Protein AF-A0A2E4BA06-F1 (afdb_monomer)

Mean predicted aligned error: 14.51 Å

Radius of gyration: 46.81 Å; Cα contacts (8 Å, |Δi|>4): 916; chains: 1; bounding box: 96×64×142 Å

Secondary structure (DSSP, 8-state):
-HHHHHHHHHHHHHHHHHHHHT----EEEEETTEEEETTS-PPPP-TT--B-TTT-PBP-GGGTT-SS-HHHHT--EEEE---HHHHHHHH-SGGG---HHHHHHHHHHHHHHHHHHHHHHHHHHHHHHHHHHHHHHHTTSS-SEEE--HHHHHTTSTTTSEEEE--TTSSS---S-S----S---PPEEEE-HHHHHHHHHHHHHHHHHHHHHHHHHHHHT-------SS--HHHHHHHHHHHHHHHHTT-----S-GGGSSSHHHHHHHHHHHHHHTHHHHHHHHHHHHHHHHHHHHHHHT-TTS--TTHHHHHHHHHS--HHHHHH-TTHHHHTTHHHHHHHHHHTTT-HHHHHHHHHHHHHHHHHHHHHHHHHHHHHHHH----S----EEE-SS--SSPPPP-TT---GGGGGEEEPPTHHHHT------HHHHHHHHHHHHHHHHHTSTTSS-TTEEETTSTTHHHHHHHHHHHHHHHHHHHHHHHHHHHTTHHHHHHHHHHHT-TTSTTHHHHHHHHGGGTTS-HHHHHHHHSPPTT--HHHHHHHHHHHHHHHHHHHHH-SSPPPTT--THHHHHHHHHHHHHHHHHHHTT--TTS---HHHHHHTTSHHHHH--GGG-SEEEEHHHHHT-HHHHHHHHHHHHTT-TTEEEEEETTEEEEEEPHHHHHHHHT-

Solvent-accessible surface area (backbone atoms only — not comparable to full-atom values): 37203 Å² total; per-residue (Å²): 116,66,68,65,52,49,55,50,49,52,53,36,48,22,51,26,51,21,49,55,39,50,37,49,58,41,49,28,39,32,33,83,64,43,74,43,53,72,86,57,76,80,79,71,77,40,76,80,30,51,41,10,72,48,75,67,46,74,31,60,77,94,32,47,9,31,71,47,36,71,84,44,62,76,56,64,41,82,40,74,42,67,30,40,48,60,34,39,74,69,11,64,50,75,91,31,54,77,44,76,65,53,49,51,51,50,52,50,46,50,54,53,31,50,43,21,48,42,31,22,46,49,22,52,51,50,46,50,52,40,52,54,32,43,58,32,28,77,70,69,60,62,64,45,46,39,80,52,58,65,70,73,51,61,74,51,56,21,30,70,43,61,43,74,48,63,60,81,87,74,77,58,82,90,83,77,76,98,83,78,88,83,72,83,82,76,73,69,47,67,29,43,23,54,35,51,53,51,26,55,48,41,22,51,38,39,32,56,39,48,55,51,44,49,52,48,51,31,66,60,62,70,50,65,87,78,90,75,89,84,68,89,45,70,66,55,54,41,52,49,52,14,44,32,48,16,26,34,20,55,64,64,52,62,88,62,94,58,51,76,63,34,85,47,62,66,28,32,39,50,53,34,49,52,39,52,59,72,20,42,63,60,26,52,53,52,49,53,49,52,43,47,42,45,50,53,50,37,39,60,36,73,62,55,77,90,61,73,69,94,52,52,72,60,42,47,50,36,54,76,55,63,57,25,54,48,33,66,80,33,80,54,48,47,69,78,62,41,31,67,60,51,45,55,24,64,64,26,53,85,80,38,51,70,64,16,48,54,48,46,52,57,51,31,78,77,43,22,75,67,47,40,56,52,42,52,55,19,42,52,50,55,71,70,59,71,80,70,78,70,50,86,33,56,43,81,44,99,60,64,58,93,69,41,48,72,74,54,66,37,40,80,57,72,67,46,40,25,25,23,68,51,62,49,73,77,49,68,52,49,84,65,46,52,50,58,67,41,44,52,50,35,34,50,34,28,30,52,36,62,45,66,74,38,80,87,43,76,41,64,24,46,38,29,42,82,32,79,61,49,63,56,53,34,47,53,48,23,51,44,8,47,51,49,28,52,52,38,52,61,66,44,48,73,68,49,49,11,47,63,26,53,50,32,51,52,38,56,74,53,25,76,94,40,94,51,31,68,57,56,46,55,32,51,25,61,53,14,74,48,22,52,50,60,49,43,72,75,68,49,89,64,97,83,66,50,77,68,54,53,53,54,50,50,53,52,49,51,52,43,45,51,54,16,47,73,70,23,89,68,66,69,59,95,85,61,71,67,57,54,66,51,46,47,69,59,46,53,57,48,50,50,51,53,36,49,77,61,71,48,55,54,79,46,50,51,37,41,69,30,38,43,48,47,72,37,69,71,57,61,74,55,51,74,91,75,46,64,50,71,45,49,57,68,69,38,65,77,35,63,70,44,42,53,50,51,53,49,34,42,74,70,66,37,80,41,37,41,83,42,76,57,91,95,43,65,29,40,41,30,32,44,69,52,44,26,64,41,52,73,98

pLDDT: mean 83.89, std 12.18, range [33.97, 97.69]

Nearest PDB structures (foldseek):
  5c22-assembly4_D  TM=1.568E-01  e=6.263E+00  Escherichia coli

Structure (mmCIF, N/CA/C/O backbone):
data_AF-A0A2E4BA06-F1
#
_entry.id   AF-A0A2E4BA06-F1
#
loop_
_atom_site.group_PDB
_atom_site.id
_atom_site.type_symbol
_atom_site.label_atom_id
_atom_site.label_alt_id
_atom_site.label_comp_id
_atom_site.label_asym_id
_atom_site.label_entity_id
_atom_site.label_seq_id
_atom_site.pdbx_PDB_ins_code
_atom_site.Cartn_x
_atom_site.Cartn_y
_atom_site.Cartn_z
_atom_site.occupancy
_atom_site.B_iso_or_equiv
_atom_site.auth_seq_id
_atom_site.auth_comp_id
_atom_site.auth_asym_id
_atom_site.auth_atom_id
_atom_site.pdbx_PDB_model_num
ATOM 1 N N . MET A 1 1 ? -47.767 -3.504 59.533 1.00 60.53 1 MET A N 1
ATOM 2 C CA . MET A 1 1 ? -46.674 -4.393 59.066 1.00 60.53 1 MET A CA 1
ATOM 3 C C . MET A 1 1 ? -46.219 -4.050 57.655 1.00 60.53 1 MET A C 1
ATOM 5 O O . MET A 1 1 ? -45.025 -4.101 57.407 1.00 60.53 1 MET A O 1
ATOM 9 N N . GLU A 1 2 ? -47.132 -3.671 56.761 1.00 77.94 2 GLU A N 1
ATOM 10 C CA . GLU A 1 2 ? -46.838 -3.405 55.346 1.00 77.94 2 GLU A CA 1
ATOM 11 C C . GLU A 1 2 ? -45.892 -2.212 55.111 1.00 77.94 2 GLU A C 1
ATOM 13 O O . GLU A 1 2 ? -44.908 -2.365 54.400 1.00 77.94 2 GLU A O 1
ATOM 18 N N . VAL A 1 3 ? -46.077 -1.088 55.819 1.00 81.19 3 VAL A N 1
ATOM 19 C CA . VAL A 1 3 ? -45.192 0.098 55.724 1.00 81.19 3 VAL A CA 1
ATOM 20 C C . VAL A 1 3 ? -43.726 -0.241 56.033 1.00 81.19 3 VAL A C 1
ATOM 22 O O . VAL A 1 3 ? -42.850 0.010 55.214 1.00 81.19 3 VAL A O 1
ATOM 25 N N . LYS A 1 4 ? -43.455 -0.932 57.151 1.00 87.19 4 LYS A N 1
ATOM 26 C CA . LYS A 1 4 ? -42.089 -1.364 57.515 1.00 87.19 4 LYS A CA 1
ATOM 27 C C . LYS A 1 4 ? -41.472 -2.324 56.491 1.00 87.19 4 LYS A C 1
ATOM 29 O O . LYS A 1 4 ? -40.256 -2.330 56.310 1.00 87.19 4 LYS A O 1
ATOM 34 N N . ARG A 1 5 ? -42.289 -3.160 55.837 1.00 90.88 5 ARG A N 1
ATOM 35 C CA . ARG A 1 5 ? -41.822 -4.078 54.785 1.00 90.88 5 ARG A CA 1
ATOM 36 C C . ARG A 1 5 ? -41.397 -3.299 53.539 1.00 90.88 5 ARG A C 1
ATOM 38 O O . ARG A 1 5 ? -40.352 -3.612 52.979 1.00 90.88 5 ARG A O 1
ATOM 45 N N . LEU A 1 6 ? -42.170 -2.285 53.152 1.00 89.06 6 LEU A N 1
ATOM 46 C CA . LEU A 1 6 ? -41.861 -1.407 52.023 1.00 89.06 6 LEU A CA 1
ATOM 47 C C . LEU A 1 6 ? -40.617 -0.545 52.284 1.00 89.06 6 LEU A C 1
ATOM 49 O O . LEU A 1 6 ? -39.723 -0.532 51.448 1.00 89.06 6 LEU A O 1
ATOM 53 N N . GLU A 1 7 ? -40.481 0.050 53.472 1.00 91.00 7 GLU A N 1
ATOM 54 C CA . GLU A 1 7 ? -39.262 0.776 53.877 1.00 91.00 7 GLU A CA 1
ATOM 55 C C . GLU A 1 7 ? -38.018 -0.127 53.858 1.00 91.00 7 GLU A C 1
ATOM 57 O O . GLU A 1 7 ? -36.924 0.283 53.463 1.00 91.00 7 GLU A O 1
ATOM 62 N N . THR A 1 8 ? -38.168 -1.384 54.288 1.00 93.31 8 THR A N 1
ATOM 63 C CA . THR A 1 8 ? -37.079 -2.370 54.225 1.00 93.31 8 THR A CA 1
ATOM 64 C C . THR A 1 8 ? -36.709 -2.673 52.774 1.00 93.31 8 THR A C 1
ATOM 66 O O . THR A 1 8 ? -35.525 -2.739 52.446 1.00 93.31 8 THR A O 1
ATOM 69 N N . LEU A 1 9 ? -37.709 -2.835 51.904 1.00 94.31 9 LEU A N 1
ATOM 70 C CA . LEU A 1 9 ? -37.509 -3.091 50.483 1.00 94.31 9 LEU A CA 1
ATOM 71 C C . LEU A 1 9 ? -36.794 -1.918 49.793 1.00 94.31 9 LEU A C 1
ATOM 73 O O . LEU A 1 9 ? -35.796 -2.147 49.116 1.00 94.31 9 LEU A O 1
ATOM 77 N N . ASP A 1 10 ? -37.225 -0.681 50.042 1.00 94.50 10 ASP A N 1
ATOM 78 C CA . ASP A 1 10 ? -36.627 0.546 49.492 1.00 94.50 10 ASP A CA 1
ATOM 79 C C . ASP A 1 10 ? -35.162 0.716 49.902 1.00 94.50 10 ASP A C 1
ATOM 81 O O . ASP A 1 10 ? -34.292 1.036 49.081 1.00 94.50 10 ASP A O 1
ATOM 85 N N . ASN A 1 11 ? -34.859 0.423 51.167 1.00 95.00 11 ASN A N 1
ATOM 86 C CA . ASN A 1 11 ? -33.495 0.462 51.672 1.00 95.00 11 ASN A CA 1
ATOM 87 C C . ASN A 1 11 ? -32.596 -0.580 50.996 1.00 95.00 11 ASN A C 1
ATOM 89 O O . ASN A 1 11 ? -31.494 -0.229 50.563 1.00 95.00 11 ASN A O 1
ATOM 93 N N . LEU A 1 12 ? -33.068 -1.826 50.876 1.00 95.25 12 LEU A N 1
ATOM 94 C CA . LEU A 1 12 ? -32.323 -2.918 50.242 1.00 95.25 12 LEU A CA 1
ATOM 95 C C . LEU A 1 12 ? -32.179 -2.714 48.731 1.00 95.25 12 LEU A C 1
ATOM 97 O O . LEU A 1 12 ? -31.136 -3.039 48.167 1.00 95.25 12 LEU A O 1
ATOM 101 N N . PHE A 1 13 ? -33.190 -2.146 48.074 1.00 95.88 13 PHE A N 1
ATOM 102 C CA . PHE A 1 13 ? -33.123 -1.795 46.660 1.00 95.88 13 PHE A CA 1
ATOM 103 C C . PHE A 1 13 ? -32.111 -0.674 46.410 1.00 95.88 13 PHE A C 1
ATOM 105 O O . PHE A 1 13 ? -31.302 -0.767 45.487 1.00 95.88 13 PHE A O 1
ATOM 112 N N . SER A 1 14 ? -32.061 0.326 47.295 1.00 95.94 14 SER A N 1
ATOM 113 C CA . SER A 1 14 ? -31.016 1.354 47.258 1.00 95.94 14 SER A CA 1
ATOM 114 C C . SER A 1 14 ? -29.613 0.761 47.455 1.00 95.94 14 SER A C 1
ATOM 116 O O . SER A 1 14 ? -28.672 1.168 46.777 1.00 95.94 14 SER A O 1
ATOM 118 N N . ASP A 1 15 ? -29.454 -0.235 48.340 1.00 95.50 15 ASP A N 1
ATOM 119 C CA . ASP A 1 15 ? -28.177 -0.949 48.516 1.00 95.50 15 ASP A CA 1
ATOM 120 C C . ASP A 1 15 ? -27.796 -1.762 47.267 1.00 95.50 15 ASP A C 1
ATOM 122 O O . ASP A 1 15 ? -26.635 -1.754 46.849 1.00 95.50 15 ASP A O 1
ATOM 126 N N . TYR A 1 16 ? -28.771 -2.434 46.647 1.00 95.94 16 TYR A N 1
ATOM 127 C CA . TYR A 1 16 ? -28.597 -3.174 45.397 1.00 95.94 16 TYR A CA 1
ATOM 128 C C . TYR A 1 16 ? -28.096 -2.262 44.271 1.00 95.94 16 TYR A C 1
ATOM 130 O O . TYR A 1 16 ? -27.053 -2.540 43.669 1.00 95.94 16 TYR A O 1
ATOM 138 N N . LEU A 1 17 ? -28.791 -1.147 44.024 1.00 95.81 17 LEU A N 1
ATOM 139 C CA . LEU A 1 17 ? -28.402 -0.176 43.002 1.00 95.81 17 LEU A CA 1
ATOM 140 C C . LEU A 1 17 ? -27.027 0.426 43.303 1.00 95.81 17 LEU A C 1
ATOM 142 O O . LEU A 1 17 ? -26.193 0.514 42.403 1.00 95.81 17 LEU A O 1
ATOM 146 N N . ALA A 1 18 ? -26.751 0.784 44.561 1.00 95.81 18 ALA A N 1
ATOM 147 C CA . ALA A 1 18 ? -25.472 1.369 44.947 1.00 95.81 18 ALA A CA 1
ATOM 148 C C . ALA A 1 18 ? -24.292 0.421 44.677 1.00 95.81 18 ALA A C 1
ATOM 150 O O . ALA A 1 18 ? -23.253 0.864 44.177 1.00 95.81 18 ALA A O 1
ATOM 151 N N . GLN A 1 19 ? -24.453 -0.878 44.960 1.00 94.88 19 GLN A N 1
ATOM 152 C CA . GLN A 1 19 ? -23.437 -1.886 44.649 1.00 94.88 19 GLN A CA 1
ATOM 153 C C . GLN A 1 19 ? -23.256 -2.045 43.140 1.00 94.88 19 GLN A C 1
ATOM 155 O O . GLN A 1 19 ? -22.130 -1.930 42.654 1.00 94.88 19 GLN A O 1
ATOM 160 N N . MET A 1 20 ? -24.349 -2.230 42.394 1.00 95.75 20 MET A N 1
ATOM 161 C CA . MET A 1 20 ? -24.309 -2.446 40.944 1.00 95.75 20 MET A CA 1
ATOM 162 C C . MET A 1 20 ? -23.728 -1.252 40.179 1.00 95.75 20 MET A C 1
ATOM 164 O O . MET A 1 20 ? -22.906 -1.425 39.282 1.00 95.75 20 MET A O 1
ATOM 168 N N . LEU A 1 21 ? -24.078 -0.024 40.561 1.00 94.31 21 LEU A N 1
ATOM 169 C CA . LEU A 1 21 ? -23.569 1.197 39.928 1.00 94.31 21 LEU A CA 1
ATOM 170 C C . LEU A 1 21 ? -22.078 1.450 40.191 1.00 94.31 21 LEU A C 1
ATOM 172 O O . LEU A 1 21 ? -21.422 2.163 39.425 1.00 94.31 21 LEU A O 1
ATOM 176 N N . CYS A 1 22 ? -21.533 0.849 41.251 1.00 92.88 22 CYS A N 1
ATOM 177 C CA . CYS A 1 22 ? -20.109 0.892 41.573 1.00 92.88 22 CYS A CA 1
ATOM 178 C C . CYS A 1 22 ? -19.302 -0.245 40.921 1.00 92.88 22 CYS A C 1
ATOM 180 O O . CYS A 1 22 ? -18.068 -0.210 40.983 1.00 92.88 22 CYS A O 1
ATOM 182 N N . VAL A 1 23 ? -19.959 -1.219 40.276 1.00 91.25 23 VAL A N 1
ATOM 183 C CA . VAL A 1 23 ? -19.288 -2.293 39.529 1.00 91.25 23 VAL A CA 1
ATOM 184 C C . VAL A 1 23 ? -18.487 -1.702 38.374 1.00 91.25 23 VAL A C 1
ATOM 186 O O . VAL A 1 23 ? -18.871 -0.704 37.760 1.00 91.25 23 VAL A O 1
ATOM 189 N N . ARG A 1 24 ? -17.348 -2.329 38.070 1.00 89.69 24 ARG A N 1
ATOM 190 C CA . ARG A 1 24 ? -16.456 -1.956 36.967 1.00 89.69 24 ARG A CA 1
ATOM 191 C C . ARG A 1 24 ? -16.546 -3.007 35.857 1.00 89.69 24 ARG A C 1
ATOM 193 O O . ARG A 1 24 ? -15.772 -3.967 35.855 1.00 89.69 24 ARG A O 1
ATOM 200 N N . PRO A 1 25 ? -17.479 -2.845 34.906 1.00 84.00 25 PRO A N 1
ATOM 201 C CA . PRO A 1 25 ? -17.769 -3.871 33.906 1.00 84.00 25 PRO A CA 1
ATOM 202 C C . PRO A 1 25 ? -16.672 -4.017 32.847 1.00 84.00 25 PRO A C 1
ATOM 204 O O . PRO A 1 25 ? -16.628 -5.025 32.160 1.00 84.00 25 PRO A O 1
ATOM 207 N N . SER A 1 26 ? -15.747 -3.058 32.722 1.00 80.69 26 SER A N 1
ATOM 208 C CA . SER A 1 26 ? -14.643 -3.143 31.761 1.00 80.69 26 SER A CA 1
ATOM 209 C C . SER A 1 26 ? -13.314 -3.470 32.443 1.00 80.69 26 SER A C 1
ATOM 211 O O . SER A 1 26 ? -12.960 -2.870 33.459 1.00 80.69 26 SER A O 1
ATOM 213 N N . ILE A 1 27 ? -12.543 -4.387 31.852 1.00 75.50 27 ILE A N 1
ATOM 214 C CA . ILE A 1 27 ? -11.148 -4.649 32.224 1.00 75.50 27 ILE A CA 1
ATOM 215 C C . ILE A 1 27 ? -10.234 -4.252 31.073 1.00 75.50 27 ILE A C 1
ATOM 217 O O . ILE A 1 27 ? -10.423 -4.642 29.919 1.00 75.50 27 ILE A O 1
ATOM 221 N N . TRP A 1 28 ? -9.193 -3.511 31.420 1.00 72.12 28 TRP A N 1
ATOM 222 C CA . TRP A 1 28 ? -8.131 -3.089 30.531 1.00 72.12 28 TRP A CA 1
ATOM 223 C C . TRP A 1 28 ? -6.836 -3.781 30.928 1.00 72.12 28 TRP A C 1
ATOM 225 O O . TRP A 1 28 ? -6.481 -3.843 32.098 1.00 72.12 28 TRP A O 1
ATOM 235 N N . VAL A 1 29 ? -6.074 -4.245 29.952 1.00 68.06 29 VAL A N 1
ATOM 236 C CA . VAL A 1 29 ? -4.677 -4.617 30.148 1.00 68.06 29 VAL A CA 1
ATOM 237 C C . VAL A 1 29 ? -3.842 -3.414 29.746 1.00 68.06 29 VAL A C 1
ATOM 239 O O . VAL A 1 29 ? -3.807 -3.033 28.574 1.00 68.06 29 VAL A O 1
ATOM 242 N N . GLN A 1 30 ? -3.188 -2.790 30.724 1.00 69.75 30 GLN A N 1
ATOM 243 C CA . GLN A 1 30 ? -2.178 -1.773 30.484 1.00 69.75 30 GLN A CA 1
ATOM 244 C C . GLN A 1 30 ? -0.806 -2.433 30.465 1.00 69.75 30 GLN A C 1
ATOM 246 O O . GLN A 1 30 ? -0.321 -2.965 31.455 1.00 69.75 30 GLN A O 1
ATOM 251 N N . THR A 1 31 ? -0.135 -2.357 29.327 1.00 62.56 31 THR A N 1
ATOM 252 C CA . THR A 1 31 ? 1.247 -2.809 29.211 1.00 62.56 31 THR A CA 1
ATOM 253 C C . THR A 1 31 ? 2.121 -1.588 28.966 1.00 62.56 31 THR A C 1
ATOM 255 O O . THR A 1 31 ? 2.274 -1.115 27.836 1.00 62.56 31 THR A O 1
ATOM 258 N N . ARG A 1 32 ? 2.634 -1.025 30.068 1.00 68.81 32 ARG A N 1
ATOM 259 C CA . ARG A 1 32 ? 3.272 0.301 30.142 1.00 68.81 32 ARG A CA 1
ATOM 260 C C . ARG A 1 32 ? 2.385 1.432 29.606 1.00 68.81 32 ARG A C 1
ATOM 262 O O . ARG A 1 32 ? 1.638 1.996 30.389 1.00 68.81 32 ARG A O 1
ATOM 269 N N . GLY A 1 33 ? 2.456 1.765 28.315 1.00 58.34 33 GLY A N 1
ATOM 270 C CA . GLY A 1 33 ? 1.712 2.872 27.686 1.00 58.34 33 GLY A CA 1
ATOM 271 C C . GLY A 1 33 ? 0.556 2.439 26.777 1.00 58.34 33 GLY A C 1
ATOM 272 O O . GLY A 1 33 ? -0.264 3.267 26.394 1.00 58.34 33 GLY A O 1
ATOM 273 N N . ALA A 1 34 ? 0.462 1.150 26.434 1.00 57.00 34 ALA A N 1
ATOM 274 C CA . ALA A 1 34 ? -0.630 0.622 25.619 1.00 57.00 34 ALA A CA 1
ATOM 275 C C . ALA A 1 34 ? -1.744 0.074 26.521 1.00 57.00 34 ALA A C 1
ATOM 277 O O . ALA A 1 34 ? -1.465 -0.758 27.384 1.00 57.00 34 ALA A O 1
ATOM 278 N N . ARG A 1 35 ? -2.985 0.528 26.315 1.00 66.75 35 ARG A N 1
ATOM 279 C CA . ARG A 1 35 ? -4.193 -0.011 26.956 1.00 66.75 35 ARG A CA 1
ATOM 280 C C . ARG A 1 35 ? -5.030 -0.760 25.926 1.00 66.75 35 ARG A C 1
ATOM 282 O O . ARG A 1 35 ? -5.374 -0.194 24.892 1.00 66.75 35 ARG A O 1
ATOM 289 N N . THR A 1 36 ? -5.374 -2.001 26.232 1.00 62.66 36 THR A N 1
ATOM 290 C CA . THR A 1 36 ? -6.256 -2.850 25.417 1.00 62.66 36 THR A CA 1
ATOM 291 C C . THR A 1 36 ? -7.355 -3.409 26.304 1.00 62.66 36 THR A C 1
ATOM 293 O O . THR A 1 36 ? -7.064 -3.902 27.389 1.00 62.66 36 THR A O 1
ATOM 296 N N . LEU A 1 37 ? -8.611 -3.307 25.874 1.00 61.72 37 LEU A N 1
ATOM 297 C CA . LEU A 1 37 ? -9.729 -3.956 26.558 1.00 61.72 37 LEU A CA 1
ATOM 298 C C . LEU A 1 37 ? -9.578 -5.478 26.395 1.00 61.72 37 LEU A C 1
ATOM 300 O O . LEU A 1 37 ? -9.273 -5.934 25.295 1.00 61.72 37 LEU A O 1
ATOM 304 N N . VAL A 1 38 ? -9.794 -6.246 27.467 1.00 59.22 38 VAL A N 1
ATOM 305 C CA . VAL A 1 38 ? -9.574 -7.711 27.510 1.00 59.22 38 VAL A CA 1
ATOM 306 C C . VAL A 1 38 ? -10.391 -8.488 26.465 1.00 59.22 38 VAL A C 1
ATOM 308 O O . VAL A 1 38 ? -10.007 -9.592 26.101 1.00 59.22 38 VAL A O 1
ATOM 311 N N . LYS A 1 39 ? -11.468 -7.899 25.931 1.00 51.47 39 LYS A N 1
ATOM 312 C CA . LYS A 1 39 ? -12.353 -8.524 24.937 1.00 51.47 39 LYS A CA 1
ATOM 313 C C . LYS A 1 39 ? -11.825 -8.510 23.492 1.00 51.47 39 LYS A C 1
ATOM 315 O O . LYS A 1 39 ? -12.323 -9.269 22.671 1.00 51.47 39 LYS A O 1
ATOM 320 N N . TYR A 1 40 ? -10.862 -7.646 23.152 1.00 45.12 40 TYR A N 1
ATOM 321 C CA . TYR A 1 40 ? -10.288 -7.629 21.800 1.00 45.12 40 TYR A CA 1
ATOM 322 C C . TYR A 1 40 ? -9.142 -8.637 21.715 1.00 45.12 40 TYR A C 1
ATOM 324 O O . TYR A 1 40 ? -8.240 -8.596 22.555 1.00 45.12 40 TYR A O 1
ATOM 332 N N . ASP A 1 41 ? -9.160 -9.493 20.686 1.00 38.38 41 ASP A N 1
ATOM 333 C CA . ASP A 1 41 ? -8.048 -10.391 20.369 1.00 38.38 41 ASP A CA 1
ATOM 334 C C . ASP A 1 41 ? -6.707 -9.644 20.441 1.00 38.38 41 ASP A C 1
ATOM 336 O O . ASP A 1 41 ? -6.623 -8.473 20.029 1.00 38.38 41 ASP A O 1
ATOM 340 N N . PRO A 1 42 ? -5.634 -10.280 20.955 1.00 43.97 42 PRO A N 1
ATOM 341 C CA . PRO A 1 42 ? -4.321 -9.666 20.925 1.00 43.97 42 PRO A CA 1
ATOM 342 C C . PRO A 1 42 ? -4.007 -9.297 19.470 1.00 43.97 42 PRO A C 1
ATOM 344 O O . PRO A 1 42 ? -4.153 -10.140 18.583 1.00 43.97 42 PRO A O 1
ATOM 347 N N . PRO A 1 43 ? -3.590 -8.049 19.193 1.00 50.41 43 PRO A N 1
ATOM 348 C CA . PRO A 1 43 ? -3.358 -7.612 17.828 1.00 50.41 43 PRO A CA 1
ATOM 349 C C . PRO A 1 43 ? -2.361 -8.556 17.151 1.00 50.41 43 PRO A C 1
ATOM 351 O O . PRO A 1 43 ? -1.285 -8.831 17.695 1.00 50.41 43 PRO A O 1
ATOM 354 N N . VAL A 1 44 ? -2.755 -9.063 15.981 1.00 53.00 44 VAL A N 1
ATOM 355 C CA . VAL A 1 44 ? -1.957 -9.965 15.143 1.00 53.00 44 VAL A CA 1
ATOM 356 C C . VAL A 1 44 ? -0.578 -9.342 14.897 1.00 53.00 44 VAL A C 1
ATOM 358 O O . VAL A 1 44 ? -0.444 -8.116 14.844 1.00 53.00 44 VAL A O 1
ATOM 361 N N . ARG A 1 45 ? 0.470 -10.172 14.775 1.00 56.69 45 ARG A N 1
ATOM 362 C CA . ARG A 1 45 ? 1.798 -9.677 14.379 1.00 56.69 45 ARG A CA 1
ATOM 363 C C . ARG A 1 45 ? 1.674 -8.916 13.054 1.00 56.69 45 ARG A C 1
ATOM 365 O O . ARG A 1 45 ? 1.239 -9.484 12.062 1.00 56.69 45 ARG A O 1
ATOM 372 N N . ASP A 1 46 ? 2.091 -7.659 13.055 1.00 61.00 46 ASP A N 1
ATOM 373 C CA . ASP A 1 46 ? 2.118 -6.767 11.898 1.00 61.00 46 ASP A CA 1
ATOM 374 C C . ASP A 1 46 ? 3.574 -6.398 11.648 1.00 61.00 46 ASP A C 1
ATOM 376 O O . ASP A 1 46 ? 4.138 -5.633 12.426 1.00 61.00 46 ASP A O 1
ATOM 380 N N . VAL A 1 47 ? 4.165 -6.961 10.590 1.00 63.72 47 VAL A N 1
ATOM 381 C CA . VAL A 1 47 ? 5.587 -6.839 10.210 1.00 63.72 47 VAL A CA 1
ATOM 382 C C . VAL A 1 47 ? 6.049 -5.378 10.132 1.00 63.72 47 VAL A C 1
ATOM 384 O O . VAL A 1 47 ? 7.207 -5.092 10.408 1.00 63.72 47 VAL A O 1
ATOM 387 N N . LEU A 1 48 ? 5.135 -4.434 9.887 1.00 58.53 48 LEU A N 1
ATOM 388 C CA . LEU A 1 48 ? 5.433 -3.001 9.831 1.00 58.53 48 LEU A CA 1
ATOM 389 C C . LEU A 1 48 ? 5.661 -2.361 11.216 1.00 58.53 48 LEU A C 1
ATOM 391 O O . LEU A 1 48 ? 6.038 -1.193 11.310 1.00 58.53 48 LEU A O 1
ATOM 395 N N . ASN A 1 49 ? 5.429 -3.079 12.320 1.00 68.88 49 ASN A N 1
ATOM 396 C CA . ASN A 1 49 ? 5.781 -2.606 13.660 1.00 68.88 49 ASN A CA 1
ATOM 397 C C . ASN A 1 49 ? 7.280 -2.792 13.920 1.00 68.88 49 ASN A C 1
ATOM 399 O O . ASN A 1 49 ? 7.731 -3.842 14.385 1.00 68.88 49 ASN A O 1
ATOM 403 N N . VAL A 1 50 ? 8.033 -1.722 13.673 1.00 73.44 50 VAL A N 1
ATOM 404 C CA . VAL A 1 50 ? 9.484 -1.657 13.906 1.00 73.44 50 VAL A CA 1
ATOM 405 C C . VAL A 1 50 ? 9.855 -1.066 15.269 1.00 73.44 50 VAL A C 1
ATOM 407 O O . VAL A 1 50 ? 10.995 -1.204 15.709 1.00 73.44 50 VAL A O 1
ATOM 410 N N . VAL A 1 51 ? 8.901 -0.453 15.979 1.00 71.19 51 VAL A N 1
ATOM 411 C CA . VAL A 1 51 ? 9.092 0.138 17.314 1.00 71.19 51 VAL A CA 1
ATOM 412 C C . VAL A 1 51 ? 8.018 -0.311 18.303 1.00 71.19 51 VAL A C 1
ATOM 414 O O . VAL A 1 51 ? 6.859 -0.544 17.969 1.00 71.19 51 VAL A O 1
ATOM 417 N N . CYS A 1 52 ? 8.413 -0.428 19.566 1.00 65.75 52 CYS A N 1
ATOM 418 C CA . CYS A 1 52 ? 7.539 -0.762 20.676 1.00 65.75 52 CYS A CA 1
ATOM 419 C C . CYS A 1 52 ? 6.579 0.396 20.963 1.00 65.75 52 CYS A C 1
ATOM 421 O O . CYS A 1 52 ? 7.019 1.459 21.393 1.00 65.75 52 CYS A O 1
ATOM 423 N N . ARG A 1 53 ? 5.266 0.167 20.865 1.00 64.94 53 ARG A N 1
ATOM 424 C CA . ARG A 1 53 ? 4.245 1.215 21.053 1.00 64.94 53 ARG A CA 1
ATOM 425 C C . ARG A 1 53 ? 4.268 1.895 22.428 1.00 64.94 53 ARG A C 1
ATOM 427 O O . ARG A 1 53 ? 3.740 2.988 22.587 1.00 64.94 53 ARG A O 1
ATOM 434 N N . ALA A 1 54 ? 4.830 1.236 23.440 1.00 66.88 54 ALA A N 1
ATOM 435 C CA . ALA A 1 54 ? 4.857 1.765 24.799 1.00 66.88 54 ALA A CA 1
ATOM 436 C C . ALA A 1 54 ? 6.106 2.582 25.148 1.00 66.88 54 ALA A C 1
ATOM 438 O O . ALA A 1 54 ? 6.032 3.428 26.030 1.00 66.88 54 ALA A O 1
ATOM 439 N N . CYS A 1 55 ? 7.261 2.288 24.552 1.00 70.31 55 CYS A N 1
ATOM 440 C CA . CYS A 1 55 ? 8.515 2.958 24.915 1.00 70.31 55 CYS A CA 1
ATOM 441 C C . CYS A 1 55 ? 9.314 3.448 23.707 1.00 70.31 55 CYS A C 1
ATOM 443 O O . CYS A 1 55 ? 10.458 3.852 23.880 1.00 70.31 55 CYS A O 1
ATOM 445 N N . ASN A 1 56 ? 8.752 3.330 22.502 1.00 65.81 56 ASN A N 1
ATOM 446 C CA . ASN A 1 56 ? 9.359 3.650 21.209 1.00 65.81 56 ASN A CA 1
ATOM 447 C C . ASN A 1 56 ? 10.723 2.987 20.946 1.00 65.81 56 ASN A C 1
ATOM 449 O O . ASN A 1 56 ? 11.430 3.362 20.019 1.00 65.81 56 ASN A O 1
ATOM 453 N N . ALA A 1 57 ? 11.095 1.968 21.728 1.00 74.25 57 ALA A N 1
ATOM 454 C CA . ALA A 1 57 ? 12.331 1.228 21.505 1.00 74.25 57 ALA A CA 1
ATOM 455 C C . ALA A 1 57 ? 12.202 0.358 20.242 1.00 74.25 57 ALA A C 1
ATOM 457 O O . ALA A 1 57 ? 11.150 -0.263 20.061 1.00 74.25 57 ALA A O 1
ATOM 458 N N . PRO A 1 58 ? 13.245 0.259 19.402 1.00 73.38 58 PRO A N 1
ATOM 459 C CA . PRO A 1 58 ? 13.214 -0.555 18.191 1.00 73.38 58 PRO A CA 1
ATOM 460 C C . PRO A 1 58 ? 13.033 -2.045 18.515 1.00 73.38 58 PRO A C 1
ATOM 462 O O . PRO A 1 58 ? 13.666 -2.576 19.429 1.00 73.38 58 PRO A O 1
ATOM 465 N N . LEU A 1 59 ? 12.177 -2.719 17.749 1.00 74.00 59 LEU A N 1
ATOM 466 C CA . LEU A 1 59 ? 11.860 -4.141 17.872 1.00 74.00 59 LEU A CA 1
ATOM 467 C C . LEU A 1 59 ? 12.805 -4.961 16.992 1.00 74.00 59 LEU A C 1
ATOM 469 O O . LEU A 1 59 ? 12.810 -4.821 15.767 1.00 74.00 59 LEU A O 1
ATOM 473 N N . ARG A 1 60 ? 13.613 -5.822 17.618 1.00 77.12 60 ARG A N 1
ATOM 474 C CA . ARG A 1 60 ? 14.676 -6.593 16.950 1.00 77.12 60 ARG A CA 1
ATOM 475 C C . ARG A 1 60 ? 14.389 -8.098 16.961 1.00 77.12 60 ARG A C 1
ATOM 477 O O . ARG A 1 60 ? 13.787 -8.615 17.902 1.00 77.12 60 ARG A O 1
ATOM 484 N N . GLY A 1 61 ? 14.858 -8.808 15.933 1.00 81.88 61 GLY A N 1
ATOM 485 C CA . GLY A 1 61 ? 14.784 -10.273 15.842 1.00 81.88 61 GLY A CA 1
ATOM 486 C C . GLY A 1 61 ? 13.358 -10.812 15.993 1.00 81.88 61 GLY A C 1
ATOM 487 O O . GLY A 1 61 ? 12.437 -10.352 15.325 1.00 81.88 61 GLY A O 1
ATOM 488 N N . ALA A 1 62 ? 13.150 -11.747 16.926 1.00 72.19 62 ALA A N 1
ATOM 489 C CA . ALA A 1 62 ? 11.843 -12.363 17.198 1.00 72.19 62 ALA A CA 1
ATOM 490 C C . ALA A 1 62 ? 10.768 -11.391 17.737 1.00 72.19 62 ALA A C 1
ATOM 492 O O . ALA A 1 62 ? 9.598 -11.771 17.885 1.00 72.19 62 ALA A O 1
ATOM 493 N N . GLU A 1 63 ? 11.148 -10.153 18.072 1.00 70.69 63 GLU A N 1
ATOM 494 C CA . GLU A 1 63 ? 10.223 -9.094 18.475 1.00 70.69 63 GLU A CA 1
ATOM 495 C C . GLU A 1 63 ? 9.640 -8.306 17.306 1.00 70.69 63 GLU A C 1
ATOM 497 O O . GLU A 1 63 ? 8.652 -7.599 17.509 1.00 70.69 63 GLU A O 1
ATOM 502 N N . HIS A 1 64 ? 10.224 -8.434 16.113 1.00 71.50 64 HIS A N 1
ATOM 503 C CA . HIS A 1 64 ? 9.785 -7.702 14.936 1.00 71.50 64 HIS A CA 1
ATOM 504 C C . HIS A 1 64 ? 8.324 -8.020 14.604 1.00 71.50 64 HIS A C 1
ATOM 506 O O . HIS A 1 64 ? 7.854 -9.157 14.729 1.00 71.50 64 HIS A O 1
ATOM 512 N N . GLY A 1 65 ? 7.583 -6.971 14.272 1.00 60.28 65 GLY A N 1
ATOM 513 C CA . GLY A 1 65 ? 6.159 -7.019 13.994 1.00 60.28 65 GLY A CA 1
ATOM 514 C C . GLY A 1 65 ? 5.233 -7.213 15.202 1.00 60.28 65 GLY A C 1
ATOM 515 O O . GLY A 1 65 ? 4.011 -7.279 15.064 1.00 60.28 65 GLY A O 1
ATOM 516 N N . ARG A 1 66 ? 5.767 -7.298 16.424 1.00 67.88 66 ARG A N 1
ATOM 517 C CA . ARG A 1 66 ? 4.950 -7.379 17.644 1.00 67.88 66 ARG A CA 1
ATOM 518 C C . ARG A 1 66 ? 4.604 -5.974 18.147 1.00 67.88 66 ARG A C 1
ATOM 520 O O . ARG A 1 66 ? 5.349 -5.033 17.933 1.00 67.88 66 ARG A O 1
ATOM 527 N N . LEU A 1 67 ? 3.504 -5.810 18.884 1.00 66.75 67 LEU A N 1
ATOM 528 C CA . LEU A 1 67 ? 3.074 -4.467 19.315 1.00 66.75 67 LEU A CA 1
ATOM 529 C C . LEU A 1 67 ? 3.979 -3.812 20.384 1.00 66.75 67 LEU A C 1
ATOM 531 O O . LEU A 1 67 ? 3.989 -2.594 20.559 1.00 66.75 67 LEU A O 1
ATOM 535 N N . LEU A 1 68 ? 4.701 -4.628 21.152 1.00 65.81 68 LEU A N 1
ATOM 536 C CA . LEU A 1 68 ? 5.474 -4.233 22.333 1.00 65.81 68 LEU A CA 1
ATOM 537 C C . LEU A 1 68 ? 6.782 -5.033 22.379 1.00 65.81 68 LEU A C 1
ATOM 539 O O . LEU A 1 68 ? 6.773 -6.193 21.984 1.00 65.81 68 LEU A O 1
ATOM 543 N N . CYS A 1 69 ? 7.883 -4.504 22.914 1.00 72.69 69 CYS A N 1
ATOM 544 C CA . CYS A 1 69 ? 9.114 -5.290 23.125 1.00 72.69 69 CYS A CA 1
ATOM 545 C C . CYS A 1 69 ? 8.952 -6.297 24.282 1.00 72.69 69 CYS A C 1
ATOM 547 O O . CYS A 1 69 ? 8.010 -6.181 25.077 1.00 72.69 69 CYS A O 1
ATOM 549 N N . SER A 1 70 ? 9.851 -7.280 24.410 1.00 78.06 70 SER A N 1
ATOM 550 C CA . SER A 1 70 ? 9.839 -8.254 25.524 1.00 78.06 70 SER A CA 1
ATOM 551 C C . SER A 1 70 ? 9.825 -7.567 26.889 1.00 78.06 70 SER A C 1
ATOM 553 O O . SER A 1 70 ? 9.035 -7.925 27.760 1.00 78.06 70 SER A O 1
ATOM 555 N N . ARG A 1 71 ? 10.622 -6.503 27.045 1.00 77.56 71 ARG A N 1
ATOM 556 C CA . ARG A 1 71 ? 10.720 -5.716 28.282 1.00 77.56 71 ARG A CA 1
ATOM 557 C C . ARG A 1 71 ? 9.426 -4.979 28.633 1.00 77.56 71 ARG A C 1
ATOM 559 O O . ARG A 1 71 ? 9.182 -4.695 29.805 1.00 77.56 71 ARG A O 1
ATOM 566 N N . CYS A 1 72 ? 8.628 -4.599 27.638 1.00 69.62 72 CYS A N 1
ATOM 567 C CA . CYS A 1 72 ? 7.317 -4.003 27.876 1.00 69.62 72 CYS A CA 1
ATOM 568 C C . CYS A 1 72 ? 6.288 -5.077 28.215 1.00 69.62 72 CYS A C 1
ATOM 570 O O . CYS A 1 72 ? 5.483 -4.853 29.107 1.00 69.62 72 CYS A O 1
ATOM 572 N N . ARG A 1 73 ? 6.355 -6.247 27.570 1.00 71.12 73 ARG A N 1
ATOM 573 C CA . ARG A 1 73 ? 5.415 -7.359 27.780 1.00 71.12 73 ARG A CA 1
ATOM 574 C C . ARG A 1 73 ? 5.595 -8.133 29.073 1.00 71.12 73 ARG A C 1
ATOM 576 O O . ARG A 1 73 ? 4.658 -8.797 29.485 1.00 71.12 73 ARG A O 1
ATOM 583 N N . SER A 1 74 ? 6.753 -8.047 29.717 1.00 72.25 74 SER A N 1
ATOM 584 C CA . SER A 1 74 ? 7.039 -8.828 30.923 1.00 72.25 74 SER A CA 1
ATOM 585 C C . SER A 1 74 ? 6.220 -8.427 32.156 1.00 72.25 74 SER A C 1
ATOM 587 O O . SER A 1 74 ? 6.239 -9.161 33.139 1.00 72.25 74 SER A O 1
ATOM 589 N N . LYS A 1 75 ? 5.513 -7.285 32.135 1.00 67.75 75 LYS A N 1
ATOM 590 C CA . LYS A 1 75 ? 4.687 -6.807 33.259 1.00 67.75 75 LYS A CA 1
ATOM 591 C C . LYS A 1 75 ? 3.400 -6.114 32.781 1.00 67.75 75 LYS A C 1
ATOM 593 O O . LYS A 1 75 ? 3.326 -4.884 32.837 1.00 67.75 75 LYS A O 1
ATOM 598 N N . PRO A 1 76 ? 2.399 -6.855 32.279 1.00 68.00 76 PRO A N 1
ATOM 599 C CA . PRO A 1 76 ? 1.075 -6.284 32.073 1.00 68.00 76 PRO A CA 1
ATOM 600 C C . PRO A 1 76 ? 0.448 -5.961 33.438 1.00 68.00 76 PRO A C 1
ATOM 602 O O . PRO A 1 76 ? 0.523 -6.765 34.364 1.00 68.00 76 PRO A O 1
ATOM 605 N N . SER A 1 77 ? -0.168 -4.789 33.574 1.00 70.69 77 SER A N 1
ATOM 606 C CA . SER A 1 77 ? -1.069 -4.486 34.682 1.00 70.69 77 SER A CA 1
ATOM 607 C C . SER A 1 77 ? -2.510 -4.618 34.209 1.00 70.69 77 SER A C 1
ATOM 609 O O . SER A 1 77 ? -2.899 -4.088 33.169 1.00 70.69 77 SER A O 1
ATOM 611 N N . VAL A 1 78 ? -3.313 -5.346 34.976 1.00 69.12 78 VAL A N 1
ATOM 612 C CA . VAL A 1 78 ? -4.757 -5.401 34.768 1.00 69.12 78 VAL A CA 1
ATOM 613 C C . VAL A 1 78 ? -5.358 -4.200 35.488 1.00 69.12 78 VAL A C 1
ATOM 615 O O . VAL A 1 78 ? -5.236 -4.067 36.703 1.00 69.12 78 VAL A O 1
ATOM 618 N N . LEU A 1 79 ? -5.954 -3.290 34.728 1.00 75.94 79 LEU A N 1
ATOM 619 C CA . LEU A 1 79 ? -6.672 -2.133 35.232 1.00 75.94 79 LEU A CA 1
ATOM 620 C C . LEU A 1 79 ? -8.166 -2.376 35.113 1.00 75.94 79 LEU A C 1
ATOM 622 O O . LEU A 1 79 ? -8.683 -2.655 34.033 1.00 75.94 79 LEU A O 1
ATOM 626 N N . GLN A 1 80 ? -8.875 -2.198 36.215 1.00 74.94 80 GLN A N 1
ATOM 627 C CA . GLN A 1 80 ? -10.321 -2.078 36.149 1.00 74.94 80 GLN A CA 1
ATOM 628 C C . GLN A 1 80 ? -10.673 -0.722 35.528 1.00 74.94 80 GLN A C 1
ATOM 630 O O . GLN A 1 80 ? -10.048 0.297 35.836 1.00 74.94 80 GLN A O 1
ATOM 635 N N . GLY A 1 81 ? -11.644 -0.720 34.624 1.00 77.25 81 GLY A N 1
ATOM 636 C CA . GLY A 1 81 ? -12.153 0.487 33.993 1.00 77.25 81 GLY A CA 1
ATOM 637 C C . GLY A 1 81 ? -13.000 1.343 34.940 1.00 77.25 81 GLY A C 1
ATOM 638 O O . GLY A 1 81 ? -13.092 1.061 36.139 1.00 77.25 81 GLY A O 1
ATOM 639 N N . PRO A 1 82 ? -13.605 2.423 34.422 1.00 85.75 82 PRO A N 1
ATOM 640 C CA . PRO A 1 82 ? -14.495 3.268 35.210 1.00 85.75 82 PRO A CA 1
ATOM 641 C C . PRO A 1 82 ? -15.699 2.478 35.762 1.00 85.75 82 PRO A C 1
ATOM 643 O O . PRO A 1 82 ? -16.132 1.508 35.132 1.00 85.75 82 PRO A O 1
ATOM 646 N N . PRO A 1 83 ? -16.244 2.883 36.927 1.00 90.38 83 PRO A N 1
ATOM 647 C CA . PRO A 1 83 ? -17.479 2.313 37.455 1.00 90.38 83 PRO A CA 1
ATOM 648 C C . PRO A 1 83 ? -18.649 2.608 36.512 1.00 90.38 83 PRO A C 1
ATOM 650 O O . PRO A 1 83 ? -18.620 3.595 35.764 1.00 90.38 83 PRO A O 1
ATOM 653 N N . LEU A 1 84 ? -19.687 1.776 36.581 1.00 91.50 84 LEU A N 1
ATOM 654 C CA . LEU A 1 84 ? -20.862 1.864 35.720 1.00 91.50 84 LEU A CA 1
ATOM 655 C C . LEU A 1 84 ? -21.456 3.280 35.705 1.00 91.50 84 LEU A C 1
ATOM 657 O O . LEU A 1 84 ? -21.645 3.844 34.628 1.00 91.50 84 LEU A O 1
ATOM 661 N N . ILE A 1 85 ? -21.622 3.907 36.875 1.00 92.06 85 ILE A N 1
ATOM 662 C CA . ILE A 1 85 ? -22.179 5.265 36.991 1.00 92.06 85 ILE A CA 1
ATOM 663 C C . ILE A 1 85 ? -21.386 6.333 36.220 1.00 92.06 85 ILE A C 1
ATOM 665 O O . ILE A 1 85 ? -21.968 7.252 35.643 1.00 92.06 85 ILE A O 1
ATOM 669 N N . HIS A 1 86 ? -20.059 6.203 36.136 1.00 89.06 86 HIS A N 1
ATOM 670 C CA . HIS A 1 86 ? -19.244 7.129 35.348 1.00 89.06 86 HIS A CA 1
ATOM 671 C C . HIS A 1 86 ? -19.409 6.866 33.850 1.00 89.06 86 HIS A C 1
ATOM 673 O O . HIS A 1 86 ? -19.526 7.815 33.082 1.00 89.06 86 HIS A O 1
ATOM 679 N N . THR A 1 87 ? -19.447 5.600 33.417 1.00 86.62 87 THR A N 1
ATOM 680 C CA . THR A 1 87 ? -19.708 5.288 31.998 1.00 86.62 87 THR A CA 1
ATOM 681 C C . THR A 1 87 ? -21.096 5.739 31.555 1.00 86.62 87 THR A C 1
ATOM 683 O O . THR A 1 87 ? -21.232 6.248 30.446 1.00 86.62 87 THR A O 1
ATOM 686 N N . MET A 1 88 ? -22.090 5.630 32.444 1.00 88.25 88 MET A N 1
ATOM 687 C CA . MET A 1 88 ? -23.445 6.130 32.230 1.00 88.25 88 MET A CA 1
ATOM 688 C C . MET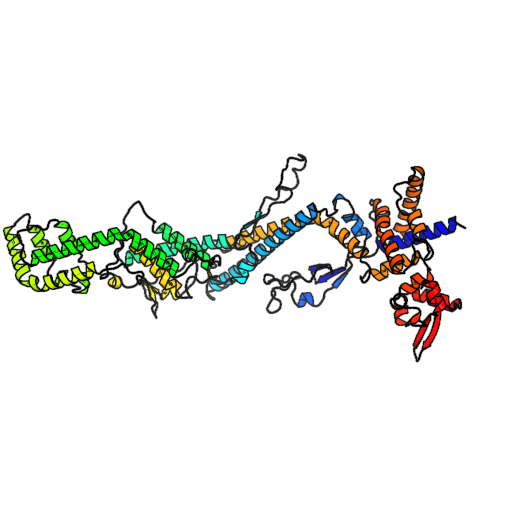 A 1 88 ? -23.432 7.624 31.940 1.00 88.25 88 MET A C 1
ATOM 690 O O . MET A 1 88 ? -23.907 8.023 30.889 1.00 88.25 88 MET A O 1
ATOM 694 N N . TYR A 1 89 ? -22.841 8.435 32.821 1.00 84.94 89 TYR A N 1
ATOM 695 C CA . TYR A 1 89 ? -22.853 9.896 32.687 1.00 84.94 89 TYR A CA 1
ATOM 696 C C . TYR A 1 89 ? -22.348 10.390 31.325 1.00 84.94 89 TYR A C 1
ATOM 698 O O . TYR A 1 89 ? -22.934 11.289 30.728 1.00 84.94 89 TYR A O 1
ATOM 706 N N . TRP A 1 90 ? -21.277 9.782 30.811 1.00 76.56 90 TRP A N 1
ATOM 707 C CA . TRP A 1 90 ? -20.681 10.202 29.544 1.00 76.56 90 TRP A CA 1
ATOM 708 C C . TRP A 1 90 ? -21.355 9.586 28.313 1.00 76.56 90 TRP A C 1
ATOM 710 O O . TRP A 1 90 ? -21.350 10.214 27.258 1.00 76.56 90 TRP A O 1
ATOM 720 N N . GLY A 1 91 ? -21.905 8.371 28.415 1.00 77.06 91 GLY A N 1
ATOM 721 C CA . GLY A 1 91 ? -22.272 7.563 27.247 1.00 77.06 91 GLY A CA 1
ATOM 722 C C . GLY A 1 91 ? -23.748 7.194 27.109 1.00 77.06 91 GLY A C 1
ATOM 723 O O . GLY A 1 91 ? -24.126 6.690 26.054 1.00 77.06 91 GLY A O 1
ATOM 724 N N . SER A 1 92 ? -24.584 7.432 28.124 1.00 73.94 92 SER A N 1
ATOM 725 C CA . SER A 1 92 ? -26.005 7.056 28.092 1.00 73.94 92 SER A CA 1
ATOM 726 C C . SER A 1 92 ? -26.884 7.991 27.268 1.00 73.94 92 SER A C 1
ATOM 728 O O . SER A 1 92 ? -27.967 7.597 26.836 1.00 73.94 92 SER A O 1
ATOM 730 N N . HIS A 1 93 ? -26.438 9.231 27.053 1.00 77.94 93 HIS A N 1
ATOM 731 C CA . HIS A 1 93 ? -27.234 10.233 26.360 1.00 77.94 93 HIS A CA 1
ATOM 732 C C . HIS A 1 93 ? -27.536 9.765 24.919 1.00 77.94 93 HIS A C 1
ATOM 734 O O . HIS A 1 93 ? -26.598 9.405 24.201 1.00 77.94 93 HIS A O 1
ATOM 740 N N . PRO A 1 94 ? -28.789 9.849 24.420 1.00 73.00 94 PRO A N 1
ATOM 741 C CA . PRO A 1 94 ? -29.171 9.335 23.094 1.00 73.00 94 PRO A CA 1
ATOM 742 C C . PRO A 1 94 ? -28.310 9.851 21.931 1.00 73.00 94 PRO A C 1
ATOM 744 O O . PRO A 1 94 ? -28.067 9.147 20.958 1.00 73.00 94 PRO A O 1
ATOM 747 N N . ARG A 1 95 ? -27.787 11.079 22.049 1.00 70.50 95 ARG A N 1
ATOM 748 C CA . ARG A 1 95 ? -26.825 11.672 21.092 1.00 70.50 95 ARG A CA 1
ATOM 749 C C . ARG A 1 95 ? -25.508 10.898 20.932 1.00 70.50 95 ARG A C 1
ATOM 751 O O . ARG A 1 95 ? -24.848 11.095 19.917 1.00 70.50 95 ARG A O 1
ATOM 758 N N . PHE A 1 96 ? -25.114 10.083 21.907 1.00 74.62 96 PHE A N 1
ATOM 759 C CA . PHE A 1 96 ? -23.898 9.263 21.871 1.00 74.62 96 PHE A CA 1
ATOM 760 C C . PHE A 1 96 ? -24.190 7.783 21.594 1.00 74.62 96 PHE A C 1
ATOM 762 O O . PHE A 1 96 ? -23.258 6.982 21.533 1.00 74.62 96 PHE A O 1
ATOM 769 N N . ALA A 1 97 ? -25.461 7.413 21.400 1.00 72.88 97 ALA A N 1
ATOM 770 C CA . ALA A 1 97 ? -25.826 6.064 21.001 1.00 72.88 97 ALA A CA 1
ATOM 771 C C . ALA A 1 97 ? -25.284 5.771 19.593 1.00 72.88 97 ALA A C 1
ATOM 773 O O . ALA A 1 97 ? -25.575 6.484 18.631 1.00 72.88 97 ALA A O 1
ATOM 774 N N . LEU A 1 98 ? -24.501 4.699 19.475 1.00 71.19 98 LEU A N 1
ATOM 775 C CA . LEU A 1 98 ? -23.933 4.238 18.211 1.00 71.19 98 LEU A CA 1
ATOM 776 C C . LEU A 1 98 ? -25.024 3.608 17.337 1.00 71.19 98 LEU A C 1
ATOM 778 O O . LEU A 1 98 ? -25.234 2.397 17.359 1.00 71.19 98 LEU A O 1
ATOM 782 N N . ASN A 1 99 ? -25.730 4.432 16.565 1.00 79.75 99 ASN A N 1
ATOM 783 C CA . ASN A 1 99 ? -26.658 3.949 15.544 1.00 79.75 99 ASN A CA 1
ATOM 784 C C . ASN A 1 99 ? -25.901 3.357 14.333 1.00 79.75 99 ASN A C 1
ATOM 786 O O . ASN A 1 99 ? -24.681 3.502 14.207 1.00 79.75 99 ASN A O 1
ATOM 790 N N . ALA A 1 100 ? -26.620 2.697 13.419 1.00 79.81 100 ALA A N 1
ATOM 791 C CA . ALA A 1 100 ? -26.019 2.053 12.246 1.00 79.81 100 ALA A CA 1
ATOM 792 C C . ALA A 1 100 ? -25.169 3.020 11.394 1.00 79.81 100 ALA A C 1
ATOM 794 O O . ALA A 1 100 ? -24.122 2.635 10.873 1.00 79.81 100 ALA A O 1
ATOM 795 N N . ASP A 1 101 ? -25.566 4.290 11.299 1.00 76.75 101 ASP A N 1
ATOM 796 C CA . ASP A 1 101 ? -24.820 5.320 10.569 1.00 76.75 101 ASP A CA 1
ATOM 797 C C . ASP A 1 101 ? -23.507 5.676 11.263 1.00 76.75 101 ASP A C 1
ATOM 799 O O . ASP A 1 101 ? -22.456 5.704 10.622 1.00 76.75 101 ASP A O 1
ATOM 803 N N . MET A 1 102 ? -23.531 5.883 12.581 1.00 74.88 102 MET A N 1
ATOM 804 C CA . MET A 1 102 ? -22.329 6.138 13.373 1.00 74.88 102 MET A CA 1
ATOM 805 C C . MET A 1 102 ? -21.374 4.948 13.334 1.00 74.88 102 MET A C 1
ATOM 807 O O . MET A 1 102 ? -20.170 5.154 13.214 1.00 74.88 102 MET A O 1
ATOM 811 N N . VAL A 1 103 ? -21.883 3.712 13.360 1.00 78.06 103 VAL A N 1
ATOM 812 C CA . VAL A 1 103 ? -21.060 2.501 13.205 1.00 78.06 103 VAL A CA 1
ATOM 813 C C . VAL A 1 103 ? -20.366 2.487 11.840 1.00 78.06 103 VAL A C 1
ATOM 815 O O . VAL A 1 103 ? -19.160 2.239 11.777 1.00 78.06 103 VAL A O 1
ATOM 818 N N . ARG A 1 104 ? -21.082 2.821 10.755 1.00 78.00 104 ARG A N 1
ATOM 819 C CA . ARG A 1 104 ? -20.494 2.949 9.408 1.00 78.00 104 ARG A CA 1
ATOM 820 C C . ARG A 1 104 ? -19.423 4.040 9.351 1.00 78.00 104 ARG A C 1
ATOM 822 O O . ARG A 1 104 ? -18.340 3.797 8.821 1.00 78.00 104 ARG A O 1
ATOM 829 N N . VAL A 1 105 ? -19.680 5.208 9.944 1.00 78.81 105 VAL A N 1
ATOM 830 C CA . VAL A 1 105 ? -18.713 6.318 10.019 1.00 78.81 105 VAL A CA 1
ATOM 831 C C . VAL A 1 105 ? -17.474 5.923 10.826 1.00 78.81 105 VAL A C 1
ATOM 833 O O . VAL A 1 105 ? -16.354 6.147 10.373 1.00 78.81 105 VAL A O 1
ATOM 836 N N . VAL A 1 106 ? -17.644 5.282 11.986 1.00 79.06 106 VAL A N 1
ATOM 837 C CA . VAL A 1 106 ? -16.543 4.780 12.822 1.00 79.06 106 VAL A CA 1
ATOM 838 C C . VAL A 1 106 ? -15.704 3.755 12.064 1.00 79.06 106 VAL A C 1
ATOM 840 O O . VAL A 1 106 ? -14.477 3.836 12.099 1.00 79.06 106 VAL A O 1
ATOM 843 N N . ALA A 1 107 ? -16.339 2.807 11.371 1.00 78.88 107 ALA A N 1
ATOM 844 C CA . ALA A 1 107 ? -15.641 1.819 10.555 1.00 78.88 107 ALA A CA 1
ATOM 845 C C . ALA A 1 107 ? -14.831 2.496 9.439 1.00 78.88 107 ALA A C 1
ATOM 847 O O . ALA A 1 107 ? -13.645 2.209 9.286 1.00 78.88 107 ALA A O 1
ATOM 848 N N . HIS A 1 108 ? -15.430 3.457 8.731 1.00 81.44 108 HIS A N 1
ATOM 849 C CA . HIS A 1 108 ? -14.750 4.217 7.686 1.00 81.44 108 HIS A CA 1
ATOM 850 C C . HIS A 1 108 ? -13.548 5.011 8.229 1.00 81.44 108 HIS A C 1
ATOM 852 O O . HIS A 1 108 ? -12.436 4.855 7.724 1.00 81.44 108 HIS A O 1
ATOM 858 N N . ILE A 1 109 ? -13.721 5.789 9.308 1.00 80.31 109 ILE A N 1
ATOM 859 C CA . ILE A 1 109 ? -12.631 6.550 9.947 1.00 80.31 109 ILE A CA 1
ATOM 860 C C . ILE A 1 109 ? -11.520 5.608 10.433 1.00 80.31 109 ILE A C 1
ATOM 862 O O . ILE A 1 109 ? -10.341 5.924 10.276 1.00 80.31 109 ILE A O 1
ATOM 866 N N . LYS A 1 110 ? -11.861 4.433 10.984 1.00 81.94 110 LYS A N 1
ATOM 867 C CA . LYS A 1 110 ? -10.874 3.419 11.391 1.00 81.94 110 LYS A CA 1
ATOM 868 C C . LYS A 1 110 ? -10.075 2.894 10.199 1.00 81.94 110 LYS A C 1
ATOM 870 O O . LYS A 1 110 ? -8.851 2.849 10.298 1.00 81.94 110 LYS A O 1
ATOM 875 N N . THR A 1 111 ? -10.723 2.552 9.086 1.00 83.31 111 THR A N 1
ATOM 876 C CA . THR A 1 111 ? -10.040 2.105 7.860 1.00 83.31 111 THR A CA 1
ATOM 877 C C . THR A 1 111 ? -9.103 3.188 7.321 1.00 83.31 111 THR A C 1
ATOM 879 O O . THR A 1 111 ? -7.929 2.921 7.064 1.00 83.31 111 THR A O 1
ATOM 882 N N . MET A 1 112 ? -9.565 4.439 7.250 1.00 81.81 112 MET A N 1
ATOM 883 C CA . MET A 1 112 ? -8.735 5.574 6.829 1.00 81.81 112 MET A CA 1
ATOM 884 C C . MET A 1 112 ? -7.562 5.818 7.791 1.00 81.81 112 MET A C 1
ATOM 886 O O . MET A 1 112 ? -6.434 6.066 7.368 1.00 81.81 112 MET A O 1
ATOM 890 N N . SER A 1 113 ? -7.797 5.693 9.101 1.00 84.12 113 SER A N 1
ATOM 891 C CA . SER A 1 113 ? -6.768 5.856 10.134 1.00 84.12 113 SER A CA 1
ATOM 892 C C . SER A 1 113 ? -5.707 4.757 10.057 1.00 84.12 113 SER A C 1
ATOM 894 O O . SER A 1 113 ? -4.527 5.033 10.287 1.00 84.12 113 SER A O 1
ATOM 896 N N . GLN A 1 114 ? -6.101 3.529 9.696 1.00 84.31 114 GLN A N 1
ATOM 897 C CA . GLN A 1 114 ? -5.180 2.424 9.437 1.00 84.31 114 GLN A CA 1
ATOM 898 C C . GLN A 1 114 ? -4.305 2.705 8.216 1.00 84.31 114 GLN A C 1
ATOM 900 O O . GLN A 1 114 ? -3.093 2.550 8.318 1.00 84.31 114 GLN A O 1
ATOM 905 N N . ILE A 1 115 ? -4.881 3.164 7.103 1.00 83.50 115 ILE A N 1
ATOM 906 C CA . ILE A 1 115 ? -4.127 3.556 5.901 1.00 83.50 115 ILE A CA 1
ATOM 907 C C . ILE A 1 115 ? -3.102 4.640 6.247 1.00 83.50 115 ILE A C 1
ATOM 909 O O . ILE A 1 115 ? -1.912 4.451 6.002 1.00 83.50 115 ILE A O 1
ATOM 913 N N . ALA A 1 116 ? -3.539 5.725 6.897 1.00 85.56 116 ALA A N 1
ATOM 914 C CA . ALA A 1 116 ? -2.647 6.810 7.300 1.00 85.56 116 ALA A CA 1
ATOM 915 C C . ALA A 1 116 ? -1.556 6.333 8.268 1.00 85.56 116 ALA A C 1
ATOM 917 O O . ALA A 1 116 ? -0.398 6.716 8.141 1.00 85.56 116 ALA A O 1
ATOM 918 N N . SER A 1 117 ? -1.894 5.438 9.200 1.00 86.44 117 SER A N 1
ATOM 919 C CA . SER A 1 117 ? -0.905 4.834 10.093 1.00 86.44 117 SER A CA 1
ATOM 920 C C . SER A 1 117 ? 0.115 3.978 9.344 1.00 86.44 117 SER A C 1
ATOM 922 O O . SER A 1 117 ? 1.271 3.952 9.758 1.00 86.44 117 SER A O 1
ATOM 924 N N . LYS A 1 118 ? -0.288 3.243 8.302 1.00 85.62 118 LYS A N 1
ATOM 925 C CA . LYS A 1 118 ? 0.635 2.418 7.517 1.00 85.62 118 LYS A CA 1
ATOM 926 C C . LYS A 1 118 ? 1.567 3.280 6.662 1.00 85.62 118 LYS A C 1
ATOM 928 O O . LYS A 1 118 ? 2.768 3.033 6.681 1.00 85.62 118 LYS A O 1
ATOM 933 N N . ASP A 1 119 ? 1.041 4.307 5.993 1.00 86.06 119 ASP A N 1
ATOM 934 C CA . ASP A 1 119 ? 1.846 5.257 5.207 1.00 86.06 119 ASP A CA 1
ATOM 935 C C . ASP A 1 119 ? 2.837 6.027 6.092 1.00 86.06 119 ASP A C 1
ATOM 937 O O . ASP A 1 119 ? 4.007 6.178 5.744 1.00 86.06 119 ASP A O 1
ATOM 941 N N . MET A 1 120 ? 2.405 6.416 7.299 1.00 87.50 120 MET A N 1
ATOM 942 C CA . MET A 1 120 ? 3.263 7.035 8.312 1.00 87.50 120 MET A CA 1
ATOM 943 C C . MET A 1 120 ? 4.426 6.110 8.690 1.00 87.50 120 MET A C 1
ATOM 945 O O . MET A 1 120 ? 5.576 6.528 8.617 1.00 87.50 120 MET A O 1
ATOM 949 N N . LYS A 1 121 ? 4.150 4.839 9.020 1.00 86.62 121 LYS A N 1
ATOM 950 C CA . LYS A 1 121 ? 5.185 3.852 9.383 1.00 86.62 121 LYS A CA 1
ATOM 951 C C . LYS A 1 121 ? 6.193 3.612 8.256 1.00 86.62 121 LYS A C 1
ATOM 953 O O . LYS A 1 121 ? 7.391 3.554 8.520 1.00 86.62 121 LYS A O 1
ATOM 958 N N . ILE A 1 122 ? 5.718 3.459 7.017 1.00 87.06 122 ILE A N 1
ATOM 959 C CA . ILE A 1 122 ? 6.592 3.271 5.849 1.00 87.06 122 ILE A CA 1
ATOM 960 C C . ILE A 1 122 ? 7.459 4.508 5.641 1.00 87.06 122 ILE A C 1
ATOM 962 O O . ILE A 1 122 ? 8.674 4.380 5.495 1.00 87.06 122 ILE A O 1
ATOM 966 N N . SER A 1 123 ? 6.855 5.696 5.677 1.00 89.31 123 SER A N 1
ATOM 967 C CA . SER A 1 123 ? 7.577 6.956 5.493 1.00 89.31 123 SER A CA 1
ATOM 968 C C . SER A 1 123 ? 8.642 7.165 6.573 1.00 89.31 123 SER A C 1
ATOM 970 O O . SER A 1 123 ? 9.781 7.494 6.254 1.00 89.31 123 SER A O 1
ATOM 972 N N . GLU A 1 124 ? 8.316 6.912 7.845 1.00 88.62 124 GLU A N 1
ATOM 973 C CA . GLU A 1 124 ? 9.262 6.999 8.968 1.00 88.62 124 GLU A CA 1
ATOM 974 C C . GLU A 1 124 ? 10.433 6.019 8.817 1.00 88.62 124 GLU A C 1
ATOM 976 O O . GLU A 1 124 ? 11.594 6.385 9.015 1.00 88.62 124 GLU A O 1
ATOM 981 N N . HIS A 1 125 ? 10.143 4.772 8.439 1.00 86.81 125 HIS A N 1
ATOM 982 C CA . HIS A 1 125 ? 11.158 3.737 8.252 1.00 86.81 125 HIS A CA 1
ATOM 983 C C . HIS A 1 125 ? 12.083 4.040 7.070 1.00 86.81 125 HIS A C 1
ATOM 985 O O . HIS A 1 125 ? 13.306 3.947 7.202 1.00 86.81 125 HIS A O 1
ATOM 991 N N . LEU A 1 126 ? 11.523 4.460 5.932 1.00 87.94 126 LEU A N 1
ATOM 992 C CA . LEU A 1 126 ? 12.305 4.886 4.771 1.00 87.94 126 LEU A CA 1
ATOM 993 C C . LEU A 1 126 ? 13.139 6.128 5.088 1.00 87.94 126 LEU A C 1
ATOM 995 O O . LEU A 1 126 ? 14.316 6.146 4.741 1.00 87.94 126 LEU A O 1
ATOM 999 N N . ALA A 1 127 ? 12.592 7.123 5.794 1.00 89.31 127 ALA A N 1
ATOM 1000 C CA . ALA A 1 127 ? 13.339 8.308 6.220 1.00 89.31 127 ALA A CA 1
ATOM 1001 C C . ALA A 1 127 ? 14.524 7.940 7.123 1.00 89.31 127 ALA A C 1
ATOM 1003 O O . ALA A 1 127 ? 15.630 8.456 6.952 1.00 89.31 127 ALA A O 1
ATOM 1004 N N . TYR A 1 128 ? 14.318 7.006 8.055 1.00 88.50 128 TYR A N 1
ATOM 1005 C CA . TYR A 1 128 ? 15.384 6.503 8.913 1.00 88.50 128 TYR A CA 1
ATOM 1006 C C . TYR A 1 128 ? 16.477 5.782 8.113 1.00 88.50 128 TYR A C 1
ATOM 1008 O O . TYR A 1 128 ? 17.659 6.085 8.288 1.00 88.50 128 TYR A O 1
ATOM 1016 N N . LYS A 1 129 ? 16.100 4.874 7.201 1.00 89.06 129 LYS A N 1
ATOM 1017 C CA . LYS A 1 129 ? 17.046 4.187 6.303 1.00 89.06 129 LYS A CA 1
ATOM 1018 C C . LYS A 1 129 ? 17.813 5.182 5.426 1.00 89.06 129 LYS A C 1
ATOM 1020 O O . LYS A 1 129 ? 19.033 5.075 5.323 1.00 89.06 129 LYS A O 1
ATOM 1025 N N . LEU A 1 130 ? 17.116 6.168 4.856 1.00 90.50 130 LEU A N 1
ATOM 1026 C CA . LEU A 1 130 ? 17.694 7.260 4.068 1.00 90.50 130 LEU A CA 1
ATOM 1027 C C . LEU A 1 130 ? 18.784 7.989 4.843 1.00 90.50 130 LEU A C 1
ATOM 1029 O O . LEU A 1 130 ? 19.918 8.086 4.380 1.00 90.50 130 LEU A O 1
ATOM 1033 N N . TRP A 1 131 ? 18.453 8.441 6.051 1.00 89.50 131 TRP A N 1
ATOM 1034 C CA . TRP A 1 131 ? 19.390 9.148 6.912 1.00 89.50 131 TRP A CA 1
ATOM 1035 C C . TRP A 1 131 ? 20.596 8.280 7.299 1.00 89.50 131 TRP A C 1
ATOM 1037 O O . TRP A 1 131 ? 21.731 8.746 7.229 1.00 89.50 131 TRP A O 1
ATOM 1047 N N . GLN A 1 132 ? 20.384 7.006 7.651 1.00 89.62 132 GLN A N 1
ATOM 1048 C CA . GLN A 1 132 ? 21.477 6.090 7.993 1.00 89.62 132 GLN A CA 1
ATOM 1049 C C . GLN A 1 132 ? 22.454 5.868 6.835 1.00 89.62 132 GLN A C 1
ATOM 1051 O O . GLN A 1 132 ? 23.668 5.899 7.046 1.00 89.62 132 GLN A O 1
ATOM 1056 N N . VAL A 1 133 ? 21.936 5.621 5.629 1.00 91.31 133 VAL A N 1
ATOM 1057 C CA . VAL A 1 133 ? 22.765 5.411 4.434 1.00 91.31 133 VAL A CA 1
ATOM 1058 C C . VAL A 1 133 ? 23.500 6.693 4.068 1.00 91.31 133 VAL A C 1
ATOM 1060 O O . VAL A 1 133 ? 24.704 6.645 3.837 1.00 91.31 133 VAL A O 1
ATOM 1063 N N . PHE A 1 134 ? 22.818 7.841 4.104 1.00 89.75 134 PHE A N 1
ATOM 1064 C CA . PHE A 1 134 ? 23.433 9.141 3.843 1.00 89.75 134 PHE A CA 1
ATOM 1065 C C . PHE A 1 134 ? 24.607 9.430 4.791 1.00 89.75 134 PHE A C 1
ATOM 1067 O O . PHE A 1 134 ? 25.683 9.807 4.334 1.00 89.75 134 PHE A O 1
ATOM 1074 N N . GLN A 1 135 ? 24.439 9.201 6.099 1.00 89.12 135 GLN A N 1
ATOM 1075 C CA . GLN A 1 135 ? 25.501 9.404 7.096 1.00 89.12 135 GLN A CA 1
ATOM 1076 C C . GLN A 1 135 ? 26.714 8.502 6.845 1.00 89.12 135 GLN A C 1
ATOM 1078 O O . GLN A 1 135 ? 27.855 8.955 6.907 1.00 89.12 135 GLN A O 1
ATOM 1083 N N . ARG A 1 136 ? 26.474 7.222 6.541 1.00 88.12 136 ARG A N 1
ATOM 1084 C CA . ARG A 1 136 ? 27.544 6.259 6.254 1.00 88.12 136 ARG A CA 1
ATOM 1085 C C . ARG A 1 136 ? 28.282 6.593 4.963 1.00 88.12 136 ARG A C 1
ATOM 1087 O O . ARG A 1 136 ? 29.507 6.664 4.976 1.00 88.12 136 ARG A O 1
ATOM 1094 N N . GLY A 1 137 ? 27.558 6.838 3.875 1.00 87.25 137 GLY A N 1
ATOM 1095 C CA . GLY A 1 137 ? 28.168 7.127 2.582 1.00 87.25 137 GLY A CA 1
ATOM 1096 C C . GLY A 1 137 ? 28.869 8.489 2.536 1.00 87.25 137 GLY A C 1
ATOM 1097 O O . GLY A 1 137 ? 29.963 8.579 1.988 1.00 87.25 137 GLY A O 1
ATOM 1098 N N . SER A 1 138 ? 28.348 9.512 3.226 1.00 87.12 138 SER A N 1
ATOM 1099 C CA . SER A 1 138 ? 29.039 10.810 3.378 1.00 87.12 138 SER A CA 1
ATOM 1100 C C . SER A 1 138 ? 30.355 10.694 4.153 1.00 87.12 138 SER A C 1
ATOM 1102 O O . SER A 1 138 ? 31.273 11.481 3.944 1.00 87.12 138 SER A O 1
ATOM 1104 N N . ALA A 1 139 ? 30.470 9.693 5.028 1.00 88.31 139 ALA A N 1
ATOM 1105 C CA . ALA A 1 139 ? 31.700 9.363 5.741 1.00 88.31 139 ALA A CA 1
ATOM 1106 C C . ALA A 1 139 ? 32.617 8.392 4.964 1.00 88.31 139 ALA A C 1
ATOM 1108 O O . ALA A 1 139 ? 33.585 7.884 5.527 1.00 88.31 139 ALA A O 1
ATOM 1109 N N . GLY A 1 140 ? 32.304 8.083 3.699 1.00 86.44 140 GLY A N 1
ATOM 1110 C CA . GLY A 1 140 ? 33.049 7.123 2.875 1.00 86.44 140 GLY A CA 1
ATOM 1111 C C . GLY A 1 140 ? 32.866 5.657 3.289 1.00 86.44 140 GLY A C 1
ATOM 1112 O O . GLY A 1 140 ? 33.586 4.782 2.812 1.00 86.44 140 GLY A O 1
ATOM 1113 N N . MET A 1 141 ? 31.912 5.361 4.175 1.00 83.75 141 MET A N 1
ATOM 1114 C CA . MET A 1 141 ? 31.659 4.027 4.720 1.00 83.75 141 MET A CA 1
ATOM 1115 C C . MET A 1 141 ? 30.528 3.311 3.960 1.00 83.75 141 MET A C 1
ATOM 1117 O O . MET A 1 141 ? 29.455 3.062 4.508 1.00 83.75 141 MET A O 1
ATOM 1121 N N . GLY A 1 142 ? 30.774 2.940 2.700 1.00 84.19 142 GLY A N 1
ATOM 1122 C CA . GLY A 1 142 ? 29.869 2.110 1.887 1.00 84.19 142 GLY A CA 1
ATOM 1123 C C . GLY A 1 142 ? 29.086 2.868 0.808 1.00 84.19 142 GLY A C 1
ATOM 1124 O O . GLY A 1 142 ? 29.328 4.045 0.565 1.00 84.19 142 GLY A O 1
ATOM 1125 N N . SER A 1 143 ? 28.165 2.172 0.127 1.00 87.19 143 SER A N 1
ATOM 1126 C CA . SER A 1 143 ? 27.394 2.740 -0.992 1.00 87.19 143 SER A CA 1
ATOM 1127 C C . SER A 1 143 ? 26.327 3.728 -0.528 1.00 87.19 143 SER A C 1
ATOM 1129 O O . SER A 1 143 ? 25.695 3.505 0.506 1.00 87.19 143 SER A O 1
ATOM 1131 N N . MET A 1 144 ? 26.004 4.705 -1.377 1.00 90.94 144 MET A N 1
ATOM 1132 C CA . MET A 1 144 ? 24.865 5.621 -1.181 1.00 90.94 144 MET A CA 1
ATOM 1133 C C . MET A 1 144 ? 23.502 4.986 -1.518 1.00 90.94 144 MET A C 1
ATOM 1135 O O . MET A 1 144 ? 22.473 5.659 -1.502 1.00 90.94 144 MET A O 1
ATOM 1139 N N . ASN A 1 145 ? 23.467 3.688 -1.823 1.00 91.88 145 ASN A N 1
ATOM 1140 C CA . ASN A 1 145 ? 22.242 2.966 -2.144 1.00 91.88 145 ASN A CA 1
ATOM 1141 C C . ASN A 1 145 ? 21.454 2.568 -0.899 1.00 91.88 145 ASN A C 1
ATOM 1143 O O . ASN A 1 145 ? 21.985 1.986 0.048 1.00 91.88 145 ASN A O 1
ATOM 1147 N N . ILE A 1 146 ? 20.149 2.792 -0.958 1.00 91.19 146 ILE A N 1
ATOM 1148 C CA . ILE A 1 146 ? 19.182 2.238 -0.020 1.00 91.19 146 ILE A CA 1
ATOM 1149 C C . ILE A 1 146 ? 18.517 1.051 -0.679 1.00 91.19 146 ILE A C 1
ATOM 1151 O O . ILE A 1 146 ? 18.180 1.099 -1.859 1.00 91.19 146 ILE A O 1
ATOM 1155 N N . PHE A 1 147 ? 18.301 0.014 0.122 1.00 90.88 147 PHE A N 1
ATOM 1156 C CA . PHE A 1 147 ? 17.507 -1.140 -0.253 1.00 90.88 147 PHE A CA 1
ATOM 1157 C C . PHE A 1 147 ? 16.219 -1.198 0.575 1.00 90.88 147 PHE A C 1
ATOM 1159 O O . PHE A 1 147 ? 16.255 -1.203 1.815 1.00 90.88 147 PHE A O 1
ATOM 1166 N N . PHE A 1 148 ? 15.080 -1.264 -0.108 1.00 87.94 148 PHE A N 1
ATOM 1167 C CA . PHE A 1 148 ? 13.781 -1.545 0.497 1.00 87.94 148 PHE A CA 1
ATOM 1168 C C . PHE A 1 148 ? 13.160 -2.790 -0.159 1.00 87.94 148 PHE A C 1
ATOM 1170 O O . PHE A 1 148 ? 12.925 -2.777 -1.362 1.00 87.94 148 PHE A O 1
ATOM 1177 N N . PRO A 1 149 ? 12.922 -3.879 0.597 1.00 86.75 149 PRO A N 1
ATOM 1178 C CA . PRO A 1 149 ? 12.368 -5.114 0.054 1.00 86.75 149 PRO A CA 1
ATOM 1179 C C . PRO A 1 149 ? 10.887 -4.958 -0.308 1.00 86.75 149 PRO A C 1
ATOM 1181 O O . PRO A 1 149 ? 10.154 -4.187 0.313 1.00 86.75 149 PRO A O 1
ATOM 1184 N N . GLU A 1 150 ? 10.436 -5.764 -1.269 1.00 85.94 150 GLU A N 1
ATOM 1185 C CA . GLU A 1 150 ? 9.063 -5.741 -1.789 1.00 85.94 150 GLU A CA 1
ATOM 1186 C C . GLU A 1 150 ? 8.002 -5.890 -0.689 1.00 85.94 150 GLU A C 1
ATOM 1188 O O . GLU A 1 150 ? 7.001 -5.176 -0.686 1.00 85.94 150 GLU A O 1
ATOM 1193 N N . GLU A 1 151 ? 8.243 -6.775 0.281 1.00 83.00 151 GLU A N 1
ATOM 1194 C CA . GLU A 1 151 ? 7.335 -7.014 1.406 1.00 83.00 151 GLU A CA 1
ATOM 1195 C C . GLU A 1 151 ? 7.115 -5.755 2.260 1.00 83.00 151 GLU A C 1
ATOM 1197 O O . GLU A 1 151 ? 5.997 -5.501 2.707 1.00 83.00 151 GLU A O 1
ATOM 1202 N N . GLU A 1 152 ? 8.158 -4.937 2.458 1.00 76.19 152 GLU A N 1
ATOM 1203 C CA . GLU A 1 152 ? 8.074 -3.709 3.259 1.00 76.19 152 GLU A CA 1
ATOM 1204 C C . GLU A 1 152 ? 7.221 -2.637 2.565 1.00 76.19 152 GLU A C 1
ATOM 1206 O O . GLU A 1 152 ? 6.471 -1.923 3.233 1.00 76.19 152 GLU A O 1
ATOM 1211 N N . VAL A 1 153 ? 7.301 -2.534 1.233 1.00 80.00 153 VAL A N 1
ATOM 1212 C CA . VAL A 1 153 ? 6.562 -1.520 0.463 1.00 80.00 153 VAL A CA 1
ATOM 1213 C C . VAL A 1 153 ? 5.135 -1.964 0.123 1.00 80.00 153 VAL A C 1
ATOM 1215 O O . VAL A 1 153 ? 4.196 -1.183 0.291 1.00 80.00 153 VAL A O 1
ATOM 1218 N N . LYS A 1 154 ? 4.921 -3.238 -0.239 1.00 73.50 154 LYS A N 1
ATOM 1219 C CA . LYS A 1 154 ? 3.601 -3.751 -0.657 1.00 73.50 154 LYS A CA 1
ATOM 1220 C C . LYS A 1 154 ? 2.656 -4.105 0.494 1.00 73.50 154 LYS A C 1
ATOM 1222 O O . LYS A 1 154 ? 1.448 -4.173 0.281 1.00 73.50 154 LYS A O 1
ATOM 1227 N N . ALA A 1 155 ? 3.140 -4.261 1.729 1.00 69.06 155 ALA A N 1
ATOM 1228 C CA . ALA A 1 155 ? 2.290 -4.614 2.876 1.00 69.06 155 ALA A CA 1
ATOM 1229 C C . ALA A 1 155 ? 1.187 -3.581 3.209 1.00 69.06 155 ALA A C 1
ATOM 1231 O O . ALA A 1 155 ? 0.247 -3.883 3.958 1.00 69.06 155 ALA A O 1
ATOM 1232 N N . SER A 1 156 ? 1.278 -2.348 2.693 1.00 64.50 156 SER A N 1
ATOM 1233 C CA . SER A 1 156 ? 0.362 -1.271 3.079 1.00 64.50 156 SER A CA 1
ATOM 1234 C C . SER A 1 156 ? -0.740 -0.908 2.094 1.00 64.50 156 SER A C 1
ATOM 1236 O O . SER A 1 156 ? -1.709 -0.295 2.544 1.00 64.50 156 SER A O 1
ATOM 1238 N N . GLY A 1 157 ? -0.624 -1.230 0.802 1.00 72.38 157 GLY A N 1
ATOM 1239 C CA . GLY A 1 157 ? -1.482 -0.695 -0.272 1.00 72.38 157 GLY A CA 1
ATOM 1240 C C . GLY A 1 157 ? -1.361 0.827 -0.493 1.00 72.38 157 GLY A C 1
ATOM 1241 O O . GLY A 1 157 ? -1.447 1.297 -1.621 1.00 72.38 157 GLY A O 1
ATOM 1242 N N . ALA A 1 158 ? -1.083 1.593 0.567 1.00 78.12 158 ALA A N 1
ATOM 1243 C CA . ALA A 1 158 ? -0.840 3.031 0.545 1.00 78.12 158 ALA A CA 1
ATOM 1244 C C . ALA A 1 158 ? 0.452 3.412 -0.189 1.00 78.12 158 ALA A C 1
ATOM 1246 O O . ALA A 1 158 ? 0.580 4.546 -0.627 1.00 78.12 158 ALA A O 1
ATOM 1247 N N . TYR A 1 159 ? 1.410 2.496 -0.344 1.00 85.19 159 TYR A N 1
ATOM 1248 C CA . TYR A 1 159 ? 2.603 2.761 -1.149 1.00 85.19 159 TYR A CA 1
ATOM 1249 C C . TYR A 1 159 ? 2.247 2.991 -2.626 1.00 85.19 159 TYR A C 1
ATOM 1251 O O . TYR A 1 159 ? 2.714 3.962 -3.220 1.00 85.19 159 TYR A O 1
ATOM 1259 N N . ASP A 1 160 ? 1.366 2.156 -3.179 1.00 82.38 160 ASP A N 1
ATOM 1260 C CA . ASP A 1 160 ? 1.022 2.161 -4.604 1.00 82.38 160 ASP A CA 1
ATOM 1261 C C . ASP A 1 160 ? -0.021 3.230 -4.947 1.00 82.38 160 ASP A C 1
ATOM 1263 O O . ASP A 1 160 ? 0.076 3.877 -5.987 1.00 82.38 160 ASP A O 1
ATOM 1267 N N . ALA A 1 161 ? -1.021 3.419 -4.078 1.00 81.12 161 ALA A N 1
ATOM 1268 C CA . ALA A 1 161 ? -2.166 4.278 -4.359 1.00 81.12 161 ALA A CA 1
ATOM 1269 C C . ALA A 1 161 ? -2.324 5.396 -3.315 1.00 81.12 161 ALA A C 1
ATOM 1271 O O . ALA A 1 161 ? -2.346 5.117 -2.109 1.00 81.12 161 ALA A O 1
ATOM 1272 N N . PRO A 1 162 ? -2.491 6.659 -3.751 1.00 82.94 162 PRO A N 1
ATOM 1273 C CA . PRO A 1 162 ? -2.909 7.727 -2.863 1.00 82.94 162 PRO A CA 1
ATOM 1274 C C . PRO A 1 162 ? -4.391 7.586 -2.515 1.00 82.94 162 PRO A C 1
ATOM 1276 O O . PRO A 1 162 ? -5.223 7.203 -3.336 1.00 82.94 162 PRO A O 1
ATOM 1279 N N . ILE A 1 163 ? -4.730 7.956 -1.289 1.00 73.50 163 ILE A N 1
ATOM 1280 C CA . ILE A 1 163 ? -6.096 8.027 -0.793 1.00 73.50 163 ILE A CA 1
ATOM 1281 C C . ILE A 1 163 ? -6.324 9.442 -0.280 1.00 73.50 163 ILE A C 1
ATOM 1283 O O . ILE A 1 163 ? -5.598 9.945 0.579 1.00 73.50 163 ILE A O 1
ATOM 1287 N N . THR A 1 164 ? -7.355 10.096 -0.803 1.00 71.69 164 THR A N 1
ATOM 1288 C CA . THR A 1 164 ? -7.798 11.385 -0.283 1.00 71.69 164 THR A CA 1
ATOM 1289 C C . THR A 1 164 ? -8.602 11.146 0.986 1.00 71.69 164 THR A C 1
ATOM 1291 O O . THR A 1 164 ? -9.691 10.574 0.957 1.00 71.69 164 THR A O 1
ATOM 1294 N N . ALA A 1 165 ? -8.058 11.565 2.124 1.00 62.03 165 ALA A N 1
ATOM 1295 C CA . ALA A 1 165 ? -8.789 11.567 3.375 1.00 62.03 165 ALA A CA 1
ATOM 1296 C C . ALA A 1 165 ? -9.681 12.811 3.431 1.00 62.03 165 ALA A C 1
ATOM 1298 O O . ALA A 1 165 ? -9.209 13.918 3.687 1.00 62.03 165 ALA A O 1
ATOM 1299 N N . CYS A 1 166 ? -10.977 12.606 3.190 1.00 54.84 166 CYS A N 1
ATOM 1300 C CA . CYS A 1 166 ? -12.031 13.584 3.439 1.00 54.84 166 CYS A CA 1
ATOM 1301 C C . CYS A 1 166 ? -12.796 13.233 4.718 1.00 54.84 166 CYS A C 1
ATOM 1303 O O . CYS A 1 166 ? -12.874 12.079 5.138 1.00 54.84 166 CYS A O 1
ATOM 1305 N N . ASN A 1 167 ? -13.417 14.245 5.313 1.00 54.47 167 ASN A N 1
ATOM 1306 C CA . ASN A 1 167 ? -14.350 14.073 6.412 1.00 54.47 167 ASN A CA 1
ATOM 1307 C C . ASN A 1 167 ? -15.686 13.492 5.888 1.00 54.47 167 ASN A C 1
ATOM 1309 O O . ASN A 1 167 ? -16.360 14.182 5.121 1.00 54.47 167 ASN A O 1
ATOM 1313 N N . PRO A 1 168 ? -16.129 12.288 6.302 1.00 50.50 168 PRO A N 1
ATOM 1314 C CA . PRO A 1 168 ? -17.364 11.678 5.792 1.00 50.50 168 PRO A CA 1
ATOM 1315 C C . PRO A 1 168 ? -18.638 12.473 6.130 1.00 50.50 168 PRO A C 1
ATOM 1317 O O . PRO A 1 168 ? -19.661 12.292 5.479 1.00 50.50 168 PRO A O 1
ATOM 1320 N N . ARG A 1 169 ? -18.598 13.396 7.106 1.00 46.78 169 ARG A N 1
ATOM 1321 C CA . ARG A 1 169 ? -19.714 14.326 7.379 1.00 46.78 169 ARG A CA 1
ATOM 1322 C C . ARG A 1 169 ? -19.882 15.431 6.331 1.00 46.78 169 ARG A C 1
ATOM 1324 O O . ARG A 1 169 ? -20.862 16.159 6.398 1.00 46.78 169 ARG A O 1
ATOM 1331 N N . TYR A 1 170 ? -18.926 15.580 5.418 1.00 49.75 170 TYR A N 1
ATOM 1332 C CA . TYR A 1 170 ? -18.848 16.704 4.479 1.00 49.75 170 TYR A CA 1
ATOM 1333 C C . TYR A 1 170 ? -18.742 16.233 3.022 1.00 49.75 170 TYR A C 1
ATOM 1335 O O . TYR A 1 170 ? -18.593 17.052 2.123 1.00 49.75 170 TYR A O 1
ATOM 1343 N N . THR A 1 171 ? -18.835 14.921 2.780 1.00 42.97 171 THR A N 1
ATOM 1344 C CA . THR A 1 171 ? -18.827 14.311 1.440 1.00 42.97 171 THR A CA 1
ATOM 1345 C C . THR A 1 171 ? -20.229 14.048 0.880 1.00 42.97 171 THR A C 1
ATOM 1347 O O . THR A 1 171 ? -20.344 13.462 -0.190 1.00 42.97 171 THR A O 1
ATOM 1350 N N . GLY A 1 172 ? -21.296 14.461 1.573 1.00 39.94 172 GLY A N 1
ATOM 1351 C CA . GL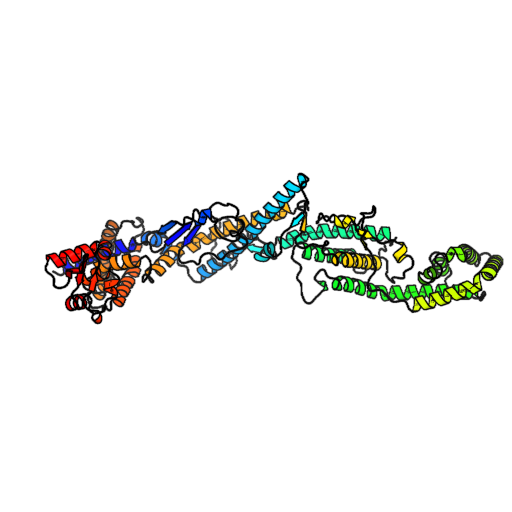Y A 1 172 ? -22.677 14.282 1.119 1.00 39.94 172 GLY A CA 1
ATOM 1352 C C . GLY A 1 172 ? -23.560 15.470 1.491 1.00 39.94 172 GLY A C 1
ATOM 1353 O O . GLY A 1 172 ? -23.718 15.767 2.670 1.00 39.94 172 GLY A O 1
ATOM 1354 N N . ASP A 1 173 ? -24.093 16.141 0.469 1.00 40.31 173 ASP A N 1
ATOM 1355 C CA . ASP A 1 173 ? -25.234 17.065 0.489 1.00 40.31 173 ASP A CA 1
ATOM 1356 C C . ASP A 1 173 ? -25.408 17.952 1.735 1.00 40.31 173 ASP A C 1
ATOM 1358 O O . ASP A 1 173 ? -26.339 17.806 2.531 1.00 40.31 173 ASP A O 1
ATOM 1362 N N . CYS A 1 174 ? -24.590 19.001 1.840 1.00 35.91 174 CYS A N 1
ATOM 1363 C CA . CYS A 1 174 ? -24.894 20.147 2.697 1.00 35.91 174 CYS A CA 1
ATOM 1364 C C . CYS A 1 174 ? -26.012 21.012 2.079 1.00 35.91 174 CYS A C 1
ATOM 1366 O O . CYS A 1 174 ? -25.778 22.139 1.650 1.00 35.91 174 CYS A O 1
ATOM 1368 N N . ARG A 1 175 ? -27.247 20.496 2.052 1.00 38.88 175 ARG A N 1
ATOM 1369 C CA . ARG A 1 175 ? -28.472 21.319 1.954 1.00 38.88 175 ARG A CA 1
ATOM 1370 C C . ARG A 1 175 ? -29.156 21.538 3.303 1.00 38.88 175 ARG A C 1
ATOM 1372 O O . ARG A 1 175 ? -30.180 22.210 3.358 1.00 38.88 175 ARG A O 1
ATOM 1379 N N . ILE A 1 176 ? -28.604 21.019 4.400 1.00 39.19 176 ILE A N 1
ATOM 1380 C CA . ILE A 1 176 ? -29.239 21.120 5.714 1.00 39.19 176 ILE A CA 1
ATOM 1381 C C . ILE A 1 176 ? -28.279 21.781 6.708 1.00 39.19 176 ILE A C 1
ATOM 1383 O O . ILE A 1 176 ? -27.409 21.138 7.286 1.00 39.19 176 ILE A O 1
ATOM 1387 N N . SER A 1 177 ? -28.536 23.072 6.936 1.00 36.72 177 SER A N 1
ATOM 1388 C CA . SER A 1 177 ? -28.156 23.890 8.099 1.00 36.72 177 SER A CA 1
ATOM 1389 C C . SER A 1 177 ? -27.009 24.906 7.902 1.00 36.72 177 SER A C 1
ATOM 1391 O O . SER A 1 177 ? -25.837 24.531 7.907 1.00 36.72 177 SER A O 1
ATOM 1393 N N . PRO A 1 178 ? -27.321 26.218 7.820 1.00 37.22 178 PRO A N 1
ATOM 1394 C CA . PRO A 1 178 ? -26.351 27.304 7.638 1.00 37.22 178 PRO A CA 1
ATOM 1395 C C . PRO A 1 178 ? -25.650 27.757 8.937 1.00 37.22 178 PRO A C 1
ATOM 1397 O O . PRO A 1 178 ? -25.110 28.854 8.988 1.00 37.22 178 PRO A O 1
ATOM 1400 N N . MET A 1 179 ? -25.652 26.957 10.012 1.00 35.38 179 MET A N 1
ATOM 1401 C CA . MET A 1 179 ? -25.286 27.450 11.353 1.00 35.38 179 MET A CA 1
ATOM 1402 C C . MET A 1 179 ? -24.031 26.825 11.992 1.00 35.38 179 MET A C 1
ATOM 1404 O O . MET A 1 179 ? -23.888 26.833 13.214 1.00 35.38 179 MET A O 1
ATOM 1408 N N . ARG A 1 180 ? -23.087 26.284 11.208 1.00 41.00 180 ARG A N 1
ATOM 1409 C CA . ARG A 1 180 ? -21.803 25.772 11.736 1.00 41.00 180 ARG A CA 1
ATOM 1410 C C . ARG A 1 180 ? -20.614 26.135 10.846 1.00 41.00 180 ARG A C 1
ATOM 1412 O O . ARG A 1 180 ? -20.064 25.280 10.162 1.00 41.00 180 ARG A O 1
ATOM 1419 N N . GLU A 1 181 ? -20.190 27.395 10.899 1.00 35.91 181 GLU A N 1
ATOM 1420 C CA . GLU A 1 181 ? -19.008 27.890 10.172 1.00 35.91 181 GLU A CA 1
ATOM 1421 C C . GLU A 1 181 ? -17.733 28.073 11.018 1.00 35.91 181 GLU A C 1
ATOM 1423 O O . GLU A 1 181 ? -16.713 28.477 10.472 1.00 35.91 181 GLU A O 1
ATOM 1428 N N . SER A 1 182 ? -17.706 27.735 12.313 1.00 33.97 182 SER A N 1
ATOM 1429 C CA . SER A 1 182 ? -16.580 28.132 13.188 1.00 33.97 182 SER A CA 1
ATOM 1430 C C . SER A 1 182 ? -15.733 27.014 13.813 1.00 33.97 182 SER A C 1
ATOM 1432 O O . SER A 1 182 ? -14.883 27.302 14.651 1.00 33.97 182 SER A O 1
ATOM 1434 N N . LEU A 1 183 ? -15.879 25.748 13.405 1.00 38.84 183 LEU A N 1
ATOM 1435 C CA . LEU A 1 183 ? -14.932 24.691 13.796 1.00 38.84 183 LEU A CA 1
ATOM 1436 C C . LEU A 1 183 ? -14.037 24.366 12.599 1.00 38.84 183 LEU A C 1
ATOM 1438 O O . LEU A 1 183 ? -14.540 23.932 11.566 1.00 38.84 183 LEU A O 1
ATOM 1442 N N . GLY A 1 184 ? -12.736 24.646 12.747 1.00 41.72 184 GLY A N 1
ATOM 1443 C CA . GLY A 1 184 ? -11.708 24.606 11.703 1.00 41.72 184 GLY A CA 1
ATOM 1444 C C . GLY A 1 184 ? -11.922 23.511 10.659 1.00 41.72 184 GLY A C 1
ATOM 1445 O O . GLY A 1 184 ? -11.967 22.322 10.973 1.00 41.72 184 GLY A O 1
ATOM 1446 N N . ARG A 1 185 ? -12.074 23.944 9.405 1.00 52.47 185 ARG A N 1
ATOM 1447 C CA . ARG A 1 185 ? -12.170 23.078 8.230 1.00 52.47 185 ARG A CA 1
ATOM 1448 C C . ARG A 1 185 ? -10.875 22.265 8.157 1.00 52.47 185 ARG A C 1
ATOM 1450 O O . ARG A 1 185 ? -9.815 22.825 7.911 1.00 52.47 185 ARG A O 1
ATOM 1457 N N . HIS A 1 186 ? -10.932 20.964 8.427 1.00 54.56 186 HIS A N 1
ATOM 1458 C CA . HIS A 1 186 ? -9.809 20.093 8.093 1.00 54.56 186 HIS A CA 1
ATOM 1459 C C . HIS A 1 186 ? -9.837 19.896 6.578 1.00 54.56 186 HIS A C 1
ATOM 1461 O O . HIS A 1 186 ? -10.709 19.183 6.076 1.00 54.56 186 HIS A O 1
ATOM 1467 N N . ASP A 1 187 ? -8.928 20.560 5.867 1.00 59.47 187 ASP A N 1
ATOM 1468 C CA . ASP A 1 187 ? -8.757 20.365 4.430 1.00 59.47 187 ASP A CA 1
ATOM 1469 C C . ASP A 1 187 ? -8.495 18.888 4.127 1.00 59.47 187 ASP A C 1
ATOM 1471 O O . ASP A 1 187 ? -7.835 18.180 4.896 1.00 59.47 187 ASP A O 1
ATOM 1475 N N . ALA A 1 188 ? -9.039 18.407 3.009 1.00 66.50 188 ALA A N 1
ATOM 1476 C CA . ALA A 1 188 ? -8.820 17.039 2.575 1.00 66.50 188 ALA A CA 1
ATOM 1477 C C . ALA A 1 188 ? -7.323 16.815 2.315 1.00 66.50 188 ALA A C 1
ATOM 1479 O O . ALA A 1 188 ? -6.722 17.475 1.466 1.00 66.50 188 ALA A O 1
ATOM 1480 N N . VAL A 1 189 ? -6.714 15.876 3.041 1.00 73.75 189 VAL A N 1
ATOM 1481 C CA . VAL A 1 189 ? -5.292 15.546 2.887 1.00 73.75 189 VAL A CA 1
ATOM 1482 C C . VAL A 1 189 ? -5.173 14.243 2.118 1.00 73.75 189 VAL A C 1
ATOM 1484 O O . VAL A 1 189 ? -5.784 13.238 2.476 1.00 73.75 189 VAL A O 1
ATOM 1487 N N . THR A 1 190 ? -4.361 14.244 1.067 1.00 82.50 190 THR A N 1
ATOM 1488 C CA . THR A 1 190 ? -4.028 13.017 0.339 1.00 82.50 190 THR A CA 1
ATOM 1489 C C . THR A 1 190 ? -2.857 12.315 1.024 1.00 82.50 190 THR A C 1
ATOM 1491 O O . THR A 1 190 ? -1.822 12.938 1.273 1.00 82.50 190 THR A O 1
ATOM 1494 N N . VAL A 1 191 ? -3.045 11.036 1.351 1.00 84.69 191 VAL A N 1
ATOM 1495 C CA . VAL A 1 191 ? -2.100 10.172 2.078 1.00 84.69 191 VAL A CA 1
ATOM 1496 C C . VAL A 1 191 ? -1.842 8.914 1.253 1.00 84.69 191 VAL A C 1
ATOM 1498 O O . VAL A 1 191 ? -2.753 8.439 0.582 1.00 84.69 191 VAL A O 1
ATOM 1501 N N . GLY A 1 192 ? -0.635 8.353 1.293 1.00 86.00 192 GLY A N 1
ATOM 1502 C CA . GLY A 1 192 ? -0.222 7.295 0.367 1.00 86.00 192 GLY A CA 1
ATOM 1503 C C . GLY A 1 192 ? 0.215 7.826 -1.002 1.00 86.00 192 GLY A C 1
ATOM 1504 O O . GLY A 1 192 ? 0.322 9.034 -1.208 1.00 86.00 192 GLY A O 1
ATOM 1505 N N . GLY A 1 193 ? 0.491 6.923 -1.942 1.00 88.31 193 GLY A N 1
ATOM 1506 C CA . GLY A 1 193 ? 1.073 7.212 -3.255 1.00 88.31 193 GLY A CA 1
ATOM 1507 C C . GLY A 1 193 ? 2.579 7.495 -3.217 1.00 88.31 193 GLY A C 1
ATOM 1508 O O . GLY A 1 193 ? 3.113 8.108 -4.143 1.00 88.31 193 GLY A O 1
ATOM 1509 N N . LEU A 1 194 ? 3.279 7.090 -2.148 1.00 89.81 194 LEU A N 1
ATOM 1510 C CA . LEU A 1 194 ? 4.723 7.312 -2.023 1.00 89.81 194 LEU A CA 1
ATOM 1511 C C . LEU A 1 194 ? 5.504 6.611 -3.145 1.00 89.81 194 LEU A C 1
ATOM 1513 O O . LEU A 1 194 ? 6.431 7.196 -3.705 1.00 89.81 194 LEU A O 1
ATOM 1517 N N . GLY A 1 195 ? 5.110 5.389 -3.505 1.00 91.44 195 GLY A N 1
ATOM 1518 C CA . GLY A 1 195 ? 5.714 4.628 -4.594 1.00 91.44 195 GLY A CA 1
ATOM 1519 C C . GLY A 1 195 ? 5.617 5.361 -5.925 1.00 91.44 195 GLY A C 1
ATOM 1520 O O . GLY A 1 195 ? 6.616 5.471 -6.628 1.00 91.44 195 GLY A O 1
ATOM 1521 N N . GLU A 1 196 ? 4.458 5.943 -6.249 1.00 92.06 196 GLU A N 1
ATOM 1522 C CA . GLU A 1 196 ? 4.277 6.721 -7.481 1.00 92.06 196 GLU A CA 1
ATOM 1523 C C . GLU A 1 196 ? 5.195 7.954 -7.514 1.00 92.06 196 GLU A C 1
ATOM 1525 O O . GLU A 1 196 ? 5.799 8.270 -8.541 1.00 92.06 196 GLU A O 1
ATOM 1530 N N . LYS A 1 197 ? 5.362 8.644 -6.380 1.00 91.69 197 LYS A N 1
ATOM 1531 C CA . LYS A 1 197 ? 6.282 9.786 -6.297 1.00 91.69 197 LYS A CA 1
ATOM 1532 C C . LYS A 1 197 ? 7.736 9.365 -6.466 1.00 91.69 197 LYS A C 1
ATOM 1534 O O . LYS A 1 197 ? 8.453 9.989 -7.246 1.00 91.69 197 LYS A O 1
ATOM 1539 N N . LEU A 1 198 ? 8.158 8.285 -5.811 1.00 92.81 198 LEU A N 1
ATOM 1540 C CA . LEU A 1 198 ? 9.498 7.724 -5.996 1.00 92.81 198 LEU A CA 1
ATOM 1541 C C . LEU A 1 198 ? 9.718 7.262 -7.442 1.00 92.81 198 LEU A C 1
ATOM 1543 O O . LEU A 1 198 ? 10.773 7.527 -8.013 1.00 92.81 198 LEU A O 1
ATOM 1547 N N . GLN A 1 199 ? 8.711 6.654 -8.068 1.00 95.19 199 GLN A N 1
ATOM 1548 C CA . GLN A 1 199 ? 8.744 6.255 -9.473 1.00 95.19 199 GLN A CA 1
ATOM 1549 C C . GLN A 1 199 ? 8.982 7.449 -10.393 1.00 95.19 199 GLN A C 1
ATOM 1551 O O . GLN A 1 199 ? 9.803 7.357 -11.301 1.00 95.19 199 GLN A O 1
ATOM 1556 N N . GLN A 1 200 ? 8.334 8.588 -10.141 1.00 95.44 200 GLN A N 1
ATOM 1557 C CA . GLN A 1 200 ? 8.552 9.811 -10.914 1.00 95.44 200 GLN A CA 1
ATOM 1558 C C . GLN A 1 200 ? 9.984 10.349 -10.759 1.00 95.44 200 GLN A C 1
ATOM 1560 O O . GLN A 1 200 ? 10.566 10.796 -11.748 1.00 95.44 200 GLN A O 1
ATOM 1565 N N . LEU A 1 201 ? 10.570 10.284 -9.556 1.00 95.31 201 LEU A N 1
ATOM 1566 C CA . LEU A 1 201 ? 11.967 10.677 -9.309 1.00 95.31 201 LEU A CA 1
ATOM 1567 C C . LEU A 1 201 ? 12.945 9.763 -10.048 1.00 95.31 201 LEU A C 1
ATOM 1569 O O . LEU A 1 201 ? 13.781 10.237 -10.819 1.00 95.31 201 LEU A O 1
ATOM 1573 N N . VAL A 1 202 ? 12.792 8.449 -9.875 1.00 96.56 202 VAL A N 1
ATOM 1574 C CA . VAL A 1 202 ? 13.637 7.454 -10.543 1.00 96.56 202 VAL A CA 1
ATOM 1575 C C . VAL A 1 202 ? 13.488 7.566 -12.058 1.00 96.56 202 VAL A C 1
ATOM 1577 O O . VAL A 1 202 ? 14.487 7.603 -12.767 1.00 96.56 202 VAL A O 1
ATOM 1580 N N . LYS A 1 203 ? 12.265 7.714 -12.576 1.00 97.50 203 LYS A N 1
ATOM 1581 C CA . LYS A 1 203 ? 11.999 7.869 -14.012 1.00 97.50 203 LYS A CA 1
ATOM 1582 C C . LYS A 1 203 ? 12.721 9.074 -14.612 1.00 97.50 203 LYS A C 1
ATOM 1584 O O . LYS A 1 203 ? 13.211 8.955 -15.733 1.00 97.50 203 LYS A O 1
ATOM 1589 N N . ARG A 1 204 ? 12.789 10.214 -13.908 1.00 96.88 204 ARG A N 1
ATOM 1590 C CA . ARG A 1 204 ? 13.558 11.389 -14.364 1.00 96.88 204 ARG A CA 1
ATOM 1591 C C . ARG A 1 204 ? 15.039 11.038 -14.515 1.00 96.88 204 ARG A C 1
ATOM 1593 O O . ARG A 1 204 ? 15.580 11.179 -15.603 1.00 96.88 204 ARG A O 1
ATOM 1600 N N . SER A 1 205 ? 15.635 10.450 -13.480 1.00 96.88 205 SER A N 1
ATOM 1601 C CA . SER A 1 205 ? 17.042 10.029 -13.506 1.00 96.88 205 SER A CA 1
ATOM 1602 C C . SER A 1 205 ? 17.342 8.975 -14.583 1.00 96.88 205 SER A C 1
ATOM 1604 O O . SER A 1 205 ? 18.355 9.052 -15.278 1.00 96.88 205 SER A O 1
ATOM 1606 N N . VAL A 1 206 ? 16.438 8.008 -14.779 1.00 97.62 206 VAL A N 1
ATOM 1607 C CA . VAL A 1 206 ? 16.567 6.998 -15.841 1.00 97.62 206 VAL A CA 1
ATOM 1608 C C . VAL A 1 206 ? 16.473 7.628 -17.222 1.00 97.62 206 VAL A C 1
ATOM 1610 O O . VAL A 1 206 ? 17.226 7.248 -18.116 1.00 97.62 206 VAL A O 1
ATOM 1613 N N . LYS A 1 207 ? 15.565 8.586 -17.411 1.00 97.25 207 LYS A N 1
ATOM 1614 C CA . LYS A 1 207 ? 15.437 9.310 -18.673 1.00 97.25 207 LYS A CA 1
ATOM 1615 C C . LYS A 1 207 ? 16.744 10.025 -19.021 1.00 97.25 207 LYS A C 1
ATOM 1617 O O . LYS A 1 207 ? 17.255 9.806 -20.115 1.00 97.25 207 LYS A O 1
ATOM 1622 N N . ASP A 1 208 ? 17.324 10.762 -18.076 1.00 96.56 208 ASP A N 1
ATOM 1623 C CA . ASP A 1 208 ? 18.593 11.469 -18.286 1.00 96.56 208 ASP A CA 1
ATOM 1624 C C . ASP A 1 208 ? 19.736 10.498 -18.630 1.00 96.56 208 ASP A C 1
ATOM 1626 O O . ASP A 1 208 ? 20.573 10.760 -19.496 1.00 96.56 208 ASP A O 1
ATOM 1630 N N . TRP A 1 209 ? 19.768 9.324 -17.994 1.00 96.94 209 TRP A N 1
ATOM 1631 C CA . TRP A 1 209 ? 20.730 8.272 -18.324 1.00 96.94 209 TRP A CA 1
ATOM 1632 C C . TRP A 1 209 ? 20.531 7.695 -19.732 1.00 96.94 209 TRP A C 1
ATOM 1634 O O . TRP A 1 209 ? 21.511 7.492 -20.450 1.00 96.94 209 TRP A O 1
ATOM 1644 N N . LEU A 1 210 ? 19.284 7.467 -20.153 1.00 97.50 210 LEU A N 1
ATOM 1645 C CA . LEU A 1 210 ? 18.956 6.986 -21.499 1.00 97.50 210 LEU A CA 1
ATOM 1646 C C . LEU A 1 210 ? 19.276 8.026 -22.582 1.00 97.50 210 LEU A C 1
ATOM 1648 O O . LEU A 1 210 ? 19.775 7.649 -23.641 1.00 97.50 210 LEU A O 1
ATOM 1652 N N . ASP A 1 211 ? 19.057 9.315 -22.317 1.00 95.62 211 ASP A N 1
ATOM 1653 C CA . ASP A 1 211 ? 19.439 10.411 -23.218 1.00 95.62 211 ASP A CA 1
ATOM 1654 C C . ASP A 1 211 ? 20.976 10.489 -23.382 1.00 95.62 211 ASP A C 1
ATOM 1656 O O . ASP A 1 211 ? 21.504 10.668 -24.489 1.00 95.62 211 ASP A O 1
ATOM 1660 N N . ASN A 1 212 ? 21.726 10.262 -22.296 1.00 96.12 212 ASN A N 1
ATOM 1661 C CA . ASN A 1 212 ? 23.186 10.143 -22.342 1.00 96.12 212 ASN A CA 1
ATOM 1662 C C . ASN A 1 212 ? 23.646 8.890 -23.104 1.00 96.12 212 ASN A C 1
ATOM 1664 O O . ASN A 1 212 ? 24.584 8.961 -23.904 1.00 96.12 212 ASN A O 1
ATOM 1668 N N . LEU A 1 213 ? 22.976 7.751 -22.898 1.00 96.00 213 LEU A N 1
ATOM 1669 C CA . LEU A 1 213 ? 23.251 6.512 -23.624 1.00 96.00 213 LEU A CA 1
ATOM 1670 C C . LEU A 1 213 ? 23.000 6.681 -25.128 1.00 96.00 213 LEU A C 1
ATOM 1672 O O . LEU A 1 213 ? 23.839 6.277 -25.930 1.00 96.00 213 LEU A O 1
ATOM 1676 N N . ASP A 1 214 ? 21.898 7.321 -25.520 1.00 95.19 214 ASP A N 1
ATOM 1677 C CA . ASP A 1 214 ? 21.608 7.657 -26.917 1.00 95.19 214 ASP A CA 1
ATOM 1678 C C . ASP A 1 214 ? 22.696 8.544 -27.531 1.00 95.19 214 ASP A C 1
ATOM 1680 O O . ASP A 1 214 ? 23.199 8.263 -28.621 1.00 95.19 214 ASP A O 1
ATOM 1684 N N . THR A 1 215 ? 23.116 9.584 -26.806 1.00 93.81 215 THR A N 1
ATOM 1685 C CA . THR A 1 215 ? 24.196 10.476 -27.246 1.00 93.81 215 THR A CA 1
ATOM 1686 C C . THR A 1 215 ? 25.495 9.701 -27.465 1.00 93.81 215 THR A C 1
ATOM 1688 O O . THR A 1 215 ? 26.191 9.914 -28.463 1.00 93.81 215 THR A O 1
ATOM 1691 N N . MET A 1 216 ? 25.814 8.766 -26.566 1.00 94.75 216 MET A N 1
ATOM 1692 C CA . MET A 1 216 ? 26.961 7.875 -26.719 1.00 94.75 216 MET A CA 1
ATOM 1693 C C . MET A 1 216 ? 26.821 6.940 -27.922 1.00 94.75 216 MET A C 1
ATOM 1695 O O . MET A 1 216 ? 27.774 6.821 -28.688 1.00 94.75 216 MET A O 1
ATOM 1699 N N . ILE A 1 217 ? 25.658 6.311 -28.118 1.00 93.81 217 ILE A N 1
ATOM 1700 C CA . ILE A 1 217 ? 25.365 5.435 -29.264 1.00 93.81 217 ILE A CA 1
ATOM 1701 C C . ILE A 1 217 ? 25.564 6.207 -30.569 1.00 93.81 217 ILE A C 1
ATOM 1703 O O . ILE A 1 217 ? 26.326 5.777 -31.436 1.00 93.81 217 ILE A O 1
ATOM 1707 N N . ARG A 1 218 ? 24.960 7.392 -30.684 1.00 92.50 218 ARG A N 1
ATOM 1708 C CA . ARG A 1 218 ? 25.089 8.248 -31.867 1.00 92.50 218 ARG A CA 1
ATOM 1709 C C . ARG A 1 218 ? 26.534 8.596 -32.181 1.00 92.50 218 ARG A C 1
ATOM 1711 O O . ARG A 1 218 ? 26.959 8.429 -33.319 1.00 92.50 218 ARG A O 1
ATOM 1718 N N . ARG A 1 219 ? 27.290 9.064 -31.182 1.00 92.12 219 ARG A N 1
ATOM 1719 C CA . ARG A 1 219 ? 28.705 9.425 -31.360 1.00 92.12 219 ARG A CA 1
ATOM 1720 C C . ARG A 1 219 ? 29.560 8.207 -31.697 1.00 92.12 219 ARG A C 1
ATOM 1722 O O . ARG A 1 219 ? 30.450 8.306 -32.530 1.00 92.12 219 ARG A O 1
ATOM 1729 N N . ARG A 1 220 ? 29.298 7.061 -31.062 1.00 92.56 220 ARG A N 1
ATOM 1730 C CA . ARG A 1 220 ? 30.090 5.838 -31.239 1.00 92.56 220 ARG A CA 1
ATOM 1731 C C . ARG A 1 220 ? 29.913 5.220 -32.619 1.00 92.56 220 ARG A C 1
ATOM 1733 O O . ARG A 1 220 ? 30.888 4.717 -33.166 1.00 92.56 220 ARG A O 1
ATOM 1740 N N . PHE A 1 221 ? 28.695 5.237 -33.150 1.00 90.31 221 PHE A N 1
ATOM 1741 C CA . PHE A 1 221 ? 28.352 4.612 -34.429 1.00 90.31 221 PHE A CA 1
ATOM 1742 C C . PHE A 1 221 ? 28.151 5.626 -35.564 1.00 90.31 221 PHE A C 1
ATOM 1744 O O . PHE A 1 221 ? 27.689 5.243 -36.632 1.00 90.31 221 PHE A O 1
ATOM 1751 N N . SER A 1 222 ? 28.499 6.899 -35.342 1.00 89.88 222 SER A N 1
ATOM 1752 C CA . SER A 1 222 ? 28.389 7.988 -36.324 1.00 89.88 222 SER A CA 1
ATOM 1753 C C . SER A 1 222 ? 26.991 8.124 -36.948 1.00 89.88 222 SER A C 1
ATOM 1755 O O . SER A 1 222 ? 26.860 8.360 -38.145 1.00 89.88 222 SER A O 1
ATOM 1757 N N . ILE A 1 223 ? 25.936 7.969 -36.142 1.00 88.88 223 ILE A N 1
ATOM 1758 C CA . ILE A 1 223 ? 24.547 8.011 -36.626 1.00 88.88 223 ILE A CA 1
ATOM 1759 C C . ILE A 1 223 ? 24.095 9.479 -36.767 1.00 88.88 223 ILE A C 1
ATOM 1761 O O . ILE A 1 223 ? 24.122 10.212 -35.765 1.00 88.88 223 ILE A O 1
ATOM 1765 N N . PRO A 1 224 ? 23.666 9.926 -37.966 1.00 84.69 224 PRO A N 1
ATOM 1766 C CA . PRO A 1 224 ? 23.255 11.308 -38.201 1.00 84.69 224 PRO A CA 1
ATOM 1767 C C . PRO A 1 224 ? 21.939 11.657 -37.487 1.00 84.69 224 PRO A C 1
ATOM 1769 O O . PRO A 1 224 ? 21.157 10.790 -37.097 1.00 84.69 224 PRO A O 1
ATOM 1772 N N . LEU A 1 225 ? 21.698 12.958 -37.298 1.00 80.50 225 LEU A N 1
ATOM 1773 C CA . LEU A 1 225 ? 20.400 13.473 -36.861 1.00 80.50 225 LEU A CA 1
ATOM 1774 C C . LEU A 1 225 ? 19.567 13.822 -38.085 1.00 80.50 225 LEU A C 1
ATOM 1776 O O . LEU A 1 225 ? 19.799 14.856 -38.704 1.00 80.50 225 LEU A O 1
ATOM 1780 N N . GLU A 1 226 ? 18.577 13.002 -38.398 1.00 68.00 226 GLU A N 1
ATOM 1781 C CA . GLU A 1 226 ? 17.549 13.391 -39.357 1.00 68.00 226 GLU A CA 1
ATOM 1782 C C . GLU A 1 226 ? 16.406 14.100 -38.624 1.00 68.00 226 GLU A C 1
ATOM 1784 O O . GLU A 1 226 ? 15.816 13.564 -37.685 1.00 68.00 226 GLU A O 1
ATOM 1789 N N . GLN A 1 227 ? 16.101 15.333 -39.037 1.00 53.31 227 GLN A N 1
ATOM 1790 C CA . GLN A 1 227 ? 14.917 16.072 -38.593 1.00 53.31 227 GLN A CA 1
ATOM 1791 C C . GLN A 1 227 ? 13.702 15.658 -39.435 1.00 53.31 227 GLN A C 1
ATOM 1793 O O . GLN A 1 227 ? 13.155 16.469 -40.177 1.00 53.31 227 GLN A O 1
ATOM 1798 N N . GLN A 1 228 ? 13.263 14.403 -39.357 1.00 53.78 228 GLN A N 1
ATOM 1799 C CA . GLN A 1 228 ? 11.962 14.047 -39.930 1.00 53.78 228 GLN A CA 1
ATOM 1800 C C . GLN A 1 228 ? 10.851 14.293 -38.901 1.00 53.78 228 GLN A C 1
ATOM 1802 O O . GLN A 1 228 ? 10.898 13.807 -37.772 1.00 53.78 228 GLN A O 1
ATOM 1807 N N . HIS A 1 229 ? 9.865 15.105 -39.291 1.00 48.72 229 HIS A N 1
ATOM 1808 C CA . HIS A 1 229 ? 8.616 15.307 -38.558 1.00 48.72 229 HIS A CA 1
ATOM 1809 C C . HIS A 1 229 ? 7.665 14.163 -38.931 1.00 48.72 229 HIS A C 1
ATOM 1811 O O . HIS A 1 229 ? 7.177 14.147 -40.057 1.00 48.72 229 HIS A O 1
ATOM 1817 N N . GLY A 1 230 ? 7.399 13.207 -38.035 1.00 50.69 230 GLY A N 1
ATOM 1818 C CA . GLY A 1 230 ? 6.396 12.182 -38.353 1.00 50.69 230 GLY A CA 1
ATOM 1819 C C . GLY A 1 230 ? 6.175 11.069 -37.337 1.00 50.69 230 GLY A C 1
ATOM 1820 O O . GLY A 1 230 ? 5.055 10.915 -36.870 1.00 50.69 230 GLY A O 1
ATOM 1821 N N . ASP A 1 231 ? 7.204 10.317 -36.950 1.00 47.22 231 ASP A N 1
ATOM 1822 C CA . ASP A 1 231 ? 7.001 9.041 -36.244 1.00 47.22 231 ASP A CA 1
ATOM 1823 C C . ASP A 1 231 ? 7.586 9.005 -34.829 1.00 47.22 231 ASP A C 1
ATOM 1825 O O . ASP A 1 231 ? 8.395 9.859 -34.463 1.00 47.22 231 ASP A O 1
ATOM 1829 N N . MET A 1 232 ? 7.127 8.018 -34.034 1.00 58.12 232 MET A N 1
ATOM 1830 C CA . MET A 1 232 ? 7.565 7.672 -32.668 1.00 58.12 232 MET A CA 1
ATOM 1831 C C . MET A 1 232 ? 8.951 8.230 -32.354 1.00 58.12 232 MET A C 1
ATOM 1833 O O . MET A 1 232 ? 9.978 7.636 -32.684 1.00 58.12 232 MET A O 1
ATOM 1837 N N . SER A 1 233 ? 8.978 9.399 -31.717 1.00 77.00 233 SER A N 1
ATOM 1838 C CA . SER A 1 233 ? 10.246 10.050 -31.442 1.00 77.00 233 SER A CA 1
ATOM 1839 C C . SER A 1 233 ? 11.073 9.144 -30.535 1.00 77.00 233 SER A C 1
ATOM 1841 O O . SER A 1 233 ? 10.544 8.512 -29.615 1.00 77.00 233 SER A O 1
ATOM 1843 N N . ILE A 1 234 ? 12.387 9.115 -30.747 1.00 87.69 234 ILE A N 1
ATOM 1844 C CA . ILE A 1 234 ? 13.343 8.511 -29.807 1.00 87.69 234 ILE A CA 1
ATOM 1845 C C . ILE A 1 234 ? 13.018 8.891 -28.347 1.00 87.69 234 ILE A C 1
ATOM 1847 O O . ILE A 1 234 ? 13.078 8.049 -27.458 1.00 87.69 234 ILE A O 1
ATOM 1851 N N . ALA A 1 235 ? 12.545 10.122 -28.113 1.00 89.12 235 ALA A N 1
ATOM 1852 C CA . ALA A 1 235 ? 12.104 10.614 -26.811 1.00 89.12 235 ALA A CA 1
ATOM 1853 C C . ALA A 1 235 ? 10.894 9.851 -26.231 1.00 89.12 235 ALA A C 1
ATOM 1855 O O . ALA A 1 235 ? 10.824 9.640 -25.020 1.00 89.12 235 ALA A O 1
ATOM 1856 N N . THR A 1 236 ? 9.954 9.407 -27.069 1.00 90.69 236 THR A N 1
ATOM 1857 C CA . THR A 1 236 ? 8.801 8.586 -26.656 1.00 90.69 236 THR A CA 1
ATOM 1858 C C . THR A 1 236 ? 9.255 7.202 -26.204 1.00 90.69 236 THR A C 1
ATOM 1860 O O . THR A 1 236 ? 8.836 6.723 -25.146 1.00 90.69 236 THR A O 1
ATOM 1863 N N . VAL A 1 237 ? 10.159 6.576 -26.964 1.00 92.75 237 VAL A N 1
ATOM 1864 C CA . VAL A 1 237 ? 10.739 5.271 -26.615 1.00 92.75 237 VAL A CA 1
ATOM 1865 C C . VAL A 1 237 ? 11.560 5.365 -25.330 1.00 92.75 237 VAL A C 1
ATOM 1867 O O . VAL A 1 237 ? 11.357 4.563 -24.419 1.00 92.75 237 VAL A O 1
ATOM 1870 N N . ILE A 1 238 ? 12.407 6.390 -25.207 1.00 95.38 238 ILE A N 1
ATOM 1871 C CA . ILE A 1 238 ? 13.156 6.689 -23.983 1.00 95.38 238 ILE A CA 1
ATOM 1872 C C . ILE A 1 238 ? 12.199 6.869 -22.799 1.00 95.38 238 ILE A C 1
ATOM 1874 O O . ILE A 1 238 ? 12.386 6.248 -21.756 1.00 95.38 238 ILE A O 1
ATOM 1878 N N . GLY A 1 239 ? 11.129 7.655 -22.957 1.00 95.56 239 GLY A N 1
ATOM 1879 C CA . GLY A 1 239 ? 10.129 7.861 -21.909 1.00 95.56 239 GLY A CA 1
ATOM 1880 C C . GLY A 1 239 ? 9.432 6.566 -21.473 1.00 95.56 239 GLY A C 1
ATOM 1881 O O . GLY A 1 239 ? 9.146 6.392 -20.283 1.00 95.56 239 GLY A O 1
ATOM 1882 N N . ARG A 1 240 ? 9.195 5.643 -22.414 1.00 95.00 240 ARG A N 1
ATOM 1883 C CA . ARG A 1 240 ? 8.641 4.311 -22.143 1.00 95.00 240 ARG A CA 1
ATOM 1884 C C . ARG A 1 240 ? 9.635 3.425 -21.395 1.00 95.00 240 ARG A C 1
ATOM 1886 O O . ARG A 1 240 ? 9.262 2.858 -20.372 1.00 95.00 240 ARG A O 1
ATOM 1893 N N . PHE A 1 241 ? 10.879 3.318 -21.860 1.00 96.88 241 PHE A N 1
ATOM 1894 C CA . PHE A 1 241 ? 11.913 2.531 -21.181 1.00 96.88 241 PHE A CA 1
ATOM 1895 C C . PHE A 1 241 ? 12.220 3.074 -19.786 1.00 96.88 241 PHE A C 1
ATOM 1897 O O . PHE A 1 241 ? 12.295 2.293 -18.840 1.00 96.88 241 PHE A O 1
ATOM 1904 N N . ALA A 1 242 ? 12.283 4.398 -19.630 1.00 97.69 242 ALA A N 1
ATOM 1905 C CA . ALA A 1 242 ? 12.457 5.039 -18.334 1.00 97.69 242 ALA A CA 1
ATOM 1906 C C . ALA A 1 242 ? 11.346 4.659 -17.353 1.00 97.69 242 ALA A C 1
ATOM 1908 O O . ALA A 1 242 ? 11.626 4.369 -16.193 1.00 97.69 242 ALA A O 1
ATOM 1909 N N . LYS A 1 243 ? 10.094 4.604 -17.826 1.00 96.75 243 LYS A N 1
ATOM 1910 C CA . LYS A 1 243 ? 8.967 4.137 -17.015 1.00 96.75 243 LYS A CA 1
ATOM 1911 C C . LYS A 1 243 ? 9.138 2.671 -16.602 1.00 96.75 243 LYS A C 1
ATOM 1913 O O . LYS A 1 243 ? 9.047 2.390 -15.418 1.00 96.75 243 LYS A O 1
ATOM 1918 N N . LEU A 1 244 ? 9.419 1.761 -17.541 1.00 96.25 244 LEU A N 1
ATOM 1919 C CA . LEU A 1 244 ? 9.564 0.325 -17.241 1.00 96.25 244 LEU A CA 1
ATOM 1920 C C . LEU A 1 244 ? 10.682 0.049 -16.225 1.00 96.25 244 LEU A C 1
ATOM 1922 O O . LEU A 1 244 ? 10.512 -0.753 -15.310 1.00 96.25 244 LEU A O 1
ATOM 1926 N N . ILE A 1 245 ? 11.819 0.732 -16.374 1.00 97.19 245 ILE A N 1
ATOM 1927 C CA . ILE A 1 245 ? 12.941 0.625 -15.438 1.00 97.19 245 ILE A CA 1
ATOM 1928 C C . ILE A 1 245 ? 12.550 1.195 -14.071 1.00 97.19 245 ILE A C 1
ATOM 1930 O O . ILE A 1 245 ? 12.801 0.547 -13.059 1.00 97.19 245 ILE A O 1
ATOM 1934 N N . ALA A 1 246 ? 11.921 2.374 -14.027 1.00 96.88 246 ALA A N 1
ATOM 1935 C CA . ALA A 1 246 ? 11.502 2.990 -12.771 1.00 96.88 246 ALA A CA 1
ATOM 1936 C C . ALA A 1 246 ? 10.463 2.140 -12.028 1.00 96.88 246 ALA A C 1
ATOM 1938 O O . ALA A 1 246 ? 10.622 1.919 -10.831 1.00 96.88 246 ALA A O 1
ATOM 1939 N N . ASP A 1 247 ? 9.462 1.604 -12.736 1.00 95.38 247 ASP A N 1
ATOM 1940 C CA . ASP A 1 247 ? 8.446 0.708 -12.176 1.00 95.38 247 ASP A CA 1
ATOM 1941 C C . ASP A 1 247 ? 9.109 -0.514 -11.516 1.00 95.38 247 ASP A C 1
ATOM 1943 O O . ASP A 1 247 ? 8.771 -0.874 -10.389 1.00 95.38 247 ASP A O 1
ATOM 1947 N N . ARG A 1 248 ? 10.119 -1.115 -12.160 1.00 94.81 248 ARG A N 1
ATOM 1948 C CA . ARG A 1 248 ? 10.889 -2.222 -11.573 1.00 94.81 248 ARG A CA 1
ATOM 1949 C C . ARG A 1 248 ? 11.707 -1.794 -10.357 1.00 94.81 248 ARG A C 1
ATOM 1951 O O . ARG A 1 248 ? 11.664 -2.471 -9.333 1.00 94.81 248 ARG A O 1
ATOM 1958 N N . VAL A 1 249 ? 12.432 -0.679 -10.451 1.00 95.25 249 VAL A N 1
ATOM 1959 C CA . VAL A 1 249 ? 13.293 -0.164 -9.373 1.00 95.25 249 VAL A CA 1
ATOM 1960 C C . VAL A 1 249 ? 12.490 0.157 -8.110 1.00 95.25 249 VAL A C 1
ATOM 1962 O O . VAL A 1 249 ? 12.959 -0.129 -7.014 1.00 95.25 249 VAL A O 1
ATOM 1965 N N . VAL A 1 250 ? 11.272 0.688 -8.232 1.00 93.62 250 VAL A N 1
ATOM 1966 C CA . VAL A 1 250 ? 10.429 1.052 -7.076 1.00 93.62 250 VAL A CA 1
ATOM 1967 C C . VAL A 1 250 ? 9.358 0.008 -6.730 1.00 93.62 250 VAL A C 1
ATOM 1969 O O . VAL A 1 250 ? 8.420 0.320 -6.011 1.00 93.62 250 VAL A O 1
ATOM 1972 N N . HIS A 1 251 ? 9.471 -1.231 -7.222 1.00 93.00 251 HIS A N 1
ATOM 1973 C CA . HIS A 1 251 ? 8.508 -2.320 -6.968 1.00 93.00 251 HIS A CA 1
ATOM 1974 C C . HIS A 1 251 ? 7.056 -2.080 -7.450 1.00 93.00 251 HIS A C 1
ATOM 1976 O O . HIS A 1 251 ? 6.142 -2.776 -7.007 1.00 93.00 251 HIS A O 1
ATOM 1982 N N . LEU A 1 252 ? 6.841 -1.173 -8.408 1.00 92.44 252 LEU A N 1
ATOM 1983 C CA . LEU A 1 252 ? 5.544 -0.933 -9.063 1.00 92.44 252 LEU A CA 1
ATOM 1984 C C . LEU A 1 252 ? 5.349 -1.727 -10.368 1.00 92.44 252 LEU A C 1
ATOM 1986 O O . LEU A 1 252 ? 4.319 -1.598 -11.029 1.00 92.44 252 LEU A O 1
ATOM 1990 N N . GLU A 1 253 ? 6.323 -2.548 -10.766 1.00 91.31 253 GLU A N 1
ATOM 1991 C CA . GLU A 1 253 ? 6.205 -3.429 -11.930 1.00 91.31 253 GLU A CA 1
ATOM 1992 C C . GLU A 1 253 ? 5.053 -4.433 -11.740 1.00 91.31 253 GLU A C 1
ATOM 1994 O O . GLU A 1 253 ? 5.077 -5.281 -10.845 1.00 91.31 253 GLU A O 1
ATOM 1999 N N . VAL A 1 254 ? 4.049 -4.363 -12.618 1.00 86.94 254 VAL A N 1
ATOM 2000 C CA . VAL A 1 254 ? 2.928 -5.311 -12.652 1.00 86.94 254 VAL A CA 1
ATOM 2001 C C . VAL A 1 254 ? 3.206 -6.368 -13.717 1.00 86.94 254 VAL A C 1
ATOM 2003 O O . VAL A 1 254 ? 3.108 -6.103 -14.918 1.00 86.94 254 VAL A O 1
ATOM 2006 N N . ARG A 1 255 ? 3.533 -7.585 -13.277 1.00 86.38 255 ARG A N 1
ATOM 2007 C CA . ARG A 1 255 ? 3.670 -8.742 -14.170 1.00 86.38 255 ARG A CA 1
ATOM 2008 C C . ARG A 1 255 ? 2.284 -9.270 -14.526 1.00 86.38 255 ARG A C 1
ATOM 2010 O O . ARG A 1 255 ? 1.481 -9.559 -13.647 1.00 86.38 255 ARG A O 1
ATOM 2017 N N . GLY A 1 256 ? 2.007 -9.380 -15.818 1.00 84.94 256 GLY A N 1
ATOM 2018 C CA . GLY A 1 256 ? 0.740 -9.882 -16.343 1.00 84.94 256 GLY A CA 1
ATOM 2019 C C . GLY A 1 256 ? 0.925 -10.480 -17.732 1.00 84.94 256 GLY A C 1
ATOM 2020 O O . GLY A 1 256 ? 2.051 -10.639 -18.192 1.00 84.94 256 GLY A O 1
ATOM 2021 N N . GLU A 1 257 ? -0.175 -10.771 -18.422 1.00 85.81 257 GLU A N 1
ATOM 2022 C CA . GLU A 1 257 ? -0.145 -11.437 -19.736 1.00 85.81 257 GLU A CA 1
ATOM 2023 C C . GLU A 1 257 ? 0.527 -10.605 -20.835 1.00 85.81 257 GLU A C 1
ATOM 2025 O O . GLU A 1 257 ? 1.027 -11.153 -21.813 1.00 85.81 257 GLU A O 1
ATOM 2030 N N . ASN A 1 258 ? 0.554 -9.276 -20.692 1.00 88.50 258 ASN A N 1
ATOM 2031 C CA . ASN A 1 258 ? 1.166 -8.394 -21.677 1.00 88.50 258 ASN A CA 1
ATOM 2032 C C . ASN A 1 258 ? 2.648 -8.127 -21.332 1.00 88.50 258 ASN A C 1
ATOM 2034 O O . ASN A 1 258 ? 2.912 -7.293 -20.457 1.00 88.50 258 ASN A O 1
ATOM 2038 N N . PRO A 1 259 ? 3.615 -8.733 -22.055 1.00 87.06 259 PRO A N 1
ATOM 2039 C CA . PRO A 1 259 ? 5.044 -8.587 -21.774 1.00 87.06 259 PRO A CA 1
ATOM 2040 C C . PRO A 1 259 ? 5.561 -7.164 -21.983 1.00 87.06 259 PRO A C 1
ATOM 2042 O O . PRO A 1 259 ? 6.603 -6.794 -21.463 1.00 87.06 259 PRO A O 1
ATOM 2045 N N . THR A 1 260 ? 4.825 -6.331 -22.718 1.00 87.81 260 THR A N 1
ATOM 2046 C CA . THR A 1 260 ? 5.245 -4.972 -23.078 1.00 87.81 260 THR A CA 1
ATOM 2047 C C . THR A 1 260 ? 5.032 -3.937 -21.962 1.00 87.81 260 THR A C 1
ATOM 2049 O O . THR A 1 260 ? 5.359 -2.757 -22.150 1.00 87.81 260 THR A O 1
ATOM 2052 N N . LYS A 1 261 ? 4.459 -4.369 -20.827 1.00 88.75 261 LYS A N 1
ATOM 2053 C CA . LYS A 1 261 ? 4.179 -3.551 -19.636 1.00 88.75 261 LYS A CA 1
ATOM 2054 C C . LYS A 1 261 ? 5.226 -3.694 -18.526 1.00 88.75 261 LYS A C 1
ATOM 2056 O O . LYS A 1 261 ? 5.132 -2.968 -17.544 1.00 88.75 261 LYS A O 1
ATOM 2061 N N . TYR A 1 262 ? 6.201 -4.589 -18.673 1.00 91.50 262 TYR A N 1
ATOM 2062 C CA . TYR A 1 262 ? 7.255 -4.817 -17.683 1.00 91.50 262 TYR A CA 1
ATOM 2063 C C . TYR A 1 262 ? 8.613 -5.062 -18.354 1.00 91.50 262 TYR A C 1
ATOM 2065 O O . TYR A 1 262 ? 8.700 -5.241 -19.572 1.00 91.50 262 TYR A O 1
ATOM 2073 N N . LEU A 1 263 ? 9.695 -5.018 -17.575 1.00 92.00 263 LEU A N 1
ATOM 2074 C CA . LEU A 1 263 ? 11.057 -5.087 -18.094 1.00 92.00 263 LEU A CA 1
ATOM 2075 C C . LEU A 1 263 ? 11.448 -6.544 -18.398 1.00 92.00 263 LEU A C 1
ATOM 2077 O O . LEU A 1 263 ? 11.827 -7.298 -17.500 1.00 92.00 263 LEU A O 1
ATOM 2081 N N . CYS A 1 264 ? 11.359 -6.953 -19.667 1.00 91.69 264 CYS A N 1
ATOM 2082 C CA . CYS A 1 264 ? 11.747 -8.295 -20.111 1.00 91.69 264 CYS A CA 1
ATOM 2083 C C . CYS A 1 264 ? 12.286 -8.327 -21.550 1.00 91.69 264 CYS A C 1
ATOM 2085 O O . CYS A 1 264 ? 12.017 -7.431 -22.350 1.00 91.69 264 CYS A O 1
ATOM 2087 N N . ALA A 1 265 ? 12.997 -9.406 -21.901 1.00 91.25 265 ALA A N 1
ATOM 2088 C CA . ALA A 1 265 ? 13.554 -9.625 -23.240 1.00 91.25 265 ALA A CA 1
ATOM 2089 C C . ALA A 1 265 ? 12.497 -9.509 -24.355 1.00 91.25 265 ALA A C 1
ATOM 2091 O O . ALA A 1 265 ? 12.739 -8.874 -25.379 1.00 91.25 265 ALA A O 1
ATOM 2092 N N . ILE A 1 266 ? 11.296 -10.052 -24.123 1.00 91.50 266 ILE A N 1
ATOM 2093 C CA . ILE A 1 266 ? 10.189 -10.018 -25.090 1.00 91.50 266 ILE A CA 1
ATOM 2094 C C . ILE A 1 266 ? 9.738 -8.574 -25.359 1.00 91.50 266 ILE A C 1
ATOM 2096 O O . ILE A 1 266 ? 9.449 -8.228 -26.504 1.00 91.50 266 ILE A O 1
ATOM 2100 N N . ALA A 1 267 ? 9.717 -7.709 -24.338 1.00 92.00 267 ALA A N 1
ATOM 2101 C CA . ALA A 1 267 ? 9.364 -6.301 -24.504 1.00 92.00 267 ALA A CA 1
ATOM 2102 C C . ALA A 1 267 ? 10.341 -5.582 -25.446 1.00 92.00 267 ALA A C 1
ATOM 2104 O O . ALA A 1 267 ? 9.911 -4.854 -26.341 1.00 92.00 267 ALA A O 1
ATOM 2105 N N . PHE A 1 268 ? 11.647 -5.817 -25.279 1.00 93.94 268 PHE A N 1
ATOM 2106 C CA . PHE A 1 268 ? 12.679 -5.226 -26.135 1.00 93.94 268 PHE A CA 1
ATOM 2107 C C . PHE A 1 268 ? 12.645 -5.793 -27.551 1.00 93.94 268 PHE A C 1
ATOM 2109 O O . PHE A 1 268 ? 12.674 -5.025 -28.510 1.00 93.94 268 PHE A O 1
ATOM 2116 N N . GLN A 1 269 ? 12.498 -7.113 -27.696 1.00 92.88 269 GLN A N 1
ATOM 2117 C CA . GLN A 1 269 ? 12.349 -7.755 -29.001 1.00 92.88 269 GLN A CA 1
ATOM 2118 C C . GLN A 1 269 ? 11.134 -7.210 -29.761 1.00 92.88 269 GLN A C 1
ATOM 2120 O O . GLN A 1 269 ? 11.206 -6.985 -30.967 1.00 92.88 269 GLN A O 1
ATOM 2125 N N . HIS A 1 270 ? 10.023 -6.956 -29.065 1.00 92.31 270 HIS A N 1
ATOM 2126 C CA . HIS A 1 270 ? 8.835 -6.371 -29.675 1.00 92.31 270 HIS A CA 1
ATOM 2127 C C . HIS A 1 270 ? 9.101 -4.958 -30.211 1.00 92.31 270 HIS A C 1
ATOM 2129 O O . HIS A 1 270 ? 8.719 -4.663 -31.339 1.00 92.31 270 HIS A O 1
ATOM 2135 N N . VAL A 1 271 ? 9.812 -4.110 -29.456 1.00 92.62 271 VAL A N 1
ATOM 2136 C CA . VAL A 1 271 ? 10.226 -2.778 -29.936 1.00 92.62 271 VAL A CA 1
ATOM 2137 C C . VAL A 1 271 ? 11.139 -2.894 -31.159 1.00 92.62 271 VAL A C 1
ATOM 2139 O O . VAL A 1 271 ? 10.910 -2.203 -32.144 1.00 92.62 271 VAL A O 1
ATOM 2142 N N . ILE A 1 272 ? 12.117 -3.806 -31.145 1.00 93.12 272 ILE A N 1
ATOM 2143 C CA . ILE A 1 272 ? 13.020 -4.019 -32.288 1.00 93.12 272 ILE A CA 1
ATOM 2144 C C . ILE A 1 272 ? 12.241 -4.447 -33.538 1.00 93.12 272 ILE A C 1
ATOM 2146 O O . ILE A 1 272 ? 12.470 -3.922 -34.625 1.00 93.12 272 ILE A O 1
ATOM 2150 N N . ARG A 1 273 ? 11.286 -5.370 -33.392 1.00 92.50 273 ARG A N 1
ATOM 2151 C CA . ARG A 1 273 ? 10.444 -5.832 -34.503 1.00 92.50 273 ARG A CA 1
ATOM 2152 C C . ARG A 1 273 ? 9.562 -4.724 -35.065 1.00 92.50 273 ARG A C 1
ATOM 2154 O O . ARG A 1 273 ? 9.465 -4.617 -36.282 1.00 92.50 273 ARG A O 1
ATOM 2161 N N . LEU A 1 274 ? 8.956 -3.903 -34.205 1.00 91.12 274 LEU A N 1
ATOM 2162 C CA . LEU A 1 274 ? 8.161 -2.751 -34.639 1.00 91.12 274 LEU A CA 1
ATOM 2163 C C . LEU A 1 274 ? 8.996 -1.780 -35.482 1.00 91.12 274 LEU A C 1
ATOM 2165 O O . LEU A 1 274 ? 8.540 -1.350 -36.537 1.00 91.12 274 LEU A O 1
ATOM 2169 N N . GLU A 1 275 ? 10.229 -1.493 -35.066 1.00 90.88 275 GLU A N 1
ATOM 2170 C CA . GLU A 1 275 ? 11.135 -0.622 -35.824 1.00 90.88 275 GLU A CA 1
ATOM 2171 C C . GLU A 1 275 ? 11.589 -1.252 -37.145 1.00 90.88 275 GLU A C 1
ATOM 2173 O O . GLU A 1 275 ? 11.595 -0.580 -38.172 1.00 90.88 275 GLU A O 1
ATOM 2178 N N . ASN A 1 276 ? 11.902 -2.552 -37.157 1.00 90.81 276 ASN A N 1
ATOM 2179 C CA . ASN A 1 276 ? 12.228 -3.269 -38.393 1.00 90.81 276 ASN A CA 1
ATOM 2180 C C . ASN A 1 276 ? 11.063 -3.242 -39.399 1.00 90.81 276 ASN A C 1
ATOM 2182 O O . ASN A 1 276 ? 11.303 -3.107 -40.596 1.00 90.81 276 ASN A O 1
ATOM 2186 N N . VAL A 1 277 ? 9.814 -3.351 -38.926 1.00 90.94 277 VAL A N 1
ATOM 2187 C CA . VAL A 1 277 ? 8.616 -3.228 -39.775 1.00 90.94 277 VAL A CA 1
ATOM 2188 C C . VAL A 1 277 ? 8.443 -1.790 -40.267 1.00 90.94 277 VAL A C 1
ATOM 2190 O O . VAL A 1 277 ? 8.214 -1.590 -41.458 1.00 90.94 277 VAL A O 1
ATOM 2193 N N . ARG A 1 278 ? 8.612 -0.778 -39.399 1.00 89.75 278 ARG A N 1
ATOM 2194 C CA . ARG A 1 278 ? 8.543 0.642 -39.804 1.00 89.75 278 ARG A CA 1
ATOM 2195 C C . ARG A 1 278 ? 9.540 0.948 -40.923 1.00 89.75 278 ARG A C 1
ATOM 2197 O O . ARG A 1 278 ? 9.197 1.608 -41.898 1.00 89.75 278 ARG A O 1
ATOM 2204 N N . CYS A 1 279 ? 10.759 0.432 -40.799 1.00 89.38 279 CYS A N 1
ATOM 2205 C CA . CYS A 1 279 ? 11.843 0.681 -41.742 1.00 89.38 279 CYS A CA 1
ATOM 2206 C C . CYS A 1 279 ? 11.863 -0.293 -42.931 1.00 89.38 279 CYS A C 1
ATOM 2208 O O . CYS A 1 279 ? 12.775 -0.219 -43.751 1.00 89.38 279 CYS A O 1
ATOM 2210 N N . GLU A 1 280 ? 10.883 -1.193 -43.075 1.00 90.00 280 GLU A N 1
ATOM 2211 C CA . GLU A 1 280 ? 10.912 -2.241 -44.104 1.00 90.00 280 GLU A CA 1
ATOM 2212 C C . GLU A 1 280 ? 10.973 -1.661 -45.525 1.00 90.00 280 GLU A C 1
ATOM 2214 O O . GLU A 1 280 ? 11.739 -2.140 -46.368 1.00 90.00 280 GLU A O 1
ATOM 2219 N N . HIS A 1 281 ? 10.187 -0.614 -45.795 1.00 87.12 281 HIS A N 1
ATOM 2220 C CA . HIS A 1 281 ? 10.186 0.043 -47.100 1.00 87.12 281 HIS A CA 1
ATOM 2221 C C . HIS A 1 281 ? 11.533 0.717 -47.381 1.00 87.12 281 HIS A C 1
ATOM 2223 O O . HIS A 1 281 ? 12.150 0.441 -48.408 1.00 87.12 281 HIS A O 1
ATOM 2229 N N . HIS A 1 282 ? 12.039 1.492 -46.417 1.00 86.50 282 HIS A N 1
ATOM 2230 C CA . HIS A 1 282 ? 13.353 2.131 -46.488 1.00 86.50 282 HIS A CA 1
ATOM 2231 C C . HIS A 1 282 ? 14.477 1.106 -46.731 1.00 86.50 282 HIS A C 1
ATOM 2233 O O . HIS A 1 282 ? 15.311 1.287 -47.619 1.00 86.50 282 HIS A O 1
ATOM 2239 N N . ALA A 1 283 ? 14.461 -0.025 -46.017 1.00 89.38 283 ALA A N 1
ATOM 2240 C CA . ALA A 1 283 ? 15.422 -1.112 -46.188 1.00 89.38 283 ALA A CA 1
ATOM 2241 C C . ALA A 1 283 ? 15.392 -1.703 -47.606 1.00 89.38 283 ALA A C 1
ATOM 2243 O O . ALA A 1 283 ? 16.446 -1.925 -48.209 1.00 89.38 283 ALA A O 1
ATOM 2244 N N . LYS A 1 284 ? 14.190 -1.954 -48.145 1.00 90.06 284 LYS A N 1
ATOM 2245 C CA . LYS A 1 284 ? 13.986 -2.481 -49.505 1.00 90.06 284 LYS A CA 1
ATOM 2246 C C . LYS A 1 284 ? 14.455 -1.495 -50.570 1.00 90.06 284 LYS A C 1
ATOM 2248 O O . LYS A 1 284 ? 15.093 -1.912 -51.540 1.00 90.06 284 LYS A O 1
ATOM 2253 N N . GLU A 1 285 ? 14.170 -0.209 -50.396 1.00 88.62 285 GLU A N 1
ATOM 2254 C CA . GLU A 1 285 ? 14.619 0.843 -51.307 1.00 88.62 285 GLU A CA 1
ATOM 2255 C C . GLU A 1 285 ? 16.144 0.961 -51.330 1.00 88.62 285 GLU A C 1
ATOM 2257 O O . GLU A 1 285 ? 16.728 0.953 -52.418 1.00 88.62 285 GLU A O 1
ATOM 2262 N N . HIS A 1 286 ? 16.791 0.984 -50.158 1.00 88.81 286 HIS A N 1
ATOM 2263 C CA . HIS A 1 286 ? 18.252 1.016 -50.045 1.00 88.81 286 HIS A CA 1
ATOM 2264 C C . HIS A 1 286 ? 18.900 -0.224 -50.664 1.00 88.81 286 HIS A C 1
ATOM 2266 O O . HIS A 1 286 ? 19.804 -0.100 -51.484 1.00 88.81 286 HIS A O 1
ATOM 2272 N N . ALA A 1 287 ? 18.406 -1.425 -50.344 1.00 91.31 287 ALA A N 1
ATOM 2273 C CA . ALA A 1 287 ? 18.920 -2.664 -50.929 1.00 91.31 287 ALA A CA 1
ATOM 2274 C C . ALA A 1 287 ? 18.766 -2.681 -52.459 1.00 91.31 287 ALA A C 1
ATOM 2276 O O . ALA A 1 287 ? 19.685 -3.071 -53.177 1.00 91.31 287 ALA A O 1
ATOM 2277 N N . SER A 1 288 ? 17.629 -2.207 -52.975 1.00 91.88 288 SER A N 1
ATOM 2278 C CA . SER A 1 288 ? 17.392 -2.104 -54.419 1.00 91.88 288 SER A CA 1
ATOM 2279 C C . SER A 1 288 ? 18.278 -1.047 -55.080 1.00 91.88 288 SER A C 1
ATOM 2281 O O . SER A 1 288 ? 18.673 -1.205 -56.232 1.00 91.88 288 SER A O 1
ATOM 2283 N N . ALA A 1 289 ? 18.573 0.058 -54.390 1.00 89.81 289 ALA A N 1
ATOM 2284 C CA . ALA A 1 289 ? 19.520 1.065 -54.858 1.00 89.81 289 ALA A CA 1
ATOM 2285 C C . ALA A 1 289 ? 20.943 0.495 -54.935 1.00 89.81 289 ALA A C 1
ATOM 2287 O O . ALA A 1 289 ? 21.558 0.606 -55.989 1.00 89.81 289 ALA A O 1
ATOM 2288 N N . ASP A 1 290 ? 21.405 -0.198 -53.894 1.00 92.00 290 ASP A N 1
ATOM 2289 C CA . ASP A 1 290 ? 22.733 -0.818 -53.864 1.00 92.00 290 ASP A CA 1
ATOM 2290 C C . ASP A 1 290 ? 22.890 -1.891 -54.947 1.00 92.00 290 ASP A C 1
ATOM 2292 O O . ASP A 1 290 ? 23.896 -1.916 -55.652 1.00 92.00 290 ASP A O 1
ATOM 2296 N N . ILE A 1 291 ? 21.880 -2.753 -55.132 1.00 93.44 291 ILE A N 1
ATOM 2297 C CA . ILE A 1 291 ? 21.877 -3.759 -56.207 1.00 93.44 291 ILE A CA 1
ATOM 2298 C C . ILE A 1 291 ? 21.997 -3.084 -57.573 1.00 93.44 291 ILE A C 1
ATOM 2300 O O . ILE A 1 291 ? 22.780 -3.544 -58.401 1.00 93.44 291 ILE A O 1
ATOM 2304 N N . ARG A 1 292 ? 21.264 -1.989 -57.807 1.00 91.69 292 ARG A N 1
ATOM 2305 C CA . ARG A 1 292 ? 21.365 -1.233 -59.063 1.00 91.69 292 ARG A CA 1
ATOM 2306 C C . ARG A 1 292 ? 22.758 -0.639 -59.252 1.00 91.69 292 ARG A C 1
ATOM 2308 O O . ARG A 1 292 ? 23.332 -0.846 -60.313 1.00 91.69 292 ARG A O 1
ATOM 2315 N N . SER A 1 293 ? 23.332 0.005 -58.235 1.00 91.44 293 SER A N 1
ATOM 2316 C CA . SER A 1 293 ? 24.692 0.560 -58.312 1.00 91.44 293 SER A CA 1
ATOM 2317 C C . SER A 1 293 ? 25.745 -0.522 -58.582 1.00 91.44 293 SER A C 1
ATOM 2319 O O . SER A 1 293 ? 26.633 -0.327 -59.408 1.00 91.44 293 SER A O 1
ATOM 2321 N N . MET A 1 294 ? 25.624 -1.699 -57.955 1.00 92.75 294 MET A N 1
ATOM 2322 C CA . MET A 1 294 ? 26.504 -2.839 -58.237 1.00 92.75 294 MET A CA 1
ATOM 2323 C C . MET A 1 294 ? 26.321 -3.373 -59.664 1.00 92.75 294 MET A C 1
ATOM 2325 O O . MET A 1 294 ? 27.308 -3.691 -60.318 1.00 92.75 294 MET A O 1
ATOM 2329 N N . GLN A 1 295 ? 25.089 -3.445 -60.176 1.00 91.31 295 GLN A N 1
ATOM 2330 C CA . GLN A 1 295 ? 24.812 -3.858 -61.558 1.00 91.31 295 GLN A CA 1
ATOM 2331 C C . GLN A 1 295 ? 25.342 -2.853 -62.588 1.00 91.31 295 GLN A C 1
ATOM 2333 O O . GLN A 1 295 ? 25.889 -3.262 -63.610 1.00 91.31 295 GLN A O 1
ATOM 2338 N N . GLU A 1 296 ? 25.216 -1.551 -62.321 1.00 89.06 296 GLU A N 1
ATOM 2339 C CA . GLU A 1 296 ? 25.827 -0.497 -63.138 1.00 89.06 296 GLU A CA 1
ATOM 2340 C C . GLU A 1 296 ? 27.353 -0.637 -63.151 1.00 89.06 296 GLU A C 1
ATOM 2342 O O . GLU A 1 296 ? 27.965 -0.577 -64.216 1.00 89.06 296 GLU A O 1
ATOM 2347 N N . LEU A 1 297 ? 27.967 -0.919 -61.999 1.00 89.19 297 LEU A N 1
ATOM 2348 C CA . LEU A 1 297 ? 29.406 -1.152 -61.907 1.00 89.19 297 LEU A CA 1
ATOM 2349 C C . LEU A 1 297 ? 29.850 -2.425 -62.653 1.00 89.19 297 LEU A C 1
ATOM 2351 O O . LEU A 1 297 ? 30.897 -2.411 -63.297 1.00 89.19 297 LEU A O 1
ATOM 2355 N N . VAL A 1 298 ? 29.044 -3.495 -62.637 1.00 90.31 298 VAL A N 1
ATOM 2356 C CA . VAL A 1 298 ? 29.281 -4.707 -63.447 1.00 90.31 298 VAL A CA 1
ATOM 2357 C C . VAL A 1 298 ? 29.261 -4.380 -64.942 1.00 90.31 298 VAL A C 1
ATOM 2359 O O . VAL A 1 298 ? 30.192 -4.759 -65.649 1.00 90.31 298 VAL A O 1
ATOM 2362 N N . ARG A 1 299 ? 28.256 -3.635 -65.422 1.00 87.44 299 ARG A N 1
ATOM 2363 C CA . ARG A 1 299 ? 28.177 -3.207 -66.834 1.00 87.44 299 ARG A CA 1
ATOM 2364 C C . ARG A 1 299 ? 29.374 -2.343 -67.227 1.00 87.44 299 ARG A C 1
ATOM 2366 O O . ARG A 1 299 ? 29.993 -2.568 -68.267 1.00 87.44 299 ARG A O 1
ATOM 2373 N N . LEU A 1 300 ? 29.747 -1.395 -66.363 1.00 86.38 300 LEU A N 1
ATOM 2374 C CA . LEU A 1 300 ? 30.927 -0.557 -66.569 1.00 86.38 300 LEU A CA 1
ATOM 2375 C C . LEU A 1 300 ? 32.209 -1.385 -66.638 1.00 86.38 300 LEU A C 1
ATOM 2377 O O . LEU A 1 300 ? 33.049 -1.090 -67.482 1.00 86.38 300 LEU A O 1
ATOM 2381 N N . ALA A 1 301 ? 32.360 -2.414 -65.804 1.00 86.75 301 ALA A N 1
ATOM 2382 C CA . ALA A 1 301 ? 33.514 -3.309 -65.830 1.00 86.75 301 ALA A CA 1
ATOM 2383 C C . ALA A 1 301 ? 33.551 -4.194 -67.091 1.00 86.75 301 ALA A C 1
ATOM 2385 O O . ALA A 1 301 ? 34.626 -4.435 -67.630 1.00 86.75 301 ALA A O 1
ATOM 2386 N N . GLN A 1 302 ? 32.396 -4.631 -67.600 1.00 87.19 302 GLN A N 1
ATOM 2387 C CA . GLN A 1 302 ? 32.285 -5.499 -68.783 1.00 87.19 302 GLN A CA 1
ATOM 2388 C C . GLN A 1 302 ? 32.485 -4.778 -70.124 1.00 87.19 302 GLN A C 1
ATOM 2390 O O . GLN A 1 302 ? 32.572 -5.435 -71.157 1.00 87.19 302 GLN A O 1
ATOM 2395 N N . GLY A 1 303 ? 32.590 -3.446 -70.122 1.00 78.12 303 GLY A N 1
ATOM 2396 C CA . GLY A 1 303 ? 32.794 -2.678 -71.349 1.00 78.12 303 GLY A CA 1
ATOM 2397 C C . GLY A 1 303 ? 31.507 -2.350 -72.108 1.00 78.12 303 GLY A C 1
ATOM 2398 O O . GLY A 1 303 ? 31.591 -1.970 -73.272 1.00 78.12 303 GLY A O 1
ATOM 2399 N N . ASP A 1 304 ? 30.338 -2.406 -71.453 1.00 74.56 304 ASP A N 1
ATOM 2400 C CA . ASP A 1 304 ? 29.045 -1.926 -71.980 1.00 74.56 304 ASP A CA 1
ATOM 2401 C C . ASP A 1 304 ? 29.011 -0.375 -72.026 1.00 74.56 304 ASP A C 1
ATOM 2403 O O . ASP A 1 304 ? 28.153 0.302 -71.461 1.00 74.56 304 ASP A O 1
ATOM 2407 N N . ALA A 1 305 ? 30.017 0.223 -72.671 1.00 54.75 305 ALA A N 1
ATOM 2408 C CA . ALA A 1 305 ? 30.383 1.637 -72.586 1.00 54.75 305 ALA A CA 1
ATOM 2409 C C . ALA A 1 305 ? 29.406 2.607 -73.278 1.00 54.75 305 ALA A C 1
ATOM 2411 O O . ALA A 1 305 ? 29.589 3.818 -73.185 1.00 54.75 305 ALA A O 1
ATOM 2412 N N . LEU A 1 306 ? 28.370 2.106 -73.958 1.00 53.56 306 LEU A N 1
ATOM 2413 C CA . LEU A 1 306 ? 27.376 2.933 -74.654 1.00 53.56 306 LEU A CA 1
ATOM 2414 C C . LEU A 1 306 ? 26.174 3.330 -73.781 1.00 53.56 306 LEU A C 1
ATOM 2416 O O . LEU A 1 306 ? 25.344 4.124 -74.220 1.00 53.56 306 LEU A O 1
ATOM 2420 N N . LEU A 1 307 ? 26.077 2.830 -72.545 1.00 57.28 307 LEU A N 1
ATOM 2421 C CA . LEU A 1 307 ? 25.020 3.203 -71.605 1.00 57.28 307 LEU A CA 1
ATOM 2422 C C . LEU A 1 307 ? 25.623 4.033 -70.464 1.00 57.28 307 LEU A C 1
ATOM 2424 O O . LEU A 1 307 ? 26.220 3.494 -69.535 1.00 57.28 307 LEU A O 1
ATOM 2428 N N . LEU A 1 308 ? 25.473 5.361 -70.550 1.00 61.38 308 LEU A N 1
ATOM 2429 C CA . LEU A 1 308 ? 25.735 6.285 -69.439 1.00 61.38 308 LEU A CA 1
ATOM 2430 C C . LEU A 1 308 ? 25.079 5.744 -68.156 1.00 61.38 308 LEU A C 1
ATOM 2432 O O . LEU A 1 308 ? 23.924 5.312 -68.228 1.00 61.38 308 LEU A O 1
ATOM 2436 N N . PRO A 1 309 ? 25.745 5.800 -66.984 1.00 65.88 309 PRO A N 1
ATOM 2437 C CA . PRO A 1 309 ? 25.078 5.491 -65.727 1.00 65.88 309 PRO A CA 1
ATOM 2438 C C . PRO A 1 309 ? 23.842 6.385 -65.601 1.00 65.88 309 PRO A C 1
ATOM 2440 O O . PRO A 1 309 ? 23.970 7.611 -65.539 1.00 65.88 309 PRO A O 1
ATOM 2443 N N . GLU A 1 310 ? 22.647 5.788 -65.562 1.00 66.25 310 GLU A N 1
ATOM 2444 C CA . GLU A 1 310 ? 21.378 6.529 -65.512 1.00 66.25 310 GLU A CA 1
ATOM 2445 C C . GLU A 1 310 ? 21.335 7.482 -64.306 1.00 66.25 310 GLU A C 1
ATOM 2447 O O . GLU A 1 310 ? 20.618 8.484 -64.309 1.00 66.25 310 GLU A O 1
ATOM 2452 N N . ARG A 1 311 ? 22.116 7.180 -63.255 1.00 76.50 311 ARG A N 1
ATOM 2453 C CA . ARG A 1 311 ? 22.200 7.959 -62.015 1.00 76.50 311 ARG A CA 1
ATOM 2454 C C . ARG A 1 311 ? 23.640 8.098 -61.502 1.00 76.50 311 ARG A C 1
ATOM 2456 O O . ARG A 1 311 ? 23.928 7.678 -60.381 1.00 76.50 311 ARG A O 1
ATOM 2463 N N . ARG A 1 312 ? 24.524 8.773 -62.259 1.00 83.69 312 ARG A N 1
ATOM 2464 C CA . ARG A 1 312 ? 25.930 9.063 -61.863 1.00 83.69 312 ARG A CA 1
ATOM 2465 C C . ARG A 1 312 ? 26.096 9.451 -60.391 1.00 83.69 312 ARG A C 1
ATOM 24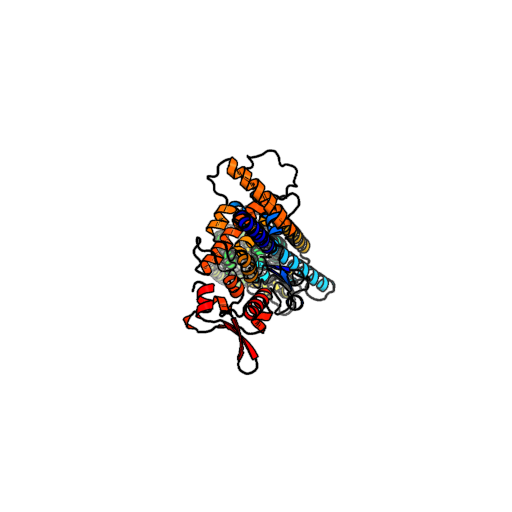67 O O . ARG A 1 312 ? 26.951 8.892 -59.718 1.00 83.69 312 ARG A O 1
ATOM 2474 N N . ALA A 1 313 ? 25.290 10.387 -59.883 1.00 84.12 313 ALA A N 1
ATOM 2475 C CA . ALA A 1 313 ? 25.418 10.867 -58.503 1.00 84.12 313 ALA A CA 1
ATOM 2476 C C . ALA A 1 313 ? 25.304 9.734 -57.465 1.00 84.12 313 ALA A C 1
ATOM 2478 O O . ALA A 1 313 ? 26.074 9.702 -56.510 1.00 84.12 313 ALA A O 1
ATOM 2479 N N . ARG A 1 314 ? 24.401 8.771 -57.690 1.00 83.75 314 ARG A N 1
ATOM 2480 C CA . ARG A 1 314 ? 24.208 7.616 -56.802 1.00 83.75 314 ARG A CA 1
ATOM 2481 C C . ARG A 1 314 ? 25.319 6.587 -56.933 1.00 83.75 314 ARG A C 1
ATOM 2483 O O . ARG A 1 314 ? 25.712 5.995 -55.934 1.00 83.75 314 ARG A O 1
ATOM 2490 N N . LEU A 1 315 ? 25.829 6.376 -58.145 1.00 87.50 315 LEU A N 1
ATOM 2491 C CA . LEU A 1 315 ? 26.973 5.495 -58.348 1.00 87.50 315 LEU A CA 1
ATOM 2492 C C . LEU A 1 315 ? 28.226 6.070 -57.672 1.00 87.50 315 LEU A C 1
ATOM 2494 O O . LEU A 1 315 ? 28.927 5.343 -56.982 1.00 87.50 315 LEU A O 1
ATOM 2498 N N . VAL A 1 316 ? 28.472 7.378 -57.791 1.00 89.00 316 VAL A N 1
ATOM 2499 C CA . VAL A 1 316 ? 29.575 8.061 -57.091 1.00 89.00 316 VAL A CA 1
ATOM 2500 C C . VAL A 1 316 ? 29.410 7.968 -55.572 1.00 89.00 316 VAL A C 1
ATOM 2502 O O . VAL A 1 316 ? 30.376 7.682 -54.870 1.00 89.00 316 VAL A O 1
ATOM 2505 N N . GLU A 1 317 ? 28.198 8.168 -55.052 1.00 88.62 317 GLU A N 1
ATOM 2506 C CA . GLU A 1 317 ? 27.900 7.989 -53.626 1.00 88.62 317 GLU A CA 1
ATOM 2507 C C . GLU A 1 317 ? 28.183 6.552 -53.160 1.00 88.62 317 GLU A C 1
ATOM 2509 O O . GLU A 1 317 ? 28.869 6.355 -52.157 1.00 88.62 317 GLU A O 1
ATOM 2514 N N . PHE A 1 318 ? 27.755 5.552 -53.936 1.00 90.56 318 PHE A N 1
ATOM 2515 C CA . PHE A 1 318 ? 28.044 4.142 -53.676 1.00 90.56 318 PHE A CA 1
ATOM 2516 C C . PHE A 1 318 ? 29.547 3.827 -53.729 1.00 90.56 318 PHE A C 1
ATOM 2518 O O . PHE A 1 318 ? 30.048 3.092 -52.886 1.00 90.56 318 PHE A O 1
ATOM 2525 N N . LEU A 1 319 ? 30.297 4.388 -54.680 1.00 90.00 319 LEU A N 1
ATOM 2526 C CA . LEU A 1 319 ? 31.748 4.181 -54.771 1.00 90.00 319 LEU A CA 1
ATOM 2527 C C . LEU A 1 319 ? 32.489 4.791 -53.572 1.00 90.00 319 LEU A C 1
ATOM 2529 O O . LEU A 1 319 ? 33.467 4.214 -53.097 1.00 90.00 319 LEU A O 1
ATOM 2533 N N . ARG A 1 320 ? 32.000 5.918 -53.039 1.00 89.19 320 ARG A N 1
ATOM 2534 C CA . ARG A 1 320 ? 32.536 6.541 -51.817 1.00 89.19 320 ARG A CA 1
ATOM 2535 C C . ARG A 1 320 ? 32.169 5.770 -50.550 1.00 89.19 320 ARG A C 1
ATOM 2537 O O . ARG A 1 320 ? 32.949 5.754 -49.600 1.00 89.19 320 ARG A O 1
ATOM 2544 N N . SER A 1 321 ? 30.996 5.140 -50.518 1.00 86.50 321 SER A N 1
ATOM 2545 C CA . SER A 1 321 ? 30.533 4.329 -49.389 1.00 86.50 321 SER A CA 1
ATOM 2546 C C . SER A 1 321 ? 29.916 3.010 -49.875 1.00 86.50 321 SER A C 1
ATOM 2548 O O . SER A 1 321 ? 28.692 2.895 -49.980 1.00 86.50 321 SER A O 1
ATOM 2550 N N . PRO A 1 322 ? 30.752 2.002 -50.198 1.00 89.25 322 PRO A N 1
ATOM 2551 C CA . PRO A 1 322 ? 30.268 0.743 -50.750 1.00 89.25 322 PRO A CA 1
ATOM 2552 C C . PRO A 1 322 ? 29.394 -0.020 -49.759 1.00 89.25 322 PRO A C 1
ATOM 2554 O O . PRO A 1 322 ? 29.600 0.042 -48.543 1.00 89.25 322 PRO A O 1
ATOM 2557 N N . CYS A 1 323 ? 28.434 -0.792 -50.272 1.00 89.69 323 CYS A N 1
ATOM 2558 C CA . CYS A 1 323 ? 27.505 -1.501 -49.402 1.00 89.69 323 CYS A CA 1
ATOM 2559 C C . CYS A 1 323 ? 28.205 -2.570 -48.532 1.00 89.69 323 CYS A C 1
ATOM 2561 O O . CYS A 1 323 ? 29.222 -3.153 -48.932 1.00 89.69 323 CYS A O 1
ATOM 2563 N N . PRO A 1 324 ? 27.647 -2.897 -47.350 1.00 88.69 324 PRO A N 1
ATOM 2564 C CA . PRO A 1 324 ? 28.275 -3.824 -46.412 1.00 88.69 324 PRO A CA 1
ATOM 2565 C C . PRO A 1 324 ? 28.576 -5.212 -46.985 1.00 88.69 324 PRO A C 1
ATOM 2567 O O . PRO A 1 324 ? 29.581 -5.815 -46.621 1.00 88.69 324 PRO A O 1
ATOM 2570 N N . GLU A 1 325 ? 27.720 -5.740 -47.866 1.00 90.75 325 GLU A N 1
ATOM 2571 C CA . GLU A 1 325 ? 27.923 -7.053 -48.488 1.00 90.75 325 GLU A CA 1
ATOM 2572 C C . GLU A 1 325 ? 29.183 -7.089 -49.352 1.00 90.75 325 GLU A C 1
ATOM 2574 O O . GLU A 1 325 ? 29.913 -8.075 -49.303 1.00 90.75 325 GLU A O 1
ATOM 2579 N N . LEU A 1 326 ? 29.482 -6.002 -50.067 1.00 88.94 326 LEU A N 1
ATOM 2580 C CA . LEU A 1 326 ? 30.704 -5.872 -50.852 1.00 88.94 326 LEU A CA 1
ATOM 2581 C C . LEU A 1 326 ? 31.936 -5.750 -49.941 1.00 88.94 326 LEU A C 1
ATOM 2583 O O . LEU A 1 326 ? 32.929 -6.451 -50.135 1.00 88.94 326 LEU A O 1
ATOM 2587 N N . LEU A 1 327 ? 31.839 -4.940 -48.880 1.00 87.44 327 LEU A N 1
ATOM 2588 C CA . LEU A 1 327 ? 32.919 -4.767 -47.901 1.00 87.44 327 LEU A CA 1
ATOM 2589 C C . LEU A 1 327 ? 33.249 -6.049 -47.118 1.00 87.44 327 LEU A C 1
ATOM 2591 O O . LEU A 1 327 ? 34.378 -6.209 -46.665 1.00 87.44 327 LEU A O 1
ATOM 2595 N N . LYS A 1 328 ? 32.301 -6.981 -46.955 1.00 84.31 328 LYS A N 1
ATOM 2596 C CA . LYS A 1 328 ? 32.572 -8.285 -46.319 1.00 84.31 328 LYS A CA 1
ATOM 2597 C C . LYS A 1 328 ? 33.501 -9.164 -47.147 1.00 84.31 328 LYS A C 1
ATOM 2599 O O . LYS A 1 328 ? 34.309 -9.886 -46.571 1.00 84.31 328 LYS A O 1
ATOM 2604 N N . PHE A 1 329 ? 33.358 -9.136 -48.469 1.00 82.06 329 PHE A N 1
ATOM 2605 C CA . PHE A 1 329 ? 34.232 -9.893 -49.363 1.00 82.06 329 PHE A CA 1
ATOM 2606 C C . PHE A 1 329 ? 35.583 -9.206 -49.535 1.00 82.06 329 PHE A C 1
ATOM 2608 O O . PHE A 1 329 ? 36.597 -9.880 -49.697 1.00 82.06 329 PHE A O 1
ATOM 2615 N N . LEU A 1 330 ? 35.594 -7.873 -49.484 1.00 80.31 330 LEU A N 1
ATOM 2616 C CA . LEU A 1 330 ? 36.779 -7.078 -49.757 1.00 80.31 330 LEU A CA 1
ATOM 2617 C C . LEU A 1 330 ? 36.767 -5.801 -48.886 1.00 80.31 330 LEU A C 1
ATOM 2619 O O . LEU A 1 330 ? 36.274 -4.754 -49.310 1.00 80.31 330 LEU A O 1
ATOM 2623 N N . PRO A 1 331 ? 37.305 -5.849 -47.652 1.00 75.62 331 PRO A N 1
ATOM 2624 C CA . PRO A 1 331 ? 37.222 -4.730 -46.703 1.00 75.62 331 PRO A CA 1
ATOM 2625 C C . PRO A 1 331 ? 37.855 -3.423 -47.198 1.00 75.62 331 PRO A C 1
ATOM 2627 O O . PRO A 1 331 ? 37.480 -2.345 -46.745 1.00 75.62 331 PRO A O 1
ATOM 2630 N N . GLN A 1 332 ? 38.794 -3.517 -48.144 1.00 81.31 332 GLN A N 1
ATOM 2631 C CA . GLN A 1 332 ? 39.475 -2.392 -48.788 1.00 81.31 332 GLN A CA 1
ATOM 2632 C C . GLN A 1 332 ? 39.073 -2.233 -50.266 1.00 81.31 332 GLN A C 1
ATOM 2634 O O . GLN A 1 332 ? 39.871 -1.742 -51.057 1.00 81.31 332 GLN A O 1
ATOM 2639 N N . VAL A 1 333 ? 37.852 -2.629 -50.658 1.00 81.12 333 VAL A N 1
ATOM 2640 C CA . VAL A 1 333 ? 37.379 -2.610 -52.062 1.00 81.12 333 VAL A CA 1
ATOM 2641 C C . VAL A 1 333 ? 37.657 -1.293 -52.786 1.00 81.12 333 VAL A C 1
ATOM 2643 O O . VAL A 1 333 ? 38.151 -1.305 -53.907 1.00 81.12 333 VAL A O 1
ATOM 2646 N N . ALA A 1 334 ? 37.432 -0.160 -52.118 1.00 80.50 334 ALA A N 1
ATOM 2647 C CA . ALA A 1 334 ? 37.630 1.154 -52.714 1.00 80.50 334 ALA A CA 1
ATOM 2648 C C . ALA A 1 334 ? 39.108 1.465 -53.005 1.00 80.50 334 ALA A C 1
ATOM 2650 O O . ALA A 1 334 ? 39.410 2.131 -53.989 1.00 80.50 334 ALA A O 1
ATOM 2651 N N . GLN A 1 335 ? 40.028 0.963 -52.174 1.00 83.06 335 GLN A N 1
ATOM 2652 C CA . GLN A 1 335 ? 41.471 1.129 -52.367 1.00 83.06 335 GLN A CA 1
ATOM 2653 C C . GLN A 1 335 ? 42.016 0.106 -53.370 1.00 83.06 335 GLN A C 1
ATOM 2655 O O . GLN A 1 335 ? 42.791 0.466 -54.245 1.00 83.06 335 GLN A O 1
ATOM 2660 N N . GLN A 1 336 ? 41.583 -1.155 -53.270 1.00 82.69 336 GLN A N 1
ATOM 2661 C CA . GLN A 1 336 ? 42.072 -2.259 -54.105 1.00 82.69 336 GLN A CA 1
ATOM 2662 C C . GLN A 1 336 ? 41.628 -2.156 -55.567 1.00 82.69 336 GLN A C 1
ATOM 2664 O O . GLN A 1 336 ? 42.357 -2.595 -56.447 1.00 82.69 336 GLN A O 1
ATOM 2669 N N . TYR A 1 337 ? 40.460 -1.564 -55.822 1.00 85.81 337 TYR A N 1
ATOM 2670 C CA . TYR A 1 337 ? 39.944 -1.321 -57.171 1.00 85.81 337 TYR A CA 1
ATOM 2671 C C . TYR A 1 337 ? 39.981 0.159 -57.563 1.00 85.81 337 TYR A C 1
ATOM 2673 O O . TYR A 1 337 ? 39.281 0.562 -58.488 1.00 85.81 337 TYR A O 1
ATOM 2681 N N . GLU A 1 338 ? 40.757 0.975 -56.841 1.00 88.25 338 GLU A N 1
ATOM 2682 C CA . GLU A 1 338 ? 41.004 2.389 -57.147 1.00 88.25 338 GLU A CA 1
ATOM 2683 C C . GLU A 1 338 ? 39.721 3.181 -57.471 1.00 88.25 338 GLU A C 1
ATOM 2685 O O . GLU A 1 338 ? 39.646 3.914 -58.459 1.00 88.25 338 GLU A O 1
ATOM 2690 N N . PHE A 1 339 ? 38.687 3.044 -56.631 1.00 90.56 339 PHE A N 1
ATOM 2691 C CA . PHE A 1 339 ? 37.378 3.671 -56.856 1.00 90.56 339 PHE A CA 1
ATOM 2692 C C . PHE A 1 339 ? 37.460 5.197 -56.989 1.00 90.56 339 PHE A C 1
ATOM 2694 O O . PHE A 1 339 ? 36.661 5.775 -57.714 1.00 90.56 339 PHE A O 1
ATOM 2701 N N . GLU A 1 340 ? 38.451 5.851 -56.383 1.00 89.19 340 GLU A N 1
ATOM 2702 C CA . GLU A 1 340 ? 38.711 7.284 -56.591 1.00 89.19 340 GLU A CA 1
ATOM 2703 C C . GLU A 1 340 ? 39.101 7.614 -58.042 1.00 89.19 340 GLU A C 1
ATOM 2705 O O . GLU A 1 340 ? 38.648 8.617 -58.595 1.00 89.19 340 GLU A O 1
ATOM 2710 N N . GLN A 1 341 ? 39.883 6.755 -58.706 1.00 86.88 341 GLN A N 1
ATOM 2711 C CA . GLN A 1 341 ? 40.208 6.930 -60.125 1.00 86.88 341 GLN A CA 1
ATOM 2712 C C . GLN A 1 341 ? 38.974 6.712 -61.003 1.00 86.88 341 GLN A C 1
ATOM 2714 O O . GLN A 1 341 ? 38.770 7.440 -61.977 1.00 86.88 341 GLN A O 1
ATOM 2719 N N . LEU A 1 342 ? 38.120 5.755 -60.627 1.00 87.50 342 LEU A N 1
ATOM 2720 C CA . LEU A 1 342 ? 36.843 5.523 -61.294 1.00 87.50 342 LEU A CA 1
ATOM 2721 C C . LEU A 1 342 ? 35.892 6.717 -61.125 1.00 87.50 342 LEU A C 1
ATOM 2723 O O . LEU A 1 342 ? 35.300 7.157 -62.106 1.00 87.50 342 LEU A O 1
ATOM 2727 N N . ILE A 1 343 ? 35.781 7.288 -59.922 1.00 89.94 343 ILE A N 1
ATOM 2728 C CA . ILE A 1 343 ? 35.004 8.510 -59.667 1.00 89.94 343 ILE A CA 1
ATOM 2729 C C . ILE A 1 343 ? 35.528 9.655 -60.542 1.00 89.94 343 ILE A C 1
ATOM 2731 O O . ILE A 1 343 ? 34.743 10.296 -61.236 1.00 89.94 343 ILE A O 1
ATOM 2735 N N . ALA A 1 344 ? 36.848 9.860 -60.594 1.00 87.81 344 ALA A N 1
ATOM 2736 C CA . ALA A 1 344 ? 37.451 10.888 -61.439 1.00 87.81 344 ALA A CA 1
ATOM 2737 C C . ALA A 1 344 ? 37.183 10.665 -62.942 1.00 87.81 344 ALA A C 1
ATOM 2739 O O . ALA A 1 344 ? 36.989 11.629 -63.681 1.00 87.81 344 ALA A O 1
ATOM 2740 N N . ALA A 1 345 ? 37.150 9.413 -63.412 1.00 86.56 345 ALA A N 1
ATOM 2741 C CA . ALA A 1 345 ? 36.787 9.088 -64.793 1.00 86.56 345 ALA A CA 1
ATOM 2742 C C . ALA A 1 345 ? 35.299 9.363 -65.075 1.00 86.56 345 ALA A C 1
ATOM 2744 O O . ALA A 1 345 ? 34.967 9.976 -66.089 1.00 86.56 345 ALA A O 1
ATOM 2745 N N . LEU A 1 346 ? 34.407 8.982 -64.154 1.00 86.19 346 LEU A N 1
ATOM 2746 C CA . LEU A 1 346 ? 32.972 9.283 -64.223 1.00 86.19 346 LEU A CA 1
ATOM 2747 C C . LEU A 1 346 ? 32.695 10.793 -64.188 1.00 86.19 346 LEU A C 1
ATOM 2749 O O . LEU A 1 346 ? 31.716 11.256 -64.777 1.00 86.19 346 LEU A O 1
ATOM 2753 N N . ASP A 1 347 ? 33.556 11.567 -63.528 1.00 86.62 347 ASP A N 1
ATOM 2754 C CA . ASP A 1 347 ? 33.442 13.020 -63.487 1.00 86.62 347 ASP A CA 1
ATOM 2755 C C . ASP A 1 347 ? 33.780 13.689 -64.825 1.00 86.62 347 ASP A C 1
ATOM 2757 O O . ASP A 1 347 ? 33.136 14.677 -65.187 1.00 86.62 347 ASP A O 1
ATOM 2761 N N . LEU A 1 348 ? 34.708 13.101 -65.587 1.00 84.56 348 LEU A N 1
ATOM 2762 C CA . LEU A 1 348 ? 35.120 13.565 -66.915 1.00 84.56 348 LEU A CA 1
ATOM 2763 C C . LEU A 1 348 ? 34.148 13.175 -68.035 1.00 84.56 348 LEU A C 1
ATOM 2765 O O . LEU A 1 348 ? 34.178 13.788 -69.095 1.00 84.56 348 LEU A O 1
ATOM 2769 N N . PHE A 1 349 ? 33.248 12.212 -67.815 1.00 77.62 349 PHE A N 1
ATOM 2770 C CA . PHE A 1 349 ? 32.334 11.702 -68.852 1.00 77.62 349 PHE A CA 1
ATOM 2771 C C . PHE A 1 349 ? 31.478 12.776 -69.542 1.00 77.62 349 PHE A C 1
ATOM 2773 O O . PHE A 1 349 ? 31.069 12.597 -70.686 1.00 77.62 349 PHE A O 1
ATOM 2780 N N . TYR A 1 350 ? 31.199 13.882 -68.846 1.00 77.38 350 TYR A N 1
ATOM 2781 C CA . TYR A 1 350 ? 30.353 14.980 -69.331 1.00 77.38 350 TYR A CA 1
ATOM 2782 C C . TYR A 1 350 ? 31.148 16.201 -69.809 1.00 77.38 350 TYR A C 1
ATOM 2784 O O . TYR A 1 350 ? 30.555 17.139 -70.337 1.00 77.38 350 TYR A O 1
ATOM 2792 N N . THR A 1 351 ? 32.467 16.214 -69.605 1.00 83.06 351 THR A N 1
ATOM 2793 C CA . THR A 1 351 ? 33.340 17.352 -69.928 1.00 83.06 351 THR A CA 1
ATOM 2794 C C . THR A 1 351 ? 34.430 16.999 -70.942 1.00 83.06 351 THR A C 1
ATOM 2796 O O . THR A 1 351 ? 34.796 17.860 -71.733 1.00 83.06 351 THR A O 1
ATOM 2799 N N . ASP A 1 352 ? 34.916 15.753 -70.961 1.00 85.94 352 ASP A N 1
ATOM 2800 C CA . ASP A 1 352 ? 35.952 15.241 -71.867 1.00 85.94 352 ASP A CA 1
ATOM 2801 C C . ASP A 1 352 ? 35.792 13.717 -72.071 1.00 85.94 352 ASP A C 1
ATOM 2803 O O . ASP A 1 352 ? 36.385 12.888 -71.372 1.00 85.94 352 ASP A O 1
ATOM 2807 N N . LEU A 1 353 ? 34.930 13.341 -73.024 1.00 81.88 353 LEU A N 1
ATOM 2808 C CA . LEU A 1 353 ? 34.560 11.946 -73.294 1.00 81.88 353 LEU A CA 1
ATOM 2809 C C . LEU A 1 353 ? 35.742 11.065 -73.764 1.00 81.88 353 LEU A C 1
ATOM 2811 O O . LEU A 1 353 ? 35.835 9.929 -73.286 1.00 81.88 353 LEU A O 1
ATOM 2815 N N . PRO A 1 354 ? 36.653 11.524 -74.651 1.00 83.94 354 PRO A N 1
ATOM 2816 C CA . PRO A 1 354 ? 37.847 10.757 -75.010 1.00 83.94 354 PRO A CA 1
ATOM 2817 C C . PRO A 1 354 ? 38.743 10.451 -73.803 1.00 83.94 354 PRO A C 1
ATOM 2819 O O . PRO A 1 354 ? 39.115 9.294 -73.603 1.00 83.94 354 PRO A O 1
ATOM 2822 N N . ALA A 1 355 ? 39.024 11.449 -72.955 1.00 84.50 355 ALA A N 1
ATOM 2823 C CA . ALA A 1 355 ? 39.848 11.247 -71.763 1.00 84.50 355 ALA A CA 1
ATOM 2824 C C . ALA A 1 355 ? 39.163 10.341 -70.726 1.00 84.50 355 ALA A C 1
ATOM 2826 O O . ALA A 1 355 ? 39.820 9.530 -70.068 1.00 84.50 355 ALA A O 1
ATOM 2827 N N . ALA A 1 356 ? 37.840 10.450 -70.582 1.00 83.44 356 ALA A N 1
ATOM 2828 C CA . ALA A 1 356 ? 37.059 9.578 -69.713 1.00 83.44 356 ALA A CA 1
ATOM 2829 C C . ALA A 1 356 ? 37.069 8.117 -70.198 1.00 83.44 356 ALA A C 1
ATOM 2831 O O . ALA A 1 356 ? 37.231 7.204 -69.386 1.00 83.44 356 ALA A O 1
ATOM 2832 N N . SER A 1 357 ? 36.953 7.901 -71.513 1.00 82.62 357 SER A N 1
ATOM 2833 C CA . SER A 1 357 ? 36.982 6.568 -72.131 1.00 82.62 357 SER A CA 1
ATOM 2834 C C . SER A 1 357 ? 38.344 5.898 -71.953 1.00 82.62 357 SER A C 1
ATOM 2836 O O . SER A 1 357 ? 38.404 4.769 -71.479 1.00 82.62 357 SER A O 1
ATOM 2838 N N . GLU A 1 358 ? 39.442 6.622 -72.206 1.00 85.56 358 GLU A N 1
ATOM 2839 C CA . GLU A 1 358 ? 40.801 6.101 -72.006 1.00 85.56 358 GLU A CA 1
ATOM 2840 C C . GLU A 1 358 ? 41.050 5.690 -70.543 1.00 85.56 358 GLU A C 1
ATOM 2842 O O . GLU A 1 358 ? 41.612 4.626 -70.267 1.00 85.56 358 GLU A O 1
ATOM 2847 N N . ARG A 1 359 ? 40.606 6.515 -69.582 1.00 86.69 359 ARG A N 1
ATOM 2848 C CA . ARG A 1 359 ? 40.746 6.217 -68.148 1.00 86.69 359 ARG A CA 1
ATOM 2849 C C . ARG A 1 359 ? 39.905 5.018 -67.720 1.00 86.69 359 ARG A C 1
ATOM 2851 O O . ARG A 1 359 ? 40.396 4.196 -66.947 1.00 86.69 359 ARG A O 1
ATOM 2858 N N . LEU A 1 360 ? 38.674 4.895 -68.222 1.00 86.56 360 LEU A N 1
ATOM 2859 C CA . LEU A 1 360 ? 37.843 3.720 -67.959 1.00 86.56 360 LEU A CA 1
ATOM 2860 C C . LEU A 1 360 ? 38.440 2.450 -68.563 1.00 86.56 360 LEU A C 1
ATOM 2862 O O . LEU A 1 360 ? 38.466 1.431 -67.881 1.00 86.56 360 LEU A O 1
ATOM 2866 N N . ASP A 1 361 ? 38.939 2.491 -69.797 1.00 86.19 361 ASP A N 1
ATOM 2867 C CA . ASP A 1 361 ? 39.526 1.316 -70.451 1.00 86.19 361 ASP A CA 1
ATOM 2868 C C . ASP A 1 361 ? 40.797 0.853 -69.740 1.00 86.19 361 ASP A C 1
ATOM 2870 O O . ASP A 1 361 ? 40.985 -0.345 -69.504 1.00 86.19 361 ASP A O 1
ATOM 2874 N N . ARG A 1 362 ? 41.623 1.803 -69.287 1.00 86.62 362 ARG A N 1
ATOM 2875 C CA . ARG A 1 362 ? 42.781 1.508 -68.440 1.00 86.62 362 ARG A CA 1
ATOM 2876 C C . ARG A 1 362 ? 42.357 0.833 -67.139 1.00 86.62 362 ARG A C 1
ATOM 2878 O O . ARG A 1 362 ? 42.891 -0.222 -66.811 1.00 86.62 362 ARG A O 1
ATOM 2885 N N . TRP A 1 363 ? 41.367 1.382 -66.438 1.00 88.69 363 TRP A N 1
ATOM 2886 C CA . TRP A 1 363 ? 40.845 0.795 -65.202 1.00 88.69 363 TRP A CA 1
ATOM 2887 C C . TRP A 1 363 ? 40.265 -0.616 -65.427 1.00 88.69 363 TRP A C 1
ATOM 2889 O O . TRP A 1 363 ? 40.601 -1.553 -64.701 1.00 88.69 363 TRP A O 1
ATOM 2899 N N . ARG A 1 364 ? 39.468 -0.814 -66.486 1.00 87.19 364 ARG A N 1
ATOM 2900 C CA . ARG A 1 364 ? 38.891 -2.121 -66.855 1.00 87.19 364 ARG A CA 1
ATOM 2901 C C . ARG A 1 364 ? 39.961 -3.175 -67.101 1.00 87.19 364 ARG A C 1
ATOM 2903 O O . ARG A 1 364 ? 39.826 -4.291 -66.604 1.00 87.19 364 ARG A O 1
ATOM 2910 N N . SER A 1 365 ? 41.016 -2.819 -67.839 1.00 85.12 365 SER A N 1
ATOM 2911 C CA . SER A 1 365 ? 42.087 -3.750 -68.217 1.00 85.12 365 SER A CA 1
ATOM 2912 C C . SER A 1 365 ? 42.799 -4.380 -67.015 1.00 85.12 365 SER A C 1
ATOM 2914 O O . SER A 1 365 ? 43.322 -5.487 -67.126 1.00 85.12 365 SER A O 1
ATOM 2916 N N . VAL A 1 366 ? 42.774 -3.705 -65.862 1.00 83.50 366 VAL A N 1
ATOM 2917 C CA . VAL A 1 366 ? 43.429 -4.158 -64.631 1.00 83.50 366 VAL A CA 1
ATOM 2918 C C . VAL A 1 366 ? 42.451 -4.881 -63.697 1.00 83.50 366 VAL A C 1
ATOM 2920 O O . VAL A 1 366 ? 42.826 -5.863 -63.059 1.00 83.50 366 VAL A O 1
ATOM 2923 N N . TYR A 1 367 ? 41.195 -4.429 -63.618 1.00 82.12 367 TYR A N 1
ATOM 2924 C CA . TYR A 1 367 ? 40.313 -4.763 -62.492 1.00 82.12 367 TYR A CA 1
ATOM 2925 C C . TYR A 1 367 ? 39.002 -5.483 -62.852 1.00 82.12 367 TYR A C 1
ATOM 2927 O O . TYR A 1 367 ? 38.342 -6.021 -61.962 1.00 82.12 367 TYR A O 1
ATOM 2935 N N . ALA A 1 368 ? 38.596 -5.514 -64.127 1.00 78.75 368 ALA A N 1
ATOM 2936 C CA . ALA A 1 368 ? 37.233 -5.897 -64.513 1.00 78.75 368 ALA A CA 1
ATOM 2937 C C . ALA A 1 368 ? 36.839 -7.337 -64.137 1.00 78.75 368 ALA A C 1
ATOM 2939 O O . ALA A 1 368 ? 35.760 -7.557 -63.586 1.00 78.75 368 ALA A O 1
ATOM 2940 N N . GLY A 1 369 ? 37.698 -8.321 -64.424 1.00 80.38 369 GLY A N 1
ATOM 2941 C CA . GLY A 1 369 ? 37.357 -9.741 -64.270 1.00 80.38 369 GLY A CA 1
ATOM 2942 C C . GLY A 1 369 ? 37.075 -10.153 -62.821 1.00 80.38 369 GLY A C 1
ATOM 2943 O O . GLY A 1 369 ? 36.045 -10.763 -62.538 1.00 80.38 369 GLY A O 1
ATOM 2944 N N . SER A 1 370 ? 37.958 -9.780 -61.893 1.00 84.94 370 SER A N 1
ATOM 2945 C CA . SER A 1 370 ? 37.821 -10.104 -60.466 1.00 84.94 370 SER A CA 1
ATOM 2946 C C . SER A 1 370 ? 36.719 -9.293 -59.781 1.00 84.94 370 SER A C 1
ATOM 2948 O O . SER A 1 370 ? 35.994 -9.825 -58.937 1.00 84.94 370 SER A O 1
ATOM 2950 N N . LEU A 1 371 ? 36.533 -8.027 -60.170 1.00 87.62 371 LEU A N 1
ATOM 2951 C CA . LEU A 1 371 ? 35.501 -7.166 -59.598 1.00 87.62 371 LEU A CA 1
ATOM 2952 C C . LEU A 1 371 ? 34.085 -7.660 -59.932 1.00 87.62 371 LEU A C 1
ATOM 2954 O O . LEU A 1 371 ? 33.228 -7.687 -59.049 1.00 87.62 371 LEU A O 1
ATOM 2958 N N . VAL A 1 372 ? 33.835 -8.091 -61.173 1.00 90.19 372 VAL A N 1
ATOM 2959 C CA . VAL A 1 372 ? 32.515 -8.595 -61.600 1.00 90.19 372 VAL A CA 1
ATOM 2960 C C . VAL A 1 372 ? 32.087 -9.816 -60.783 1.00 90.19 372 VAL A C 1
ATOM 2962 O O . VAL A 1 372 ? 30.934 -9.896 -60.355 1.00 90.19 372 VAL A O 1
ATOM 2965 N N . GLU A 1 373 ? 33.001 -10.752 -60.517 1.00 89.75 373 GLU A N 1
ATOM 2966 C CA . GLU A 1 373 ? 32.699 -11.934 -59.702 1.00 89.75 373 GLU A CA 1
ATOM 2967 C C . GLU A 1 373 ? 32.312 -11.546 -58.265 1.00 89.75 373 GLU A C 1
ATOM 2969 O O . GLU A 1 373 ? 31.315 -12.037 -57.726 1.00 89.75 373 GLU A O 1
ATOM 2974 N N . VAL A 1 374 ? 33.066 -10.628 -57.652 1.00 90.75 374 VAL A N 1
ATOM 2975 C CA . VAL A 1 374 ? 32.807 -10.152 -56.285 1.00 90.75 374 VAL A CA 1
ATOM 2976 C C . VAL A 1 374 ? 31.487 -9.378 -56.206 1.00 90.75 374 VAL A C 1
ATOM 2978 O O . VAL A 1 374 ? 30.720 -9.577 -55.263 1.00 90.75 374 VAL A O 1
ATOM 2981 N N . LEU A 1 375 ? 31.179 -8.542 -57.202 1.00 92.62 375 LEU A N 1
ATOM 2982 C CA . LEU A 1 375 ? 29.921 -7.792 -57.264 1.00 92.62 375 LEU A CA 1
ATOM 2983 C C . LEU A 1 375 ? 28.708 -8.713 -57.411 1.00 92.62 375 LEU A C 1
ATOM 2985 O O . LEU A 1 375 ? 27.720 -8.520 -56.707 1.00 92.62 375 LEU A O 1
ATOM 2989 N N . ASN A 1 376 ? 28.781 -9.743 -58.257 1.00 92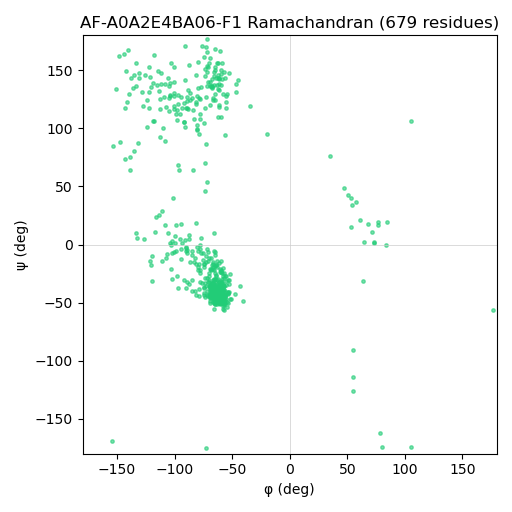.56 376 ASN A N 1
ATOM 2990 C CA . ASN A 1 376 ? 27.687 -10.707 -58.404 1.00 92.56 376 ASN A CA 1
ATOM 2991 C C . ASN A 1 376 ? 27.420 -11.466 -57.094 1.00 92.56 376 ASN A C 1
ATOM 2993 O O . ASN A 1 376 ? 26.268 -11.556 -56.663 1.00 92.56 376 ASN A O 1
ATOM 2997 N N . LYS A 1 377 ? 28.476 -11.907 -56.395 1.00 92.31 377 LYS A N 1
ATOM 2998 C CA . LYS A 1 377 ? 28.350 -12.518 -55.058 1.00 92.31 377 LYS A CA 1
ATOM 2999 C C . LYS A 1 377 ? 27.760 -11.545 -54.029 1.00 92.31 377 LYS A C 1
ATOM 3001 O O . LYS A 1 377 ? 26.934 -11.942 -53.205 1.00 92.31 377 LYS A O 1
ATOM 3006 N N . ALA A 1 378 ? 28.152 -10.270 -54.065 1.00 92.81 378 ALA A N 1
ATOM 3007 C CA . ALA A 1 378 ? 27.596 -9.239 -53.189 1.00 92.81 378 ALA A CA 1
ATOM 3008 C C . ALA A 1 378 ? 26.104 -8.984 -53.471 1.00 92.81 378 ALA A C 1
ATOM 3010 O O . ALA A 1 378 ? 25.318 -8.930 -52.526 1.00 92.81 378 ALA A O 1
ATOM 3011 N N . ILE A 1 379 ? 25.691 -8.928 -54.743 1.00 94.31 379 ILE A N 1
ATOM 3012 C CA . ILE A 1 379 ? 24.285 -8.785 -55.158 1.00 94.31 379 ILE A CA 1
ATOM 3013 C C . ILE A 1 379 ? 23.428 -9.936 -54.616 1.00 94.31 379 ILE A C 1
ATOM 3015 O O . ILE A 1 379 ? 22.354 -9.687 -54.061 1.00 94.31 379 ILE A O 1
ATOM 3019 N N . GLU A 1 380 ? 23.883 -11.185 -54.751 1.00 94.12 380 GLU A N 1
ATOM 3020 C CA . GLU A 1 380 ? 23.180 -12.352 -54.199 1.00 94.12 380 GLU A CA 1
ATOM 3021 C C . GLU A 1 380 ? 23.000 -12.222 -52.683 1.00 94.12 380 GLU A C 1
ATOM 3023 O O . GLU A 1 380 ? 21.882 -12.349 -52.176 1.00 94.12 380 GLU A O 1
ATOM 3028 N N . LYS A 1 381 ? 24.061 -11.845 -51.957 1.00 92.31 381 LYS A N 1
ATOM 3029 C CA . LYS A 1 381 ? 23.988 -11.630 -50.503 1.00 92.31 381 LYS A CA 1
ATOM 3030 C C . LYS A 1 381 ? 23.053 -10.493 -50.108 1.00 92.31 381 LYS A C 1
ATOM 3032 O O . LYS A 1 381 ? 22.364 -10.611 -49.095 1.00 92.31 381 LYS A O 1
ATOM 3037 N N . THR A 1 382 ? 22.981 -9.420 -50.892 1.00 92.25 382 THR A N 1
ATOM 3038 C CA . THR A 1 382 ? 22.033 -8.327 -50.642 1.00 92.25 382 THR A CA 1
ATOM 3039 C C . THR A 1 382 ? 20.584 -8.785 -50.846 1.00 92.25 382 THR A C 1
ATOM 3041 O O . THR A 1 382 ? 19.712 -8.377 -50.082 1.00 92.25 382 THR A O 1
ATOM 3044 N N . ARG A 1 383 ? 20.304 -9.675 -51.812 1.00 92.44 383 ARG A N 1
ATOM 3045 C CA . ARG A 1 383 ? 18.957 -10.251 -52.033 1.00 92.44 383 ARG A CA 1
ATOM 3046 C C . ARG A 1 383 ? 18.529 -11.216 -50.922 1.00 92.44 383 ARG A C 1
ATOM 3048 O O . ARG A 1 383 ? 17.354 -11.261 -50.552 1.00 92.44 383 ARG A O 1
ATOM 3055 N N . GLU A 1 384 ? 19.481 -11.977 -50.390 1.00 91.38 384 GLU A N 1
ATOM 3056 C CA . GLU A 1 384 ? 19.269 -12.919 -49.284 1.00 91.38 384 GLU A CA 1
ATOM 3057 C C . GLU A 1 384 ? 19.119 -12.229 -47.921 1.00 91.38 384 GLU A C 1
ATOM 3059 O O . GLU A 1 384 ? 18.690 -12.863 -46.955 1.00 91.38 384 GLU A O 1
ATOM 3064 N N . TRP A 1 385 ? 19.464 -10.942 -47.820 1.00 90.50 385 TRP A N 1
ATOM 3065 C CA . TRP A 1 385 ? 19.469 -10.226 -46.551 1.00 90.50 385 TRP A CA 1
ATOM 3066 C C . TRP A 1 385 ? 18.088 -10.213 -45.875 1.00 90.50 385 TRP A C 1
ATOM 3068 O O . TRP A 1 385 ? 17.031 -10.094 -46.510 1.00 90.50 385 TRP A O 1
ATOM 3078 N N . ARG A 1 386 ? 18.112 -10.329 -44.544 1.00 86.88 386 ARG A N 1
ATOM 3079 C CA . ARG A 1 386 ? 16.946 -10.247 -43.664 1.00 86.88 386 ARG A CA 1
ATOM 3080 C C . ARG A 1 386 ? 17.272 -9.373 -42.446 1.00 86.88 386 ARG A C 1
ATOM 3082 O O . ARG A 1 386 ? 18.413 -9.424 -41.970 1.00 86.88 386 ARG A O 1
ATOM 3089 N N . PRO A 1 387 ? 16.295 -8.610 -41.920 1.00 84.94 387 PRO A N 1
ATOM 3090 C CA . PRO A 1 387 ? 16.449 -7.897 -40.657 1.00 84.94 387 PRO A CA 1
ATOM 3091 C C . PRO A 1 387 ? 16.800 -8.865 -39.528 1.00 84.94 387 PRO A C 1
ATOM 3093 O O . PRO A 1 387 ? 16.377 -10.022 -39.537 1.00 84.94 387 PRO A O 1
ATOM 3096 N N . VAL A 1 388 ? 17.564 -8.393 -38.544 1.00 83.38 388 VAL A N 1
ATOM 3097 C CA . VAL A 1 388 ? 17.929 -9.208 -37.379 1.00 83.38 388 VAL A CA 1
ATOM 3098 C C . VAL A 1 388 ? 17.188 -8.711 -36.146 1.00 83.38 388 VAL A C 1
ATOM 3100 O O . VAL A 1 388 ? 17.097 -7.510 -35.909 1.00 83.38 388 VAL A O 1
ATOM 3103 N N . ASP A 1 389 ? 16.695 -9.657 -35.348 1.00 79.44 389 ASP A N 1
ATOM 3104 C CA . ASP A 1 389 ? 15.928 -9.406 -34.122 1.00 79.44 389 ASP A CA 1
ATOM 3105 C C . ASP A 1 389 ? 16.770 -8.817 -32.970 1.00 79.44 389 ASP A C 1
ATOM 3107 O O . ASP A 1 389 ? 16.214 -8.382 -31.964 1.00 79.44 389 ASP A O 1
ATOM 3111 N N . PHE A 1 390 ? 18.102 -8.812 -33.093 1.00 87.62 390 PHE A N 1
ATOM 3112 C CA . PHE A 1 390 ? 19.027 -8.327 -32.068 1.00 87.62 390 PHE A CA 1
ATOM 3113 C C . PHE A 1 390 ? 20.333 -7.783 -32.670 1.00 87.62 390 PHE A C 1
ATOM 3115 O O . PHE A 1 390 ? 20.973 -8.430 -33.513 1.00 87.62 390 PHE A O 1
ATOM 3122 N N . LEU A 1 391 ? 20.759 -6.606 -32.197 1.00 90.69 391 LEU A N 1
ATOM 3123 C CA . LEU A 1 391 ? 22.030 -5.970 -32.550 1.00 90.69 391 LEU A CA 1
ATOM 3124 C C . LEU A 1 391 ? 22.892 -5.798 -31.281 1.00 90.69 391 LEU A C 1
ATOM 3126 O O . LEU A 1 391 ? 22.591 -4.922 -30.473 1.00 90.69 391 LEU A O 1
ATOM 3130 N N . PRO A 1 392 ? 23.964 -6.596 -31.079 1.00 90.06 392 PRO A N 1
ATOM 3131 C CA . PRO A 1 392 ? 24.808 -6.531 -29.877 1.00 90.06 392 PRO A CA 1
ATOM 3132 C C . PRO A 1 392 ? 25.401 -5.135 -29.603 1.00 90.06 392 PRO A C 1
ATOM 3134 O O . PRO A 1 392 ? 26.428 -4.757 -30.159 1.00 90.06 392 PRO A O 1
ATOM 3137 N N . CYS A 1 393 ? 24.756 -4.313 -28.779 1.00 92.06 393 CYS A N 1
ATOM 3138 C CA . CYS A 1 393 ? 25.164 -2.913 -28.606 1.00 92.06 393 CYS A CA 1
ATOM 3139 C C . CYS A 1 393 ? 26.237 -2.735 -27.524 1.00 92.06 393 CYS A C 1
ATOM 3141 O O . CYS A 1 393 ? 27.127 -1.891 -27.649 1.00 92.06 393 CYS A O 1
ATOM 3143 N N . VAL A 1 394 ? 26.173 -3.554 -26.477 1.00 94.38 394 VAL A N 1
ATOM 3144 C CA . VAL A 1 394 ? 27.031 -3.464 -25.294 1.00 94.38 394 VAL A CA 1
ATOM 3145 C C . VAL A 1 394 ? 27.806 -4.757 -25.074 1.00 94.38 394 VAL A C 1
ATOM 3147 O O . VAL A 1 394 ? 27.358 -5.835 -25.462 1.00 94.38 394 VAL A O 1
ATOM 3150 N N . GLN A 1 395 ? 28.964 -4.637 -24.434 1.00 93.06 395 GLN A N 1
ATOM 3151 C CA . GLN A 1 395 ? 29.846 -5.744 -24.070 1.00 93.06 395 GLN A CA 1
ATOM 3152 C C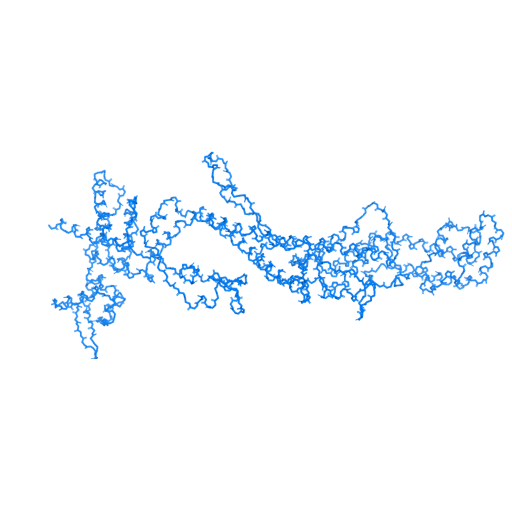 . GLN A 1 395 ? 30.396 -5.535 -22.655 1.00 93.06 395 GLN A C 1
ATOM 3154 O O . GLN A 1 395 ? 30.684 -4.400 -22.258 1.00 93.06 395 GLN A O 1
ATOM 3159 N N . CYS A 1 396 ? 30.545 -6.632 -21.914 1.00 91.50 396 CYS A N 1
ATOM 3160 C CA . CYS A 1 396 ? 31.155 -6.656 -20.589 1.00 91.50 396 CYS A CA 1
ATOM 3161 C C . CYS A 1 396 ? 32.666 -6.910 -20.711 1.00 91.50 396 CYS A C 1
ATOM 3163 O O . CYS A 1 396 ? 33.092 -7.698 -21.555 1.00 91.50 396 CYS A O 1
ATOM 3165 N N . HIS A 1 397 ? 33.463 -6.249 -19.874 1.00 88.56 397 HIS A N 1
ATOM 3166 C CA . HIS A 1 397 ? 34.915 -6.413 -19.789 1.00 88.56 397 HIS A CA 1
ATOM 3167 C C . HIS A 1 397 ? 35.319 -6.842 -18.385 1.00 88.56 397 HIS A C 1
ATOM 3169 O O . HIS A 1 397 ? 34.785 -6.325 -17.403 1.00 88.56 397 HIS A O 1
ATOM 3175 N N . ASP A 1 398 ? 36.340 -7.694 -18.292 1.00 83.69 398 ASP A N 1
ATOM 3176 C CA . ASP A 1 398 ? 36.925 -8.089 -17.005 1.00 83.69 398 ASP A CA 1
ATOM 3177 C C . ASP A 1 398 ? 37.558 -6.896 -16.273 1.00 83.69 398 ASP A C 1
ATOM 3179 O O . ASP A 1 398 ? 37.549 -6.832 -15.045 1.00 83.69 398 ASP A O 1
ATOM 3183 N N . THR A 1 399 ? 38.073 -5.914 -17.025 1.00 77.12 399 THR A N 1
ATOM 3184 C CA . THR A 1 399 ? 38.650 -4.677 -16.486 1.00 77.12 399 THR A CA 1
ATOM 3185 C C . THR A 1 399 ? 37.916 -3.423 -16.990 1.00 77.12 399 THR A C 1
ATOM 3187 O O . THR A 1 399 ? 37.629 -3.304 -18.188 1.00 77.12 399 THR A O 1
ATOM 3190 N N . PRO A 1 400 ? 37.617 -2.444 -16.110 1.00 74.94 400 PRO A N 1
ATOM 3191 C CA . PRO A 1 400 ? 36.922 -1.212 -16.493 1.00 74.94 400 PRO A CA 1
ATOM 3192 C C . PRO A 1 400 ? 37.700 -0.356 -17.513 1.00 74.94 400 PRO A C 1
ATOM 3194 O O . PRO A 1 400 ? 38.692 0.290 -17.171 1.00 74.94 400 PRO A O 1
ATOM 3197 N N . ARG A 1 401 ? 37.222 -0.271 -18.763 1.00 74.62 401 ARG A N 1
ATOM 3198 C CA . ARG A 1 401 ? 37.851 0.526 -19.846 1.00 74.62 401 ARG A CA 1
ATOM 3199 C C . ARG A 1 401 ? 37.603 2.031 -19.705 1.00 74.62 401 ARG A C 1
ATOM 3201 O O . ARG A 1 401 ? 36.777 2.436 -18.908 1.00 74.62 401 ARG A O 1
ATOM 3208 N N . HIS A 1 402 ? 38.259 2.881 -20.500 1.00 67.88 402 HIS A N 1
ATOM 3209 C CA . HIS A 1 402 ? 38.011 4.336 -20.487 1.00 67.88 402 HIS A CA 1
ATOM 3210 C C . HIS A 1 402 ? 36.658 4.757 -21.100 1.00 67.88 402 HIS A C 1
ATOM 3212 O O . HIS A 1 402 ? 36.080 5.750 -20.676 1.00 67.88 402 HIS A O 1
ATOM 3218 N N . ALA A 1 403 ? 36.118 3.998 -22.061 1.00 78.88 403 ALA A N 1
ATOM 3219 C CA . ALA A 1 403 ? 34.848 4.302 -22.737 1.00 78.88 403 ALA A CA 1
ATOM 3220 C C . ALA A 1 403 ? 33.659 3.555 -22.097 1.00 78.88 403 ALA A C 1
ATOM 3222 O O . ALA A 1 403 ? 33.075 2.671 -22.720 1.00 78.88 403 ALA A O 1
ATOM 3223 N N . ARG A 1 404 ? 33.354 3.857 -20.833 1.00 88.94 404 ARG A N 1
ATOM 3224 C CA . ARG A 1 404 ? 32.323 3.174 -20.019 1.00 88.94 404 ARG A CA 1
ATOM 3225 C C . ARG A 1 404 ? 30.920 3.677 -20.343 1.00 88.94 404 ARG A C 1
ATOM 3227 O O . ARG A 1 404 ? 30.784 4.807 -20.804 1.00 88.94 404 ARG A O 1
ATOM 3234 N N . LEU A 1 405 ? 29.893 2.872 -20.066 1.00 93.69 405 LEU A N 1
ATOM 3235 C CA . LEU A 1 405 ? 28.500 3.339 -20.082 1.00 93.69 405 LEU A CA 1
ATOM 3236 C C . LEU A 1 405 ? 28.283 4.507 -19.091 1.00 93.69 405 LEU A C 1
ATOM 3238 O O . LEU A 1 405 ? 29.046 4.630 -18.127 1.00 93.69 405 LEU A O 1
ATOM 3242 N N . PRO A 1 406 ? 27.255 5.359 -19.294 1.00 93.62 406 PRO A N 1
ATOM 3243 C CA . PRO A 1 406 ? 26.967 6.452 -18.369 1.00 93.62 406 PRO A CA 1
ATOM 3244 C C . PRO A 1 406 ? 26.663 5.917 -16.962 1.00 93.62 406 PRO A C 1
ATOM 3246 O O . PRO A 1 406 ? 26.066 4.848 -16.816 1.00 93.62 406 PRO A O 1
ATOM 3249 N N . ALA A 1 407 ? 27.043 6.665 -15.924 1.00 91.94 407 ALA A N 1
ATOM 3250 C CA . ALA A 1 407 ? 26.728 6.304 -14.543 1.00 91.94 407 ALA A CA 1
ATOM 3251 C C . ALA A 1 407 ? 25.211 6.360 -14.294 1.00 91.94 407 ALA A C 1
ATOM 3253 O O . ALA A 1 407 ? 24.541 7.292 -14.737 1.00 91.94 407 ALA A O 1
ATOM 3254 N N . MET A 1 408 ? 24.666 5.374 -13.578 1.00 93.69 408 MET A N 1
ATOM 3255 C CA . MET A 1 408 ? 23.238 5.318 -13.254 1.00 93.69 408 MET A CA 1
ATOM 3256 C C . MET A 1 408 ? 22.928 6.289 -12.107 1.00 93.69 408 MET A C 1
ATOM 3258 O O . MET A 1 408 ? 23.273 6.035 -10.958 1.00 93.69 408 MET A O 1
ATOM 3262 N N . GLY A 1 409 ? 22.257 7.405 -12.398 1.00 91.44 409 GLY A N 1
ATOM 3263 C CA . GLY A 1 409 ? 21.992 8.456 -11.402 1.00 91.44 409 GLY A CA 1
ATOM 3264 C C . GLY A 1 409 ? 21.111 8.031 -10.216 1.00 91.44 409 GLY A C 1
ATOM 3265 O O . GLY A 1 409 ? 21.081 8.724 -9.206 1.00 91.44 409 GLY A O 1
ATOM 3266 N N . TRP A 1 410 ? 20.422 6.890 -10.307 1.00 94.31 410 TRP A N 1
ATOM 3267 C CA . TRP A 1 410 ? 19.574 6.334 -9.246 1.00 94.31 410 TRP A CA 1
ATOM 3268 C C . TRP A 1 410 ? 20.178 5.108 -8.546 1.00 94.31 410 TRP A C 1
ATOM 3270 O O . TRP A 1 410 ? 19.605 4.668 -7.554 1.00 94.31 410 TRP A O 1
ATOM 3280 N N . ASP A 1 411 ? 21.294 4.549 -9.032 1.00 92.44 411 ASP A N 1
ATOM 3281 C CA . ASP A 1 411 ? 21.939 3.354 -8.464 1.00 92.44 411 ASP A CA 1
ATOM 3282 C C . ASP A 1 411 ? 23.472 3.492 -8.517 1.00 92.44 411 ASP A C 1
ATOM 3284 O O . ASP A 1 411 ? 24.061 3.636 -9.585 1.00 92.44 411 ASP A O 1
ATOM 3288 N N . ASP A 1 412 ? 24.138 3.395 -7.367 1.00 88.31 412 ASP A N 1
ATOM 3289 C CA . ASP A 1 412 ? 25.601 3.354 -7.219 1.00 88.31 412 ASP A CA 1
ATOM 3290 C C . ASP A 1 412 ? 26.217 2.005 -7.660 1.00 88.31 412 ASP A C 1
ATOM 3292 O O . ASP A 1 412 ? 27.008 1.373 -6.957 1.00 88.31 412 ASP A O 1
ATOM 3296 N N . ASN A 1 413 ? 25.799 1.505 -8.823 1.00 88.81 413 ASN A N 1
ATOM 3297 C CA . ASN A 1 413 ? 26.243 0.228 -9.358 1.00 88.81 413 ASN A CA 1
ATOM 3298 C C . ASN A 1 413 ? 27.614 0.361 -10.037 1.00 88.81 413 ASN A C 1
ATOM 3300 O O . ASN A 1 413 ? 27.713 0.737 -11.207 1.00 88.81 413 ASN A O 1
ATOM 3304 N N . SER A 1 414 ? 28.677 -0.024 -9.329 1.00 86.88 414 SER A N 1
ATOM 3305 C CA . SER A 1 414 ? 30.048 0.004 -9.854 1.00 86.88 414 SER A CA 1
ATOM 3306 C C . SER A 1 414 ? 30.257 -0.887 -11.085 1.00 86.88 414 SER A C 1
ATOM 3308 O O . SER A 1 414 ? 31.138 -0.596 -11.895 1.00 86.88 414 SER A O 1
ATOM 3310 N N . PHE A 1 415 ? 29.427 -1.918 -11.295 1.00 88.06 415 PHE A N 1
ATOM 3311 C CA . PHE A 1 415 ? 29.538 -2.800 -12.460 1.00 88.06 415 PHE A CA 1
ATOM 3312 C C . PHE A 1 415 ? 29.248 -2.083 -13.779 1.00 88.06 415 PHE A C 1
ATOM 3314 O O . PHE A 1 415 ? 29.756 -2.525 -14.806 1.00 88.06 415 PHE A O 1
ATOM 3321 N N . VAL A 1 416 ? 28.524 -0.955 -13.783 1.00 88.50 416 VAL A N 1
ATOM 3322 C CA . VAL A 1 416 ? 28.297 -0.164 -15.010 1.00 88.50 416 VAL A CA 1
ATOM 3323 C C . VAL A 1 416 ? 29.619 0.263 -15.664 1.00 88.50 416 VAL A C 1
ATOM 3325 O O . VAL A 1 416 ? 29.710 0.363 -16.887 1.00 88.50 416 VAL A O 1
ATOM 3328 N N . ALA A 1 417 ? 30.676 0.425 -14.859 1.00 87.50 417 ALA A N 1
ATOM 3329 C CA . ALA A 1 417 ? 32.013 0.780 -15.316 1.00 87.50 417 ALA A CA 1
ATOM 3330 C C . ALA A 1 417 ? 32.713 -0.329 -16.123 1.00 87.50 417 ALA A C 1
ATOM 3332 O O . ALA A 1 417 ? 33.628 -0.037 -16.897 1.00 87.50 417 ALA A O 1
ATOM 3333 N N . SER A 1 418 ? 32.295 -1.584 -15.955 1.00 90.88 418 SER A N 1
ATOM 3334 C CA . SER A 1 418 ? 32.814 -2.741 -16.695 1.00 90.88 418 SER A CA 1
ATOM 3335 C C . SER A 1 418 ? 32.128 -2.938 -18.047 1.00 90.88 418 SER A C 1
ATOM 3337 O O . SER A 1 418 ? 32.553 -3.784 -18.829 1.00 90.88 418 SER A O 1
ATOM 3339 N N . TRP A 1 419 ? 31.092 -2.158 -18.359 1.00 93.88 419 TRP A N 1
ATOM 3340 C CA . TRP A 1 419 ? 30.366 -2.255 -19.620 1.00 93.88 419 TRP A CA 1
ATOM 3341 C C . TRP A 1 419 ? 30.712 -1.094 -20.546 1.00 93.88 419 TRP A C 1
ATOM 3343 O O . TRP A 1 419 ? 30.890 0.050 -20.121 1.00 93.88 419 TRP A O 1
ATOM 3353 N N . SER A 1 420 ? 30.789 -1.381 -21.842 1.00 94.25 420 SER A N 1
ATOM 3354 C CA . SER A 1 420 ? 30.962 -0.364 -22.879 1.00 94.25 420 SER A CA 1
ATOM 3355 C C . SER A 1 420 ? 30.189 -0.706 -24.142 1.00 94.25 420 SER A C 1
ATOM 3357 O O . SER A 1 420 ? 29.778 -1.849 -24.351 1.00 94.25 420 SER A O 1
ATOM 3359 N N . LEU A 1 421 ? 30.009 0.296 -25.003 1.00 93.94 421 LEU A N 1
ATOM 3360 C CA . LEU A 1 421 ? 29.516 0.066 -26.355 1.00 93.94 421 LEU A CA 1
ATOM 3361 C C . LEU A 1 421 ? 30.523 -0.786 -27.140 1.00 93.94 421 LEU A C 1
ATOM 3363 O O . LEU A 1 421 ? 31.743 -0.620 -27.009 1.00 93.94 421 LEU A O 1
ATOM 3367 N N . VAL A 1 422 ? 30.015 -1.678 -27.989 1.00 92.44 422 VAL A N 1
ATOM 3368 C CA . VAL A 1 422 ? 30.856 -2.459 -28.905 1.00 92.44 422 VAL A CA 1
ATOM 3369 C C . VAL A 1 422 ? 31.637 -1.549 -29.865 1.00 92.44 422 VAL A C 1
ATOM 3371 O O . VAL A 1 422 ? 31.398 -0.341 -29.985 1.00 92.44 422 VAL A O 1
ATOM 3374 N N . SER A 1 423 ? 32.635 -2.116 -30.545 1.00 88.62 423 SER A N 1
ATOM 3375 C CA . SER A 1 423 ? 33.380 -1.376 -31.568 1.00 88.62 423 SER A CA 1
ATOM 3376 C C . SER A 1 423 ? 32.460 -0.943 -32.710 1.00 88.62 423 SER A C 1
ATOM 3378 O O . SER A 1 423 ? 31.606 -1.725 -33.123 1.00 88.62 423 SER A O 1
ATOM 3380 N N . SER A 1 424 ? 32.657 0.256 -33.266 1.00 85.38 424 SER A N 1
ATOM 3381 C CA . SER A 1 424 ? 31.961 0.679 -34.492 1.00 85.38 424 SER A CA 1
ATOM 3382 C C . SER A 1 424 ? 32.243 -0.270 -35.661 1.00 85.38 424 SER A C 1
ATOM 3384 O O . SER A 1 424 ? 31.354 -0.532 -36.469 1.00 85.38 424 SER A O 1
ATOM 3386 N N . ALA A 1 425 ? 33.427 -0.895 -35.674 1.00 81.88 425 ALA A N 1
ATOM 3387 C CA . ALA A 1 425 ? 33.799 -1.944 -36.624 1.00 81.88 425 ALA A CA 1
ATOM 3388 C C . ALA A 1 425 ? 32.825 -3.140 -36.629 1.00 81.88 425 ALA A C 1
ATOM 3390 O O . ALA A 1 425 ? 32.644 -3.776 -37.661 1.00 81.88 425 ALA A O 1
ATOM 3391 N N . THR A 1 426 ? 32.143 -3.411 -35.508 1.00 81.62 426 THR A N 1
ATOM 3392 C CA . THR A 1 426 ? 31.138 -4.489 -35.390 1.00 81.62 426 THR A CA 1
ATOM 3393 C C . THR A 1 426 ? 29.978 -4.300 -36.371 1.00 81.62 426 THR A C 1
ATOM 3395 O O . THR A 1 426 ? 29.393 -5.276 -36.838 1.00 81.62 426 THR A O 1
ATOM 3398 N N . TYR A 1 427 ? 29.645 -3.044 -36.689 1.00 81.31 427 TYR A N 1
ATOM 3399 C CA . TYR A 1 427 ? 28.526 -2.688 -37.564 1.00 81.31 427 TYR A CA 1
ATOM 3400 C C . TYR A 1 427 ? 28.947 -2.097 -38.904 1.00 81.31 427 TYR A C 1
ATOM 3402 O O . TYR A 1 427 ? 28.130 -2.083 -39.819 1.00 81.31 427 TYR A O 1
ATOM 3410 N N . ALA A 1 428 ? 30.209 -1.683 -39.053 1.00 74.00 428 ALA A N 1
ATOM 3411 C CA . ALA A 1 428 ? 30.739 -1.109 -40.293 1.00 74.00 428 ALA A CA 1
ATOM 3412 C C . ALA A 1 428 ? 30.495 -2.001 -41.526 1.00 74.00 428 ALA A C 1
ATOM 3414 O O . ALA A 1 428 ? 30.300 -1.501 -42.628 1.00 74.00 428 ALA A O 1
ATOM 3415 N N . HIS A 1 429 ? 30.446 -3.322 -41.334 1.00 75.62 429 HIS A N 1
ATOM 3416 C CA . HIS A 1 429 ? 30.231 -4.303 -42.401 1.00 75.62 429 HIS A CA 1
ATOM 3417 C C . HIS A 1 429 ? 28.899 -5.047 -42.270 1.00 75.62 429 HIS A C 1
ATOM 3419 O O . HIS A 1 429 ? 28.766 -6.177 -42.741 1.00 75.62 429 HIS A O 1
ATOM 3425 N N . ARG A 1 430 ? 27.885 -4.457 -41.626 1.00 84.06 430 ARG A N 1
ATOM 3426 C CA . ARG A 1 430 ? 26.581 -5.106 -41.452 1.00 84.06 430 ARG A CA 1
ATOM 3427 C C . ARG A 1 430 ? 25.440 -4.215 -41.923 1.00 84.06 430 ARG A C 1
ATOM 3429 O O . ARG A 1 430 ? 25.185 -3.170 -41.341 1.00 84.06 430 ARG A O 1
ATOM 3436 N N . ARG A 1 431 ? 24.681 -4.693 -42.914 1.00 88.31 431 ARG A N 1
ATOM 3437 C CA . ARG A 1 431 ? 23.400 -4.087 -43.281 1.00 88.31 431 ARG A CA 1
ATOM 3438 C C . ARG A 1 431 ? 22.391 -4.282 -42.152 1.00 88.31 431 ARG A C 1
ATOM 3440 O O . ARG A 1 431 ? 22.140 -5.415 -41.730 1.00 88.31 431 ARG A O 1
ATOM 3447 N N . THR A 1 432 ? 21.832 -3.175 -41.674 1.00 88.94 432 THR A N 1
ATOM 3448 C CA . THR A 1 432 ? 20.787 -3.146 -40.640 1.00 88.94 432 THR A CA 1
ATOM 3449 C C . THR A 1 432 ? 19.400 -2.900 -41.225 1.00 88.94 432 THR A C 1
ATOM 3451 O O . THR A 1 432 ? 18.433 -3.410 -40.675 1.00 88.94 432 THR A O 1
ATOM 3454 N N . GLY A 1 433 ? 19.305 -2.169 -42.344 1.00 88.38 433 GLY A N 1
ATOM 3455 C CA . GLY A 1 433 ? 18.027 -1.775 -42.950 1.00 88.38 433 GLY A CA 1
ATOM 3456 C C . GLY A 1 433 ? 17.230 -0.774 -42.109 1.00 88.38 433 GLY A C 1
ATOM 3457 O O . GLY A 1 433 ? 16.032 -0.628 -42.304 1.00 88.38 433 GLY A O 1
ATOM 3458 N N . LEU A 1 434 ? 17.882 -0.109 -41.157 1.00 89.94 434 LEU A N 1
ATOM 3459 C CA . LEU A 1 434 ? 17.262 0.867 -40.271 1.00 89.94 434 LEU A CA 1
ATOM 3460 C C . LEU A 1 434 ? 17.647 2.278 -40.710 1.00 89.94 434 LEU A C 1
ATOM 3462 O O . LEU A 1 434 ? 18.816 2.525 -41.010 1.00 89.94 434 LEU A O 1
ATOM 3466 N N . ASP A 1 435 ? 16.679 3.189 -40.679 1.00 88.38 435 ASP A N 1
ATOM 3467 C CA . ASP A 1 435 ? 16.931 4.628 -40.737 1.00 88.38 435 ASP A CA 1
ATOM 3468 C C . ASP A 1 435 ? 17.700 5.097 -39.475 1.00 88.38 435 ASP A C 1
ATOM 3470 O O . ASP A 1 435 ? 17.828 4.348 -38.493 1.00 88.38 435 ASP A O 1
ATOM 3474 N N . PRO A 1 436 ? 18.240 6.330 -39.438 1.00 88.81 436 PRO A N 1
ATOM 3475 C CA . PRO A 1 436 ? 19.014 6.803 -38.287 1.00 88.81 436 PRO A CA 1
ATOM 3476 C C . PRO A 1 436 ? 18.246 6.753 -36.956 1.00 88.81 436 PRO A C 1
ATOM 3478 O O . PRO A 1 436 ? 18.823 6.438 -35.910 1.00 88.81 436 PRO A O 1
ATOM 3481 N N . THR A 1 437 ? 16.939 7.021 -36.978 1.00 89.56 437 THR A N 1
ATOM 3482 C CA . THR A 1 437 ? 16.076 6.955 -35.789 1.00 89.56 437 THR A CA 1
ATOM 3483 C C . THR A 1 437 ? 15.876 5.516 -35.313 1.00 89.56 437 THR A C 1
ATOM 3485 O O . THR A 1 437 ? 16.09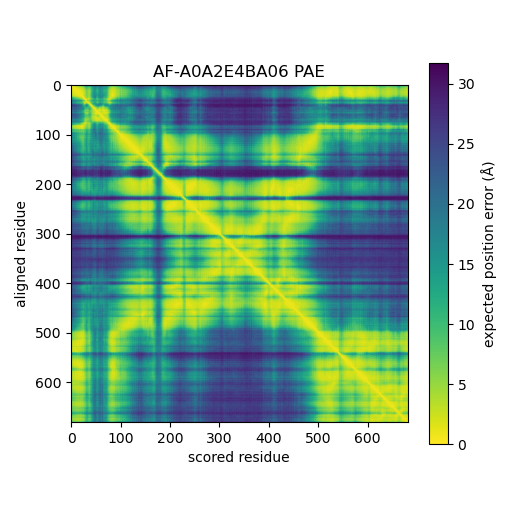5 5.223 -34.135 1.00 89.56 437 THR A O 1
ATOM 3488 N N . GLY A 1 438 ? 15.534 4.599 -36.214 1.00 91.12 438 GLY A N 1
ATOM 3489 C CA . GLY A 1 438 ? 15.346 3.181 -35.928 1.00 91.12 438 GLY A CA 1
ATOM 3490 C C . GLY A 1 438 ? 16.637 2.509 -35.483 1.00 91.12 438 GLY A C 1
ATOM 3491 O O . GLY A 1 438 ? 16.619 1.721 -34.542 1.00 91.12 438 GLY A O 1
ATOM 3492 N N . MET A 1 439 ? 17.785 2.889 -36.052 1.00 91.19 439 MET A N 1
ATOM 3493 C CA . MET A 1 439 ? 19.090 2.387 -35.616 1.00 91.19 439 MET A CA 1
ATOM 3494 C C . MET A 1 439 ? 19.365 2.750 -34.151 1.00 91.19 439 MET A C 1
ATOM 3496 O O . MET A 1 439 ? 19.788 1.897 -33.370 1.00 91.19 439 MET A O 1
ATOM 3500 N N . ARG A 1 440 ? 19.065 3.988 -33.738 1.00 92.81 440 ARG A N 1
ATOM 3501 C CA . ARG A 1 440 ? 19.190 4.419 -32.334 1.00 92.81 440 ARG A CA 1
ATOM 3502 C C . ARG A 1 440 ? 18.252 3.640 -31.416 1.00 92.81 440 ARG A C 1
ATOM 3504 O O . ARG A 1 440 ? 18.697 3.155 -30.375 1.00 92.81 440 ARG A O 1
ATOM 3511 N N . ILE A 1 441 ? 16.986 3.477 -31.810 1.00 93.75 441 ILE A N 1
ATOM 3512 C CA . ILE A 1 441 ? 15.987 2.742 -31.022 1.00 93.75 441 ILE A CA 1
ATOM 3513 C C . ILE A 1 441 ? 16.388 1.271 -30.865 1.00 93.75 441 ILE A C 1
ATOM 3515 O O . ILE A 1 441 ? 16.393 0.761 -29.746 1.00 93.75 441 ILE A O 1
ATOM 3519 N N . VAL A 1 442 ? 16.765 0.591 -31.952 1.00 94.31 442 VAL A N 1
ATOM 3520 C CA . VAL A 1 442 ? 17.138 -0.833 -31.933 1.00 94.31 442 VAL A CA 1
ATOM 3521 C C . VAL A 1 442 ? 18.419 -1.064 -31.138 1.00 94.31 442 VAL A C 1
ATOM 3523 O O . VAL A 1 442 ? 18.482 -2.016 -30.357 1.00 94.31 442 VAL A O 1
ATOM 3526 N N . LEU A 1 443 ? 19.430 -0.199 -31.279 1.00 95.00 443 LEU A N 1
ATOM 3527 C CA . LEU A 1 443 ? 20.654 -0.296 -30.482 1.00 95.00 443 LEU A CA 1
ATOM 3528 C C . LEU A 1 443 ? 20.379 -0.057 -28.995 1.00 95.00 443 LEU A C 1
ATOM 3530 O O . LEU A 1 443 ? 20.883 -0.811 -28.166 1.00 95.00 443 LEU A O 1
ATOM 3534 N N . MET A 1 444 ? 19.540 0.923 -28.648 1.00 95.81 444 MET A N 1
ATOM 3535 C CA . MET A 1 444 ? 19.140 1.158 -27.260 1.00 95.81 444 MET A CA 1
ATOM 3536 C C . MET A 1 444 ? 18.342 -0.020 -26.694 1.00 95.81 444 MET A C 1
ATOM 3538 O O . MET A 1 444 ? 18.664 -0.507 -25.615 1.00 95.81 444 MET A O 1
ATOM 3542 N N . ALA A 1 445 ? 17.347 -0.527 -27.425 1.00 96.12 445 ALA A N 1
ATOM 3543 C CA . ALA A 1 445 ? 16.567 -1.691 -27.014 1.00 96.12 445 ALA A CA 1
ATOM 3544 C C . ALA A 1 445 ? 17.458 -2.929 -26.830 1.00 96.12 445 ALA A C 1
ATOM 3546 O O . ALA A 1 445 ? 17.305 -3.654 -25.852 1.00 96.12 445 ALA A O 1
ATOM 3547 N N . SER A 1 446 ? 18.433 -3.137 -27.719 1.00 95.56 446 SER A N 1
ATOM 3548 C CA . SER A 1 446 ? 19.396 -4.238 -27.614 1.00 95.56 446 SER A CA 1
ATOM 3549 C C . SER A 1 446 ? 20.368 -4.049 -26.445 1.00 95.56 446 SER A C 1
ATOM 3551 O O . SER A 1 446 ? 20.702 -5.016 -25.767 1.00 95.56 446 SER A O 1
ATOM 3553 N N . ALA A 1 447 ? 20.795 -2.813 -26.160 1.00 95.75 447 ALA A N 1
ATOM 3554 C CA . ALA A 1 447 ? 21.597 -2.503 -24.978 1.00 95.75 447 ALA A CA 1
ATOM 3555 C C . ALA A 1 447 ? 20.826 -2.823 -23.692 1.00 95.75 447 ALA A C 1
ATOM 3557 O O . ALA A 1 447 ? 21.337 -3.530 -22.827 1.00 95.75 447 ALA A O 1
ATOM 3558 N N . LEU A 1 448 ? 19.579 -2.357 -23.590 1.00 96.31 448 LEU A N 1
ATOM 3559 C CA . LEU A 1 448 ? 18.721 -2.622 -22.438 1.00 96.31 448 LEU A CA 1
ATOM 3560 C C . LEU A 1 448 ? 18.379 -4.103 -22.298 1.00 96.31 448 LEU A C 1
ATOM 3562 O O . LEU A 1 448 ? 18.364 -4.599 -21.176 1.00 96.31 448 LEU A O 1
ATOM 3566 N N . TRP A 1 449 ? 18.182 -4.819 -23.406 1.00 95.00 449 TRP A N 1
ATOM 3567 C CA . TRP A 1 449 ? 18.037 -6.271 -23.395 1.00 95.00 449 TRP A CA 1
ATOM 3568 C C . TRP A 1 449 ? 19.266 -6.918 -22.750 1.00 95.00 449 TRP A C 1
ATOM 3570 O O . TRP A 1 449 ? 19.108 -7.595 -21.734 1.00 95.00 449 TRP A O 1
ATOM 3580 N N . SER A 1 450 ? 20.476 -6.656 -23.256 1.00 93.56 450 SER A N 1
ATOM 3581 C CA . SER A 1 450 ? 21.711 -7.220 -22.692 1.00 93.56 450 SER A CA 1
ATOM 3582 C C . SER A 1 450 ? 21.894 -6.895 -21.211 1.00 93.56 450 SER A C 1
ATOM 3584 O O . SER A 1 450 ? 22.236 -7.780 -20.434 1.00 93.56 450 SER A O 1
ATOM 3586 N N . LEU A 1 451 ? 21.643 -5.646 -20.808 1.00 94.44 451 LEU A N 1
ATOM 3587 C CA . LEU A 1 451 ? 21.773 -5.230 -19.410 1.00 94.44 451 LEU A CA 1
ATOM 3588 C C . LEU A 1 451 ? 20.710 -5.889 -18.525 1.00 94.44 451 LEU A C 1
ATOM 3590 O O . LEU A 1 451 ? 21.020 -6.323 -17.426 1.00 94.44 451 LEU A O 1
ATOM 3594 N N . SER A 1 452 ? 19.469 -6.020 -19.003 1.00 92.31 452 SER A N 1
ATOM 3595 C CA . SER A 1 452 ? 18.376 -6.644 -18.241 1.00 92.31 452 SER A CA 1
ATOM 3596 C C . SER A 1 452 ? 18.551 -8.147 -18.014 1.00 92.31 452 SER A C 1
ATOM 3598 O O . SER A 1 452 ? 17.926 -8.696 -17.108 1.00 92.31 452 SER A O 1
ATOM 3600 N N . ALA A 1 453 ? 19.377 -8.807 -18.833 1.00 89.69 453 ALA A N 1
ATOM 3601 C CA . ALA A 1 453 ? 19.734 -10.211 -18.658 1.00 89.69 453 ALA A CA 1
ATOM 3602 C C . ALA A 1 453 ? 20.720 -10.426 -17.495 1.00 89.69 453 ALA A C 1
ATOM 3604 O O . ALA A 1 453 ? 20.868 -11.551 -17.025 1.00 89.69 453 ALA A O 1
ATOM 3605 N N . ASP A 1 454 ? 21.379 -9.365 -17.026 1.00 87.94 454 ASP A N 1
ATOM 3606 C CA . ASP A 1 454 ? 22.282 -9.388 -15.882 1.00 87.94 454 ASP A CA 1
ATOM 3607 C C . ASP A 1 454 ? 21.558 -8.848 -14.637 1.00 87.94 454 ASP A C 1
ATOM 3609 O O . ASP A 1 454 ? 21.161 -7.682 -14.578 1.00 87.94 454 ASP A O 1
ATOM 3613 N N . GLU A 1 455 ? 21.395 -9.695 -13.615 1.00 85.56 455 GLU A N 1
ATOM 3614 C CA . GLU A 1 455 ? 20.659 -9.377 -12.379 1.00 85.56 455 GLU A CA 1
ATOM 3615 C C . GLU A 1 455 ? 21.233 -8.184 -11.600 1.00 85.56 455 GLU A C 1
ATOM 3617 O O . GLU A 1 455 ? 20.573 -7.634 -10.716 1.00 85.56 455 GLU A O 1
ATOM 3622 N N . ARG A 1 456 ? 22.458 -7.754 -11.924 1.00 90.56 456 ARG A N 1
ATOM 3623 C CA . ARG A 1 456 ? 23.097 -6.587 -11.308 1.00 90.56 456 ARG A CA 1
ATOM 3624 C C . ARG A 1 456 ? 22.515 -5.264 -11.803 1.00 90.56 456 ARG A C 1
ATOM 3626 O O . ARG A 1 456 ? 22.733 -4.251 -11.144 1.00 90.56 456 ARG A O 1
ATOM 3633 N N . PHE A 1 457 ? 21.785 -5.241 -12.920 1.00 93.12 457 PHE A N 1
ATOM 3634 C CA . PHE A 1 457 ? 21.149 -4.033 -13.455 1.00 93.12 457 PHE A CA 1
ATOM 3635 C C . PHE A 1 457 ? 19.656 -3.966 -13.126 1.00 93.12 457 PHE A C 1
ATOM 3637 O O . PHE A 1 457 ? 18.978 -4.979 -12.967 1.00 93.12 457 PHE A O 1
ATOM 3644 N N . PHE A 1 458 ? 19.134 -2.736 -13.042 1.00 94.12 458 PHE A N 1
ATOM 3645 C CA . PHE A 1 458 ? 17.711 -2.451 -12.791 1.00 94.12 458 PHE A CA 1
ATOM 3646 C C . PHE A 1 458 ? 17.164 -3.209 -11.570 1.00 94.12 458 PHE A C 1
ATOM 3648 O O . PHE A 1 458 ? 16.083 -3.810 -11.605 1.00 94.12 458 PHE A O 1
ATOM 3655 N N . ARG A 1 459 ? 17.970 -3.224 -10.501 1.00 92.88 459 ARG A N 1
ATOM 3656 C CA . ARG A 1 459 ? 17.697 -3.986 -9.287 1.00 92.88 459 ARG A CA 1
ATOM 3657 C C . ARG A 1 459 ? 16.462 -3.417 -8.585 1.00 92.88 459 ARG A C 1
ATOM 3659 O O . ARG A 1 459 ? 16.425 -2.214 -8.320 1.00 92.88 459 ARG A O 1
ATOM 3666 N N . PRO A 1 460 ? 15.457 -4.250 -8.282 1.00 92.88 460 PRO A N 1
ATOM 3667 C CA . PRO A 1 460 ? 14.265 -3.784 -7.596 1.00 92.88 460 PRO A CA 1
ATOM 3668 C C . PRO A 1 460 ? 14.604 -3.414 -6.143 1.00 92.88 460 PRO A C 1
ATOM 3670 O O . PRO A 1 460 ? 15.371 -4.112 -5.478 1.00 92.88 460 PRO A O 1
ATOM 3673 N N . GLY A 1 461 ? 14.074 -2.286 -5.678 1.00 91.00 461 GLY A N 1
ATOM 3674 C CA . GLY A 1 461 ? 14.258 -1.768 -4.323 1.00 91.00 461 GLY A CA 1
ATOM 3675 C C . GLY A 1 461 ? 15.536 -0.958 -4.096 1.00 91.00 461 GLY A C 1
ATOM 3676 O O . GLY A 1 461 ? 15.743 -0.500 -2.975 1.00 91.00 461 GLY A O 1
A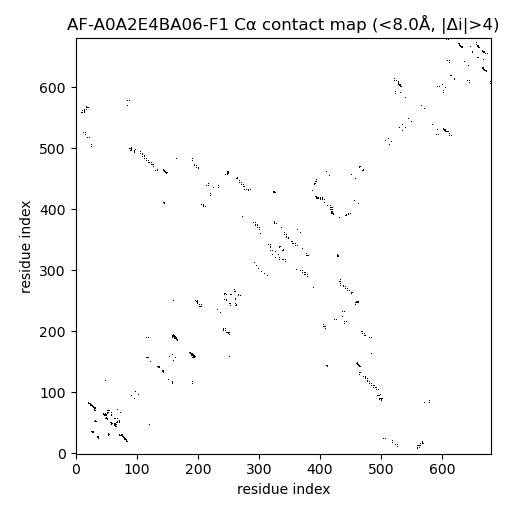TOM 3677 N N . PHE A 1 462 ? 16.395 -0.782 -5.111 1.00 92.19 462 PHE A N 1
ATOM 3678 C CA . PHE A 1 462 ? 17.658 -0.041 -4.997 1.00 92.19 462 PHE A CA 1
ATOM 3679 C C . PHE A 1 462 ? 17.523 1.391 -5.516 1.00 92.19 462 PHE A C 1
ATOM 3681 O O . PHE A 1 462 ? 17.375 1.612 -6.717 1.00 92.19 462 PHE A O 1
ATOM 3688 N N . VAL A 1 463 ? 17.619 2.364 -4.608 1.00 93.25 463 VAL A N 1
ATOM 3689 C CA . VAL A 1 463 ? 17.589 3.796 -4.941 1.00 93.25 463 VAL A CA 1
ATOM 3690 C C . VAL A 1 463 ? 18.676 4.530 -4.162 1.00 93.25 463 VAL A C 1
ATOM 3692 O O . VAL A 1 463 ? 18.841 4.323 -2.958 1.00 93.25 463 VAL A O 1
ATOM 3695 N N . ARG A 1 464 ? 19.411 5.409 -4.838 1.00 92.44 464 ARG A N 1
ATOM 3696 C CA . ARG A 1 464 ? 20.387 6.310 -4.223 1.00 92.44 464 ARG A CA 1
ATOM 3697 C C . ARG A 1 464 ? 19.729 7.280 -3.241 1.00 92.44 464 ARG A C 1
ATOM 3699 O O . ARG A 1 464 ? 18.713 7.899 -3.549 1.00 92.44 464 ARG A O 1
ATOM 3706 N N . CYS A 1 465 ? 20.322 7.432 -2.059 1.00 89.75 465 CYS A N 1
ATOM 3707 C CA . CYS A 1 465 ? 19.799 8.299 -1.002 1.00 89.75 465 CYS A CA 1
ATOM 3708 C C . CYS A 1 465 ? 19.920 9.795 -1.324 1.00 89.75 465 CYS A C 1
ATOM 3710 O O . CYS A 1 465 ? 19.116 10.588 -0.838 1.00 89.75 465 CYS A O 1
ATOM 3712 N N . ASP A 1 466 ? 20.907 10.154 -2.145 1.00 88.06 466 ASP A N 1
ATOM 3713 C CA . ASP A 1 466 ? 21.192 11.502 -2.636 1.00 88.06 466 ASP A CA 1
ATOM 3714 C C . ASP A 1 466 ? 20.487 11.816 -3.962 1.00 88.06 466 ASP A C 1
ATOM 3716 O O . ASP A 1 466 ? 20.674 12.903 -4.508 1.00 88.06 466 ASP A O 1
ATOM 3720 N N . LEU A 1 467 ? 19.660 10.894 -4.474 1.00 89.38 467 LEU A N 1
ATOM 3721 C CA . LEU A 1 467 ? 18.797 11.184 -5.609 1.00 89.38 467 LEU A CA 1
ATOM 3722 C C . LEU A 1 467 ? 17.894 12.371 -5.250 1.00 89.38 467 LEU A C 1
ATOM 3724 O O . LEU A 1 467 ? 17.257 12.388 -4.189 1.00 89.38 467 LEU A O 1
ATOM 3728 N N . GLU A 1 468 ? 17.865 13.361 -6.143 1.00 81.94 468 GLU A N 1
ATOM 3729 C CA . GLU A 1 468 ? 17.189 14.637 -5.928 1.00 81.94 468 GLU A CA 1
ATOM 3730 C C . GLU A 1 468 ? 15.772 14.427 -5.371 1.00 81.94 468 GLU A C 1
ATOM 3732 O O . GLU A 1 468 ? 14.992 13.617 -5.875 1.00 81.94 468 GLU A O 1
ATOM 3737 N N . ASP A 1 469 ? 15.452 15.158 -4.302 1.00 87.50 469 ASP A N 1
ATOM 3738 C CA . ASP A 1 469 ? 14.148 15.170 -3.638 1.00 87.50 469 ASP A CA 1
ATOM 3739 C C . ASP A 1 469 ? 13.672 13.878 -2.959 1.00 87.50 469 ASP A C 1
ATOM 3741 O O . ASP A 1 469 ? 12.582 13.899 -2.382 1.00 87.50 469 ASP A O 1
ATOM 3745 N N . VAL A 1 470 ? 14.436 12.778 -2.931 1.00 90.62 470 VAL A N 1
ATOM 3746 C CA . VAL A 1 470 ? 13.967 11.536 -2.279 1.00 90.62 470 VAL A CA 1
ATOM 3747 C C . VAL A 1 470 ? 13.715 11.751 -0.783 1.00 90.62 470 VAL A C 1
ATOM 3749 O O . VAL A 1 470 ? 12.621 11.458 -0.296 1.00 90.62 470 VAL A O 1
ATOM 3752 N N . MET A 1 471 ? 14.677 12.325 -0.049 1.00 89.31 471 MET A N 1
ATOM 3753 C CA . MET A 1 471 ? 14.507 12.605 1.387 1.00 89.31 471 MET A CA 1
ATOM 3754 C C . MET A 1 471 ? 13.350 13.573 1.658 1.00 89.31 471 MET A C 1
ATOM 3756 O O . MET A 1 471 ? 12.566 13.354 2.582 1.00 89.31 471 MET A O 1
ATOM 3760 N N . ARG A 1 472 ? 13.216 14.617 0.829 1.00 90.62 472 ARG A N 1
ATOM 3761 C CA . ARG A 1 472 ? 12.131 15.603 0.921 1.00 90.62 472 ARG A CA 1
ATOM 3762 C C . ARG A 1 472 ? 10.770 14.947 0.695 1.00 90.62 472 ARG A C 1
ATOM 3764 O O . ARG A 1 472 ? 9.878 15.113 1.517 1.00 90.62 472 ARG A O 1
ATOM 3771 N N . THR A 1 473 ? 10.642 14.148 -0.360 1.00 90.94 473 TH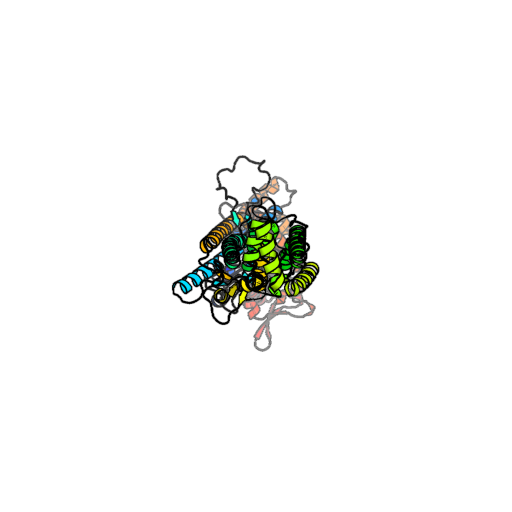R A N 1
ATOM 3772 C CA . THR A 1 473 ? 9.408 13.439 -0.726 1.00 90.94 473 THR A CA 1
ATOM 3773 C C . THR A 1 473 ? 8.962 12.491 0.383 1.00 90.94 473 THR A C 1
ATOM 3775 O O . THR A 1 473 ? 7.808 12.538 0.806 1.00 90.94 473 THR A O 1
ATOM 3778 N N . VAL A 1 474 ? 9.876 11.668 0.910 1.00 90.94 474 VAL A N 1
ATOM 3779 C CA . VAL A 1 474 ? 9.565 10.750 2.017 1.00 90.94 474 VAL A CA 1
ATOM 3780 C C . VAL A 1 474 ? 9.173 11.524 3.283 1.00 90.94 474 VAL A C 1
ATOM 3782 O O . VAL A 1 474 ? 8.207 11.160 3.953 1.00 90.94 474 VAL A O 1
ATOM 3785 N N . GLY A 1 475 ? 9.867 12.625 3.590 1.00 88.75 475 GLY A N 1
ATOM 3786 C CA . GLY A 1 475 ? 9.541 13.493 4.724 1.00 88.75 475 GLY A CA 1
ATOM 3787 C C . GLY A 1 475 ? 8.165 14.159 4.609 1.00 88.75 475 GLY A C 1
ATOM 3788 O O . GLY A 1 475 ? 7.385 14.130 5.560 1.00 88.75 475 GLY A O 1
ATOM 3789 N N . GLU A 1 476 ? 7.829 14.715 3.442 1.00 88.88 476 GLU A N 1
ATOM 3790 C CA . GLU A 1 476 ? 6.523 15.327 3.170 1.00 88.88 476 GLU A CA 1
ATOM 3791 C C . GLU A 1 476 ? 5.374 14.319 3.311 1.00 88.88 476 GLU A C 1
ATOM 3793 O O . GLU A 1 476 ? 4.354 14.636 3.932 1.00 88.88 476 GLU A O 1
ATOM 3798 N N . HIS A 1 477 ? 5.543 13.094 2.801 1.00 87.75 477 HIS A N 1
ATOM 3799 C CA . HIS A 1 477 ? 4.570 12.014 2.993 1.00 87.75 477 HIS A CA 1
ATOM 3800 C C . HIS A 1 477 ? 4.426 11.632 4.467 1.00 87.75 477 HIS A C 1
ATOM 3802 O O . HIS A 1 477 ? 3.304 11.572 4.972 1.00 87.75 477 HIS A O 1
ATOM 3808 N N . GLY A 1 478 ? 5.540 11.491 5.194 1.00 87.44 478 GLY A N 1
ATOM 3809 C CA . GLY A 1 478 ? 5.518 11.239 6.635 1.00 87.44 478 GLY A CA 1
ATOM 3810 C C . GLY A 1 478 ? 4.746 12.311 7.409 1.00 87.44 478 GLY A C 1
ATOM 3811 O O . GLY A 1 478 ? 3.914 11.985 8.260 1.00 87.44 478 GLY A O 1
ATOM 3812 N N . MET A 1 479 ? 4.943 13.591 7.074 1.00 86.06 479 MET A N 1
ATOM 3813 C CA . MET A 1 479 ? 4.211 14.702 7.692 1.00 86.06 479 MET A CA 1
ATOM 3814 C C . MET A 1 479 ? 2.710 14.655 7.385 1.00 86.06 479 MET A C 1
ATOM 3816 O O . MET A 1 479 ? 1.896 14.768 8.307 1.00 86.06 479 MET A O 1
ATOM 3820 N N . ARG A 1 480 ? 2.325 14.452 6.117 1.00 86.00 480 ARG A N 1
ATOM 3821 C CA . ARG A 1 480 ? 0.911 14.356 5.706 1.00 86.00 480 ARG A CA 1
ATOM 3822 C C . ARG A 1 480 ? 0.213 13.171 6.363 1.00 86.00 480 ARG A C 1
ATOM 3824 O O . ARG A 1 480 ? -0.879 13.337 6.905 1.00 86.00 480 ARG A O 1
ATOM 3831 N N . ALA A 1 481 ? 0.856 12.006 6.375 1.00 87.62 481 ALA A N 1
ATOM 3832 C CA . ALA A 1 481 ? 0.334 10.800 7.004 1.00 87.62 481 ALA A CA 1
ATOM 3833 C C . ALA A 1 481 ? 0.172 10.971 8.522 1.00 87.62 481 ALA A C 1
ATOM 3835 O O . ALA A 1 481 ? -0.870 10.620 9.077 1.00 87.62 481 ALA A O 1
ATOM 3836 N N . THR A 1 482 ? 1.151 11.593 9.188 1.00 85.00 482 THR A N 1
ATOM 3837 C CA . THR A 1 482 ? 1.081 11.916 10.624 1.00 85.00 482 THR A CA 1
ATOM 3838 C C . THR A 1 482 ? -0.073 12.867 10.931 1.00 85.00 482 THR A C 1
ATOM 3840 O O . THR A 1 482 ? -0.847 12.627 11.863 1.00 85.00 482 THR A O 1
ATOM 3843 N N . HIS A 1 483 ? -0.208 13.940 10.145 1.00 84.06 483 HIS A N 1
ATOM 3844 C CA . HIS A 1 483 ? -1.297 14.903 10.288 1.00 84.06 483 HIS A CA 1
ATOM 3845 C C . HIS A 1 483 ? -2.660 14.227 10.100 1.00 84.06 483 HIS A C 1
ATOM 3847 O O . HIS A 1 483 ? -3.525 14.341 10.966 1.00 84.06 483 HIS A O 1
ATOM 3853 N N . ALA A 1 484 ? -2.833 13.462 9.020 1.00 83.75 484 ALA A N 1
ATOM 3854 C CA . ALA A 1 484 ? -4.072 12.746 8.740 1.00 83.75 484 ALA A CA 1
ATOM 3855 C C . ALA A 1 484 ? -4.407 11.720 9.830 1.00 83.75 484 ALA A C 1
ATOM 3857 O O . ALA A 1 484 ? -5.545 11.664 10.289 1.00 83.75 484 ALA A O 1
ATOM 3858 N N . HIS A 1 485 ? -3.428 10.943 10.304 1.00 85.69 485 HIS A N 1
ATOM 3859 C CA . HIS A 1 485 ? -3.650 9.976 11.377 1.00 85.69 485 HIS A CA 1
ATOM 3860 C C . HIS A 1 485 ? -4.107 10.659 12.676 1.00 85.69 485 HIS A C 1
ATOM 3862 O O . HIS A 1 485 ? -5.034 10.177 13.332 1.00 85.69 485 HIS A O 1
ATOM 3868 N N . ARG A 1 486 ? -3.502 11.803 13.031 1.00 80.31 486 ARG A N 1
ATOM 3869 C CA . ARG A 1 486 ? -3.903 12.602 14.199 1.00 80.31 486 ARG A CA 1
ATOM 3870 C C . ARG A 1 486 ? -5.308 13.180 14.031 1.00 80.31 486 ARG A C 1
ATOM 3872 O O . ARG A 1 486 ? -6.138 12.969 14.912 1.00 80.31 486 ARG A O 1
ATOM 3879 N N . ALA A 1 487 ? -5.590 13.811 12.893 1.00 78.81 487 ALA A N 1
ATOM 3880 C CA . ALA A 1 487 ? -6.896 14.390 12.595 1.00 78.81 487 ALA A CA 1
ATOM 3881 C C . ALA A 1 487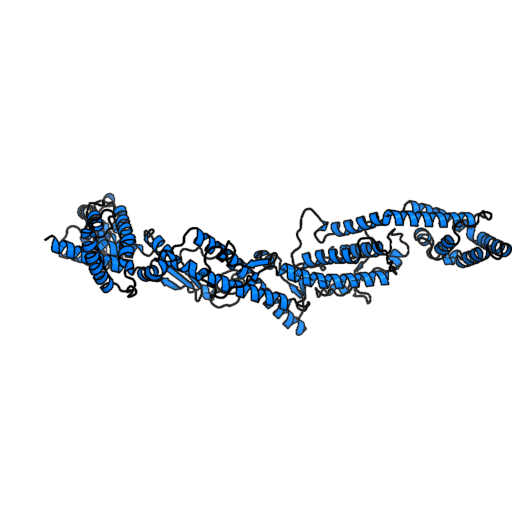 ? -8.008 13.327 12.620 1.00 78.81 487 ALA A C 1
ATOM 3883 O O . ALA A 1 487 ? -9.042 13.525 13.249 1.00 78.81 487 ALA A O 1
ATOM 3884 N N . LEU A 1 488 ? -7.781 12.153 12.023 1.00 80.94 488 LEU A N 1
ATOM 3885 C CA . LEU A 1 488 ? -8.739 11.042 12.043 1.00 80.94 488 LEU A CA 1
ATOM 3886 C C . LEU A 1 488 ? -8.963 10.497 13.459 1.00 80.94 488 LEU A C 1
ATOM 3888 O O . LEU A 1 488 ? -10.079 10.119 13.810 1.00 80.94 488 LEU A O 1
ATOM 3892 N N . LYS A 1 489 ? -7.923 10.474 14.301 1.00 81.00 489 LYS A N 1
ATOM 3893 C CA . LYS A 1 489 ? -8.050 10.072 15.707 1.00 81.00 489 LYS A CA 1
ATOM 3894 C C . LYS A 1 489 ? -8.874 11.080 16.511 1.00 81.00 489 LYS A C 1
ATOM 3896 O O . LYS A 1 489 ? -9.715 10.665 17.302 1.00 81.00 489 LYS A O 1
ATOM 3901 N N . GLU A 1 490 ? -8.659 12.375 16.299 1.00 76.00 490 GLU A N 1
ATOM 3902 C CA . GLU A 1 490 ? -9.457 13.446 16.910 1.00 76.00 490 GLU A CA 1
ATOM 3903 C C . GLU A 1 490 ? -10.916 13.392 16.438 1.00 76.00 490 GLU A C 1
ATOM 3905 O O . GLU A 1 490 ? -11.831 13.458 17.255 1.00 76.00 490 GLU A O 1
ATOM 3910 N N . GLN A 1 491 ? -11.143 13.156 15.145 1.00 75.31 491 GLN A N 1
ATOM 3911 C CA . GLN A 1 491 ? -12.480 12.987 14.569 1.00 75.31 491 GLN A CA 1
ATOM 3912 C C . GLN A 1 491 ? -13.202 11.739 15.070 1.00 75.31 491 GLN A C 1
ATOM 3914 O O . GLN A 1 491 ? -14.428 11.741 15.152 1.00 75.31 491 GLN A O 1
ATOM 3919 N N . LEU A 1 492 ? -12.473 10.672 15.400 1.00 80.31 492 LEU A N 1
ATOM 3920 C CA . LEU A 1 492 ? -13.057 9.448 15.937 1.00 80.31 492 LEU A CA 1
ATOM 3921 C C . LEU A 1 492 ? -13.594 9.649 17.363 1.00 80.31 492 LEU A C 1
ATOM 3923 O O . LEU A 1 492 ? -14.587 9.022 17.731 1.00 80.31 492 LEU A O 1
ATOM 3927 N N . MET A 1 493 ? -12.964 10.521 18.160 1.00 76.44 493 MET A N 1
ATOM 3928 C CA . MET A 1 493 ? -13.270 10.680 19.587 1.00 76.44 493 MET A CA 1
ATOM 3929 C C . MET A 1 493 ? -14.756 10.956 19.874 1.00 76.44 493 MET A C 1
ATOM 3931 O O . MET A 1 493 ? -15.313 10.206 20.674 1.00 76.44 493 MET A O 1
ATOM 3935 N N . PRO A 1 494 ? -15.438 11.922 19.218 1.00 73.38 494 PRO A N 1
ATOM 3936 C CA . PRO A 1 494 ? -16.858 12.190 19.458 1.00 73.38 494 PRO A CA 1
ATOM 3937 C C . PRO A 1 494 ? -17.779 10.989 19.221 1.00 73.38 494 PRO A C 1
ATOM 3939 O O . PRO A 1 494 ? -18.769 10.836 19.929 1.00 73.38 494 PRO A O 1
ATOM 3942 N N . TYR A 1 495 ? -17.455 10.129 18.251 1.00 74.00 495 TYR A N 1
ATOM 3943 C CA . TYR A 1 495 ? -18.255 8.938 17.949 1.00 74.00 495 TYR A CA 1
ATOM 3944 C C . TYR A 1 495 ? -18.010 7.805 18.947 1.00 74.00 495 TYR A C 1
ATOM 3946 O O . TYR A 1 495 ? -18.869 6.956 19.142 1.00 74.00 495 TYR A O 1
ATOM 3954 N N . MET A 1 496 ? -16.850 7.791 19.603 1.00 77.00 496 MET A N 1
ATOM 3955 C CA . MET A 1 496 ? -16.479 6.750 20.561 1.00 77.00 496 MET A CA 1
ATOM 3956 C C . MET A 1 496 ? -16.902 7.071 22.001 1.00 77.00 496 MET A C 1
ATOM 3958 O O . MET A 1 496 ? -16.687 6.236 22.875 1.00 77.00 496 MET A O 1
ATOM 3962 N N . ILE A 1 497 ? -17.507 8.238 22.268 1.00 78.44 497 ILE A N 1
ATOM 3963 C CA . ILE A 1 497 ? -17.939 8.649 23.620 1.00 78.44 497 ILE A CA 1
ATOM 3964 C C . ILE A 1 497 ? -18.920 7.634 24.233 1.00 78.44 497 ILE A C 1
ATOM 3966 O O . ILE A 1 497 ? -18.794 7.303 25.411 1.00 78.44 497 ILE A O 1
ATOM 3970 N N . GLY A 1 498 ? -19.854 7.098 23.438 1.00 75.56 498 GLY A N 1
ATOM 3971 C CA . GLY A 1 498 ? -20.836 6.103 23.889 1.00 75.56 498 GLY A CA 1
ATOM 3972 C C . GLY A 1 498 ? -20.329 4.657 23.919 1.00 75.56 498 GLY A C 1
ATOM 3973 O O . GLY A 1 498 ? -20.973 3.794 24.512 1.00 75.56 498 GLY A O 1
ATOM 3974 N N . GLU A 1 499 ? -19.166 4.363 23.327 1.00 79.31 499 GLU A N 1
ATOM 3975 C CA . GLU A 1 499 ? -18.656 2.988 23.232 1.00 79.31 499 GLU A CA 1
ATOM 3976 C C . GLU A 1 499 ? -18.376 2.349 24.608 1.00 79.31 499 GLU A C 1
ATOM 3978 O O . GLU A 1 499 ? -18.788 1.207 24.813 1.00 79.31 499 GLU A O 1
ATOM 3983 N N . PRO A 1 500 ? -17.744 3.032 25.589 1.00 80.38 500 PRO A N 1
ATOM 3984 C CA . PRO A 1 500 ? -17.564 2.470 26.927 1.00 80.38 500 PRO A CA 1
ATOM 3985 C C . PRO A 1 500 ? -18.883 2.088 27.604 1.00 80.38 500 PRO A C 1
ATOM 3987 O O . PRO A 1 500 ? -18.931 1.074 28.294 1.00 80.38 500 PRO A O 1
ATOM 3990 N N . TRP A 1 501 ? -19.944 2.876 27.395 1.00 84.50 501 TRP A N 1
ATOM 3991 C CA . TRP A 1 501 ? -21.279 2.586 27.919 1.00 84.50 501 TRP A CA 1
ATOM 3992 C C . TRP A 1 501 ? -21.906 1.370 27.229 1.00 84.50 501 TRP A C 1
ATOM 3994 O O . TRP A 1 501 ? -22.401 0.471 27.907 1.00 84.50 501 TRP A O 1
ATOM 4004 N N . ARG A 1 502 ? -21.805 1.284 25.896 1.00 84.00 502 ARG A N 1
ATOM 4005 C CA . ARG A 1 502 ? -22.264 0.119 25.124 1.00 84.00 502 ARG A CA 1
ATOM 4006 C C . ARG A 1 502 ? -21.582 -1.171 25.593 1.00 84.00 502 ARG A C 1
ATOM 4008 O O . ARG A 1 502 ? -22.261 -2.156 25.864 1.00 84.00 502 ARG A O 1
ATOM 4015 N N . VAL A 1 503 ? -20.253 -1.146 25.733 1.00 82.31 503 VAL A N 1
ATOM 4016 C CA . VAL A 1 503 ? -19.463 -2.284 26.234 1.00 82.31 503 VAL A CA 1
ATOM 4017 C C . VAL A 1 503 ? -19.859 -2.632 27.668 1.00 82.31 503 VAL A C 1
ATOM 4019 O O . VAL A 1 503 ? -20.040 -3.804 27.974 1.00 82.31 503 VAL A O 1
ATOM 4022 N N . ALA A 1 504 ? -20.032 -1.636 28.542 1.00 85.19 504 ALA A N 1
ATOM 4023 C CA . ALA A 1 504 ? -20.475 -1.858 29.917 1.00 85.19 504 ALA A CA 1
ATOM 4024 C C . ALA A 1 504 ? -21.832 -2.577 29.981 1.00 85.19 504 ALA A C 1
ATOM 4026 O O . ALA A 1 504 ? -21.969 -3.530 30.743 1.00 85.19 504 ALA A O 1
ATOM 4027 N N . CYS A 1 505 ? -22.801 -2.165 29.157 1.00 86.38 505 CYS A N 1
ATOM 4028 C CA . CYS A 1 505 ? -24.109 -2.817 29.061 1.00 86.38 505 CYS A CA 1
ATOM 4029 C C . CYS A 1 505 ? -23.996 -4.258 28.550 1.00 86.38 505 CYS A C 1
ATOM 4031 O O . CYS A 1 505 ? -24.638 -5.158 29.086 1.00 86.38 505 CYS A O 1
ATOM 4033 N N . GLU A 1 506 ? -23.168 -4.489 27.531 1.00 86.31 506 GLU A N 1
ATOM 4034 C CA . GLU A 1 506 ? -22.953 -5.816 26.951 1.00 86.31 506 GLU A CA 1
ATOM 4035 C C . GLU A 1 506 ? -22.316 -6.784 27.960 1.00 86.31 506 GLU A C 1
ATOM 4037 O O . GLU A 1 506 ? -22.769 -7.920 28.089 1.00 86.31 506 GLU A O 1
ATOM 4042 N N . GLU A 1 507 ? -21.309 -6.333 28.712 1.00 85.56 507 GLU A N 1
ATOM 4043 C CA . GLU A 1 507 ? -20.677 -7.118 29.783 1.00 85.56 507 GLU A CA 1
ATOM 4044 C C . GLU A 1 507 ? -21.634 -7.375 30.953 1.00 85.56 507 GLU A C 1
ATOM 4046 O O . GLU A 1 507 ? -21.666 -8.476 31.494 1.00 85.56 507 GLU A O 1
ATOM 4051 N N . LEU A 1 508 ? -22.452 -6.383 31.322 1.00 89.19 508 LEU A N 1
ATOM 4052 C CA . LEU A 1 508 ? -23.476 -6.533 32.357 1.00 89.19 508 LEU A CA 1
ATOM 4053 C C . LEU A 1 508 ? -24.601 -7.480 31.956 1.00 89.19 508 LEU A C 1
ATOM 4055 O O . LEU A 1 508 ? -25.129 -8.167 32.818 1.00 89.19 508 LEU A O 1
ATOM 4059 N N . THR A 1 509 ? -24.959 -7.538 30.676 1.00 88.12 509 THR A N 1
ATOM 4060 C CA . THR A 1 509 ? -25.977 -8.471 30.166 1.00 88.12 509 THR A CA 1
ATOM 4061 C C . THR A 1 509 ? -25.417 -9.895 30.067 1.00 88.12 509 THR A C 1
ATOM 4063 O O . THR A 1 509 ? -26.121 -10.871 30.320 1.00 88.12 509 THR A O 1
ATOM 4066 N N . ASN A 1 510 ? -24.120 -10.018 29.767 1.00 87.94 510 ASN A N 1
ATOM 4067 C CA . ASN A 1 510 ? -23.382 -11.282 29.692 1.00 87.94 510 ASN A CA 1
ATOM 4068 C C . ASN A 1 510 ? -22.539 -11.532 30.955 1.00 87.94 510 ASN A C 1
ATOM 4070 O O . ASN A 1 510 ? -21.405 -11.999 30.885 1.00 87.94 510 ASN A O 1
ATOM 4074 N N . TRP A 1 511 ? -23.083 -11.205 32.128 1.00 88.81 511 TRP A N 1
ATOM 4075 C CA . TRP A 1 511 ? -22.348 -11.247 33.395 1.00 88.81 511 TRP A CA 1
ATOM 4076 C C . TRP A 1 511 ? -21.958 -12.663 33.853 1.00 88.81 511 TRP A C 1
ATOM 4078 O O . TRP A 1 511 ? -21.113 -12.814 34.730 1.00 88.81 511 TRP A O 1
ATOM 4088 N N . GLN A 1 512 ? -22.580 -13.711 33.313 1.00 84.94 512 GLN A N 1
ATOM 4089 C CA . GLN A 1 512 ? -22.323 -15.096 33.716 1.00 84.94 512 GLN A CA 1
ATOM 4090 C C . GLN A 1 512 ? -20.966 -15.574 33.210 1.00 84.94 512 GLN A C 1
ATOM 4092 O O . GLN A 1 512 ? -20.679 -15.493 32.019 1.00 84.94 512 GLN A O 1
ATOM 4097 N N . GLY A 1 513 ? -20.126 -16.087 34.112 1.00 78.44 513 GLY A N 1
ATOM 4098 C CA . GLY A 1 513 ? -18.758 -16.482 33.789 1.00 78.44 513 GLY A CA 1
ATOM 4099 C C . GLY A 1 513 ? -17.798 -15.307 33.571 1.00 78.44 513 GLY A C 1
ATOM 4100 O O . GLY A 1 513 ? -16.626 -15.542 33.278 1.00 78.44 513 GLY A O 1
ATOM 4101 N N . SER A 1 514 ? -18.255 -14.058 33.723 1.00 80.50 514 SER A N 1
ATOM 4102 C CA . SER A 1 514 ? -17.401 -12.874 33.627 1.00 80.50 514 SER A CA 1
ATOM 4103 C C . SER A 1 514 ? -16.829 -12.477 34.993 1.00 80.50 514 SER A C 1
ATOM 4105 O O . SER A 1 514 ? -17.222 -12.985 36.046 1.00 80.50 514 SER A O 1
ATOM 4107 N N . HIS A 1 515 ? -15.885 -11.532 35.003 1.00 80.75 515 HIS A N 1
ATOM 4108 C CA . HIS A 1 515 ? -15.240 -11.066 36.236 1.00 80.75 515 HIS A CA 1
ATOM 4109 C C . HIS A 1 515 ? -16.178 -10.309 37.183 1.00 80.75 515 HIS A C 1
ATOM 4111 O O . HIS A 1 515 ? -15.813 -10.114 38.340 1.00 80.75 515 HIS A O 1
ATOM 4117 N N . ILE A 1 516 ? -17.350 -9.871 36.707 1.00 86.69 516 ILE A N 1
ATOM 4118 C CA . ILE A 1 516 ? -18.355 -9.174 37.523 1.00 86.69 516 ILE A CA 1
ATOM 4119 C C . ILE A 1 516 ? -19.418 -10.112 38.096 1.00 86.69 516 ILE A C 1
ATOM 4121 O O . ILE A 1 516 ? -20.250 -9.657 38.876 1.00 86.69 516 ILE A O 1
ATOM 4125 N N . GLU A 1 517 ? -19.405 -11.408 37.759 1.00 88.00 517 GLU A N 1
ATOM 4126 C CA . GLU A 1 517 ? -20.432 -12.361 38.199 1.00 88.00 517 GLU A CA 1
ATOM 4127 C C . GLU A 1 517 ? -20.653 -12.331 39.718 1.00 88.00 517 GLU A C 1
ATOM 4129 O O . GLU A 1 517 ? -21.785 -12.274 40.203 1.00 88.00 517 GLU A O 1
ATOM 4134 N N . ASP A 1 518 ? -19.558 -12.353 40.474 1.00 86.44 518 ASP A N 1
ATOM 4135 C CA . ASP A 1 518 ? -19.594 -12.350 41.932 1.00 86.44 518 ASP A CA 1
ATOM 4136 C C . ASP A 1 518 ? -20.198 -11.062 42.507 1.00 86.44 518 ASP A C 1
ATOM 4138 O O . ASP A 1 518 ? -20.840 -11.107 43.560 1.00 86.44 518 ASP A O 1
ATOM 4142 N N . ASP A 1 519 ? -20.007 -9.927 41.832 1.00 90.88 519 ASP A N 1
ATOM 4143 C CA . ASP A 1 519 ? -20.574 -8.644 42.243 1.00 90.88 519 ASP A CA 1
ATOM 4144 C C . ASP A 1 519 ? -22.078 -8.602 41.948 1.00 90.88 519 ASP A C 1
ATOM 4146 O O . ASP A 1 519 ? -22.858 -8.239 42.831 1.00 90.88 519 ASP A O 1
ATOM 4150 N N . VAL A 1 520 ? -22.500 -9.078 40.767 1.00 92.62 520 VAL A N 1
ATOM 4151 C CA . VAL A 1 520 ? -23.922 -9.188 40.392 1.00 92.62 520 VAL A CA 1
ATOM 4152 C C . VAL A 1 520 ? -24.680 -10.081 41.373 1.00 92.62 520 VAL A C 1
ATOM 4154 O O . VAL A 1 520 ? -25.734 -9.699 41.888 1.00 92.62 520 VAL A O 1
ATOM 4157 N N . ARG A 1 521 ? -24.135 -11.264 41.687 1.00 92.38 521 ARG A N 1
ATOM 4158 C CA . ARG A 1 521 ? -24.765 -12.203 42.629 1.00 92.38 521 ARG A CA 1
ATOM 4159 C C . ARG A 1 521 ? -24.825 -11.640 44.047 1.00 92.38 521 ARG A C 1
ATOM 4161 O O . ARG A 1 521 ? -25.841 -11.802 44.722 1.00 92.38 521 ARG A O 1
ATOM 4168 N N . ARG A 1 522 ? -23.761 -10.967 44.497 1.00 92.00 522 ARG A N 1
ATOM 4169 C CA . ARG A 1 522 ? -23.712 -10.334 45.822 1.00 92.00 522 ARG A CA 1
ATOM 4170 C C . ARG A 1 522 ? -24.774 -9.255 45.957 1.00 92.00 522 ARG A C 1
ATOM 4172 O O . ARG A 1 522 ? -25.537 -9.308 46.918 1.00 92.00 522 ARG A O 1
ATOM 4179 N N . ALA A 1 523 ? -24.862 -8.349 44.987 1.00 94.00 523 ALA A N 1
ATOM 4180 C CA . ALA A 1 523 ? -25.880 -7.312 44.986 1.00 94.00 523 ALA A CA 1
ATOM 4181 C C . ALA A 1 523 ? -27.286 -7.933 44.970 1.00 94.00 523 ALA A C 1
ATOM 4183 O O . ALA A 1 523 ? -28.120 -7.585 45.803 1.00 94.00 523 ALA A O 1
ATOM 4184 N N . GLY A 1 524 ? -27.536 -8.908 44.087 1.00 92.75 524 GLY A N 1
ATOM 4185 C CA . GLY A 1 524 ? -28.840 -9.570 43.978 1.00 92.75 524 GLY A CA 1
ATOM 4186 C C . GLY A 1 524 ? -29.298 -10.270 45.263 1.00 92.75 524 GLY A C 1
ATOM 4187 O O . GLY A 1 524 ? -30.488 -10.262 45.570 1.00 92.75 524 GLY A O 1
ATOM 4188 N N . SER A 1 525 ? -28.365 -10.809 46.060 1.00 92.38 525 SER A N 1
ATOM 4189 C CA . SER A 1 525 ? -28.685 -11.510 47.316 1.00 92.38 525 SER A CA 1
ATOM 4190 C C . SER A 1 525 ? -29.328 -10.632 48.397 1.00 92.38 525 SER A C 1
ATOM 4192 O O . SER A 1 525 ? -29.961 -11.147 49.320 1.00 92.38 525 SER A O 1
ATOM 4194 N N . LEU A 1 526 ? -29.211 -9.304 48.278 1.00 92.94 526 LEU A N 1
ATOM 4195 C CA . LEU A 1 526 ? -29.833 -8.353 49.202 1.00 92.94 526 LEU A CA 1
ATOM 4196 C C . LEU A 1 526 ? -31.361 -8.390 49.137 1.00 92.94 526 LEU A C 1
ATOM 4198 O O . LEU A 1 526 ? -32.021 -8.147 50.145 1.00 92.94 526 LEU A O 1
ATOM 4202 N N . LEU A 1 527 ? -31.915 -8.730 47.972 1.00 94.00 527 LEU A N 1
ATOM 4203 C CA . LEU A 1 527 ? -33.352 -8.696 47.691 1.00 94.00 527 LEU A CA 1
ATOM 4204 C C . LEU A 1 527 ? -34.027 -10.058 47.917 1.00 94.00 527 LEU A C 1
ATOM 4206 O O . LEU A 1 527 ? -35.137 -10.297 47.443 1.00 94.00 527 LEU A O 1
ATOM 4210 N N . GLY A 1 528 ? -33.355 -10.944 48.656 1.00 83.88 528 GLY A N 1
ATOM 4211 C CA . GLY A 1 528 ? -33.643 -12.368 48.756 1.00 83.88 528 GLY A CA 1
ATOM 4212 C C . GLY A 1 528 ? -34.961 -12.804 49.399 1.00 83.88 528 GLY A C 1
ATOM 4213 O O . GLY A 1 528 ? -35.093 -13.985 49.631 1.00 83.88 528 GLY A O 1
ATOM 4214 N N . ASP A 1 529 ? -35.917 -11.923 49.691 1.00 90.38 529 ASP A N 1
ATOM 4215 C CA . ASP A 1 529 ? -37.226 -12.271 50.285 1.00 90.38 529 ASP A CA 1
ATOM 4216 C C . ASP A 1 529 ? -38.403 -11.577 49.561 1.00 90.38 529 ASP A C 1
ATOM 4218 O O . ASP A 1 529 ? -39.544 -11.588 50.025 1.00 90.38 529 ASP A O 1
ATOM 4222 N N . PHE A 1 530 ? -38.125 -10.947 48.417 1.00 93.69 530 PHE A N 1
ATOM 4223 C CA . PHE A 1 530 ? -39.096 -10.203 47.613 1.00 93.69 530 PHE A CA 1
ATOM 4224 C C . PHE A 1 530 ? -39.209 -10.824 46.229 1.00 93.69 530 PHE A C 1
ATOM 4226 O O . PHE A 1 530 ? -38.191 -11.205 45.655 1.00 93.69 530 PHE A O 1
ATOM 4233 N N . SER A 1 531 ? -40.407 -10.934 45.663 1.00 93.56 531 SER A N 1
ATOM 4234 C CA . SER A 1 531 ? -40.582 -11.502 44.315 1.00 93.56 531 SER A CA 1
ATOM 4235 C C . SER A 1 531 ? -40.139 -10.520 43.220 1.00 93.56 531 SER A C 1
ATOM 4237 O O . SER A 1 531 ? -39.998 -9.323 43.467 1.00 93.56 531 SER A O 1
ATOM 4239 N N . MET A 1 532 ? -39.883 -10.994 41.993 1.00 93.69 532 MET A N 1
ATOM 4240 C CA . MET A 1 532 ? -39.631 -10.060 40.882 1.00 93.69 532 MET A CA 1
ATOM 4241 C C . MET A 1 532 ? -40.885 -9.253 40.548 1.00 93.69 532 MET A C 1
ATOM 4243 O O . MET A 1 532 ? -40.756 -8.087 40.196 1.00 93.69 532 MET A O 1
ATOM 4247 N N . ALA A 1 533 ? -42.078 -9.840 40.695 1.00 91.44 533 ALA A N 1
ATOM 4248 C CA . ALA A 1 533 ? -43.344 -9.139 40.495 1.00 91.44 533 ALA A CA 1
ATOM 4249 C C . ALA A 1 533 ? -43.497 -7.942 41.452 1.00 91.44 533 ALA A C 1
ATOM 4251 O O . ALA A 1 533 ? -43.865 -6.857 41.011 1.00 91.44 533 ALA A O 1
ATOM 4252 N N . GLU A 1 534 ? -43.135 -8.108 42.730 1.00 92.12 534 GLU A N 1
ATOM 4253 C CA . GLU A 1 534 ? -43.119 -7.014 43.715 1.00 92.12 534 GLU A CA 1
ATOM 4254 C C . GLU A 1 534 ? -42.132 -5.903 43.316 1.00 92.12 534 GLU A C 1
ATOM 4256 O O . GLU A 1 534 ? -42.469 -4.722 43.377 1.00 92.12 534 GLU A O 1
ATOM 4261 N N . LEU A 1 535 ? -40.926 -6.270 42.868 1.00 92.62 535 LEU A N 1
ATOM 4262 C CA . LEU A 1 535 ? -39.893 -5.310 42.463 1.00 92.62 535 LEU A CA 1
ATOM 4263 C C . LEU A 1 535 ? -40.278 -4.533 41.197 1.00 92.62 535 LEU A C 1
ATOM 4265 O O . LEU A 1 535 ? -40.137 -3.313 41.164 1.00 92.62 535 LEU A O 1
ATOM 4269 N N . PHE A 1 536 ? -40.782 -5.220 40.169 1.00 90.25 536 PHE A N 1
ATOM 4270 C CA . PHE A 1 536 ? -41.244 -4.576 38.938 1.00 90.25 536 PHE A CA 1
ATOM 4271 C C . PHE A 1 536 ? -42.467 -3.695 39.186 1.00 90.25 536 PHE A C 1
ATOM 4273 O O . PHE A 1 536 ? -42.514 -2.595 38.654 1.00 90.25 536 PHE A O 1
ATOM 4280 N N . SER A 1 537 ? -43.409 -4.125 40.030 1.00 88.31 537 SER A N 1
ATOM 4281 C CA . SER A 1 537 ? -44.583 -3.314 40.370 1.00 88.31 537 SER A CA 1
ATOM 4282 C C . SER A 1 537 ? -44.230 -2.049 41.154 1.00 88.31 537 SER A C 1
ATOM 4284 O O . SER A 1 537 ? -44.969 -1.074 41.066 1.00 88.31 537 SER A O 1
ATOM 4286 N N . ARG A 1 538 ? -43.157 -2.065 41.958 1.00 89.88 538 ARG A N 1
ATOM 4287 C CA . ARG A 1 538 ? -42.764 -0.915 42.785 1.00 89.88 538 ARG A CA 1
ATOM 4288 C C . ARG A 1 538 ? -41.812 0.046 42.069 1.00 89.88 538 ARG A C 1
ATOM 4290 O O . ARG A 1 538 ? -41.916 1.248 42.287 1.00 89.88 538 ARG A O 1
ATOM 4297 N N . TYR A 1 539 ? -40.887 -0.473 41.260 1.00 89.94 539 TYR A N 1
ATOM 4298 C CA . TYR A 1 539 ? -39.793 0.312 40.668 1.00 89.94 539 TYR A CA 1
ATOM 4299 C C . TYR A 1 539 ? -39.769 0.317 39.136 1.00 89.94 539 TYR A C 1
ATOM 4301 O O . TYR A 1 539 ? -39.083 1.146 38.545 1.00 89.94 539 TYR A O 1
ATOM 4309 N N . GLY A 1 540 ? -40.447 -0.622 38.473 1.00 82.75 540 GLY A N 1
ATOM 4310 C CA . GLY A 1 540 ? -40.509 -0.659 37.013 1.00 82.75 540 GLY A CA 1
ATOM 4311 C C . GLY A 1 540 ? -41.373 0.474 36.460 1.00 82.75 540 GLY A C 1
ATOM 4312 O O . GLY A 1 540 ? -42.295 0.931 37.125 1.00 82.75 540 GLY A O 1
ATOM 4313 N N . ARG A 1 541 ? -41.094 0.912 35.226 1.00 74.94 541 ARG A N 1
ATOM 4314 C CA . ARG A 1 541 ? -41.991 1.821 34.498 1.00 74.94 541 ARG A CA 1
ATOM 4315 C C . ARG A 1 541 ? -43.124 1.039 33.853 1.00 74.94 541 ARG A C 1
ATOM 4317 O O . ARG A 1 541 ? -42.859 0.214 32.979 1.00 74.94 541 ARG A O 1
ATOM 4324 N N . ASP A 1 542 ? -44.361 1.359 34.216 1.00 69.44 542 ASP A N 1
ATOM 4325 C CA . ASP A 1 542 ? -45.541 0.899 33.491 1.00 69.44 542 ASP A CA 1
ATOM 4326 C C . ASP A 1 542 ? -46.055 2.030 32.567 1.00 69.44 542 ASP A C 1
ATOM 4328 O O . ASP A 1 542 ? -46.383 3.122 33.038 1.00 69.44 542 ASP A O 1
ATOM 4332 N N . PRO A 1 543 ? -46.095 1.835 31.234 1.00 56.38 543 PRO A N 1
ATOM 4333 C CA . PRO A 1 543 ? -46.548 2.860 30.290 1.00 56.38 543 PRO A CA 1
ATOM 4334 C C . PRO A 1 543 ? -48.038 3.238 30.420 1.00 56.38 543 PRO A C 1
ATOM 4336 O O . PRO A 1 543 ? -48.475 4.160 29.731 1.00 56.38 543 PRO A O 1
ATOM 4339 N N . GLY A 1 544 ? -48.817 2.549 31.264 1.00 60.28 544 GLY A N 1
ATOM 4340 C CA . GLY A 1 544 ? -50.245 2.806 31.496 1.00 60.28 544 GLY A CA 1
ATOM 4341 C C . GLY A 1 544 ? -50.601 3.612 32.756 1.00 60.28 544 GLY A C 1
ATOM 4342 O O . GLY A 1 544 ? -51.785 3.696 33.084 1.00 60.28 544 GLY A O 1
ATOM 4343 N N . GLU A 1 545 ? -49.629 4.168 33.487 1.00 69.69 545 GLU A N 1
ATOM 4344 C CA . GLU A 1 545 ? -49.883 4.825 34.780 1.00 69.69 545 GLU A CA 1
ATOM 4345 C C . GLU A 1 545 ? -50.698 6.130 34.682 1.00 69.69 545 GLU A C 1
ATOM 4347 O O . GLU A 1 545 ? -50.526 6.959 33.787 1.00 69.69 545 GLU A O 1
ATOM 4352 N N . SER A 1 546 ? -51.582 6.345 35.663 1.00 72.88 546 SER A N 1
ATOM 4353 C CA . SER A 1 546 ? -52.311 7.610 35.818 1.00 72.88 546 SER A CA 1
ATOM 4354 C C . SER A 1 546 ? -51.390 8.751 36.278 1.00 72.88 546 SER A C 1
ATOM 4356 O O . SER A 1 546 ? -50.391 8.527 36.957 1.00 72.88 546 SER A O 1
ATOM 4358 N N . VAL A 1 547 ? -51.769 10.008 36.006 1.00 71.69 547 VAL A N 1
ATOM 4359 C CA . VAL A 1 547 ? -50.999 11.215 36.399 1.00 71.69 547 VAL A CA 1
ATOM 4360 C C . VAL A 1 547 ? -50.659 11.247 37.900 1.00 71.69 547 VAL A C 1
ATOM 4362 O O . VAL A 1 547 ? -49.593 11.720 38.289 1.00 71.69 547 VAL A O 1
ATOM 4365 N N . VAL A 1 548 ? -51.546 10.719 38.750 1.00 71.56 548 VAL A N 1
ATOM 4366 C CA . VAL A 1 548 ? -51.344 10.649 40.208 1.00 71.56 548 VAL A CA 1
ATOM 4367 C C . VAL A 1 548 ? -50.288 9.603 40.580 1.00 71.56 548 VAL A C 1
ATOM 4369 O O . VAL A 1 548 ? -49.447 9.865 41.438 1.00 71.56 548 VAL A O 1
ATOM 4372 N N . GLN A 1 549 ? -50.286 8.449 39.909 1.00 70.31 549 GLN A N 1
ATOM 4373 C CA . GLN A 1 549 ? -49.280 7.400 40.112 1.00 70.31 549 GLN A CA 1
ATOM 4374 C C . GLN A 1 549 ? -47.898 7.859 39.640 1.00 70.31 549 GLN A C 1
ATOM 4376 O O . GLN A 1 549 ? -46.927 7.693 40.372 1.00 70.31 549 GLN A O 1
ATOM 4381 N N . MET A 1 550 ? -47.831 8.582 38.517 1.00 71.44 550 MET A N 1
ATOM 4382 C CA . MET A 1 550 ? -46.577 9.165 38.031 1.00 71.44 550 MET A CA 1
ATOM 4383 C C . MET A 1 550 ? -45.964 10.165 39.028 1.00 71.44 550 MET A C 1
ATOM 4385 O O . MET A 1 550 ? -44.744 10.221 39.183 1.00 71.44 550 MET A O 1
ATOM 4389 N N . ALA A 1 551 ? -46.790 10.962 39.719 1.00 74.38 551 ALA A N 1
ATOM 4390 C CA . ALA A 1 551 ? -46.316 11.905 40.735 1.00 74.38 551 ALA A CA 1
ATOM 4391 C C . ALA A 1 551 ? -45.757 11.183 41.975 1.00 74.38 551 ALA A C 1
ATOM 4393 O O . ALA A 1 551 ? -44.658 11.506 42.427 1.00 74.38 551 ALA A O 1
ATOM 4394 N N . GLN A 1 552 ? -46.464 10.164 42.474 1.00 77.75 552 GLN A N 1
ATOM 4395 C CA . GLN A 1 552 ? -46.016 9.346 43.610 1.00 77.75 552 GLN A CA 1
ATOM 4396 C C . GLN A 1 552 ? -44.743 8.553 43.286 1.00 77.75 552 GLN A C 1
ATOM 4398 O O . GLN A 1 552 ? -43.823 8.475 44.101 1.00 77.75 552 GLN A O 1
ATOM 4403 N N . GLN A 1 553 ? -44.648 8.006 42.074 1.00 80.44 553 GLN A N 1
ATOM 4404 C CA . GLN A 1 553 ? -43.463 7.291 41.610 1.00 80.44 553 GLN A CA 1
ATOM 4405 C C . GLN A 1 553 ? -42.258 8.233 41.471 1.00 80.44 553 GLN A C 1
ATOM 4407 O O . GLN A 1 553 ? -41.136 7.855 41.805 1.00 80.44 553 GLN A O 1
ATOM 4412 N N . LYS A 1 554 ? -42.477 9.490 41.060 1.00 81.50 554 LYS A N 1
ATOM 4413 C CA . LYS A 1 554 ? -41.430 10.520 41.009 1.00 81.50 554 LYS A CA 1
ATOM 4414 C C . LYS A 1 554 ? -40.900 10.899 42.395 1.00 81.50 554 LYS A C 1
ATOM 4416 O O . LYS A 1 554 ? -39.687 11.060 42.550 1.00 81.50 554 LYS A O 1
ATOM 4421 N N . GLU A 1 555 ? -41.772 11.045 43.390 1.00 84.25 555 GLU A N 1
ATOM 4422 C CA . GLU A 1 555 ? -41.357 11.280 44.781 1.00 84.25 555 GLU A CA 1
ATOM 4423 C C . GLU A 1 555 ? -40.526 10.105 45.312 1.00 84.25 555 GLU A C 1
ATOM 4425 O O . GLU A 1 555 ? -39.396 10.314 45.760 1.00 84.25 555 GLU A O 1
ATOM 4430 N N . LEU A 1 556 ? -41.016 8.871 45.139 1.00 85.81 556 LEU A N 1
ATOM 4431 C CA . LEU A 1 556 ? -40.293 7.653 45.517 1.00 85.81 556 LEU A CA 1
ATOM 4432 C C . LEU A 1 556 ? -38.927 7.559 44.816 1.00 85.81 556 LEU A C 1
ATOM 4434 O O . LEU A 1 556 ? -37.916 7.278 45.456 1.00 85.81 556 LEU A O 1
ATOM 4438 N N . HIS A 1 557 ? -38.864 7.832 43.510 1.00 86.62 557 HIS A N 1
ATOM 4439 C CA . HIS A 1 557 ? -37.607 7.844 42.757 1.00 86.62 557 HIS A CA 1
ATOM 4440 C C . HIS A 1 557 ? -36.624 8.883 43.291 1.00 86.62 557 HIS A C 1
ATOM 4442 O O . HIS A 1 557 ? -35.432 8.604 43.355 1.00 86.62 557 HIS A O 1
ATOM 4448 N N . THR A 1 558 ? -37.100 10.061 43.693 1.00 87.31 558 THR A N 1
ATOM 4449 C CA . THR A 1 558 ? -36.251 11.133 44.231 1.00 87.31 558 THR A CA 1
ATOM 4450 C C . THR A 1 558 ? -35.654 10.730 45.582 1.00 87.31 558 THR A C 1
ATOM 4452 O O . THR A 1 558 ? -34.453 10.903 45.809 1.00 87.31 558 THR A O 1
ATOM 4455 N N . GLU A 1 559 ? -36.464 10.127 46.456 1.00 89.62 559 GLU A N 1
ATOM 4456 C CA . GLU A 1 559 ? -36.019 9.606 47.752 1.00 89.62 559 GLU A CA 1
ATOM 4457 C C . GLU A 1 559 ? -35.007 8.462 47.582 1.00 89.62 559 GLU A C 1
ATOM 4459 O O . GLU A 1 559 ? -33.911 8.499 48.153 1.00 89.62 559 GLU A O 1
ATOM 4464 N N . LEU A 1 560 ? -35.321 7.480 46.731 1.00 91.69 560 LEU A N 1
ATOM 4465 C CA . LEU A 1 560 ? -34.429 6.358 46.428 1.00 91.69 560 LEU A CA 1
ATOM 4466 C C . LEU A 1 560 ? -33.144 6.813 45.742 1.00 91.69 560 LEU A C 1
ATOM 4468 O O . LEU A 1 560 ? -32.077 6.279 46.039 1.00 91.69 560 LEU A O 1
ATOM 4472 N N . MET A 1 561 ? -33.211 7.807 44.856 1.00 91.81 561 MET A N 1
ATOM 4473 C CA . MET A 1 561 ? -32.042 8.402 44.212 1.00 91.81 561 MET A CA 1
ATOM 4474 C C . MET A 1 561 ? -31.109 9.015 45.258 1.00 91.81 561 MET A C 1
ATOM 4476 O O . MET A 1 561 ? -29.899 8.771 45.217 1.00 91.81 561 MET A O 1
ATOM 4480 N N . HIS A 1 562 ? -31.653 9.762 46.226 1.00 90.38 562 HIS A N 1
ATOM 4481 C CA . HIS A 1 562 ? -30.868 10.330 47.319 1.00 90.38 562 HIS A CA 1
ATOM 4482 C C . HIS A 1 562 ? -30.267 9.231 48.207 1.00 90.38 562 HIS A C 1
ATOM 4484 O O . HIS A 1 562 ? -29.049 9.194 48.404 1.00 90.38 562 HIS A O 1
ATOM 4490 N N . SER A 1 563 ? -31.090 8.283 48.667 1.00 93.31 563 SER A N 1
ATOM 4491 C CA . SER A 1 563 ? -30.658 7.152 49.499 1.00 93.31 563 SER A CA 1
ATOM 4492 C C . SER A 1 563 ? -29.556 6.333 48.815 1.00 93.31 563 SER A C 1
ATOM 4494 O O . SER A 1 563 ? -28.469 6.154 49.368 1.00 93.31 563 SER A O 1
ATOM 4496 N N . THR A 1 564 ? -29.765 5.938 47.558 1.00 94.44 564 THR A N 1
ATOM 4497 C CA . THR A 1 564 ? -28.781 5.215 46.738 1.00 94.44 564 THR A CA 1
ATOM 4498 C C . THR A 1 564 ? -27.492 6.021 46.589 1.00 94.44 564 THR A C 1
ATOM 4500 O O . THR A 1 564 ? -26.407 5.505 46.857 1.00 94.44 564 THR A O 1
ATOM 4503 N N . SER A 1 565 ? -27.589 7.309 46.238 1.00 92.12 565 SER A N 1
ATOM 4504 C CA . SER A 1 565 ? -26.421 8.179 46.076 1.00 92.12 565 SER A CA 1
ATOM 4505 C C . SER A 1 565 ? -25.593 8.266 47.357 1.00 92.12 565 SER A C 1
ATOM 4507 O O . SER A 1 565 ? -24.370 8.164 47.288 1.00 92.12 565 SER A O 1
ATOM 4509 N N . THR A 1 566 ? -26.209 8.372 48.543 1.00 93.31 566 THR A N 1
ATOM 4510 C CA . THR A 1 566 ? -25.468 8.411 49.822 1.00 93.31 566 THR A CA 1
ATOM 4511 C C . THR A 1 566 ? -24.695 7.117 50.099 1.00 93.31 566 THR A C 1
ATOM 4513 O O . THR A 1 566 ? -23.564 7.187 50.585 1.00 93.31 566 THR A O 1
ATOM 4516 N N . LYS A 1 567 ? -25.233 5.967 49.679 1.00 94.31 567 LYS A N 1
ATOM 4517 C CA . LYS A 1 567 ? -24.644 4.626 49.838 1.00 94.31 567 LYS A CA 1
ATOM 4518 C C . LYS A 1 567 ? -23.557 4.292 48.808 1.00 94.31 567 LYS A C 1
ATOM 4520 O O . LYS A 1 567 ? -22.717 3.430 49.055 1.00 94.31 567 LYS A O 1
ATOM 4525 N N . MET A 1 568 ? -23.538 4.968 47.658 1.00 92.62 568 MET A N 1
ATOM 4526 C CA . MET A 1 568 ? -22.549 4.727 46.600 1.00 92.62 568 MET A CA 1
ATOM 4527 C C . MET A 1 568 ? -21.137 5.177 46.994 1.00 92.62 568 MET A C 1
ATOM 4529 O O . MET A 1 568 ? -20.945 6.263 47.543 1.00 92.62 568 MET A O 1
ATOM 4533 N N . VAL A 1 569 ? -20.129 4.381 46.627 1.00 91.88 569 VAL A N 1
ATOM 4534 C CA . VAL A 1 569 ? -18.710 4.765 46.752 1.00 91.88 569 VAL A CA 1
ATOM 4535 C C . VAL A 1 569 ? -18.336 5.794 45.682 1.00 91.88 569 VAL A C 1
ATOM 4537 O O . VAL A 1 569 ? -17.698 6.801 45.979 1.00 91.88 569 VAL A O 1
ATOM 4540 N N . PHE A 1 570 ? -18.758 5.559 44.438 1.00 89.75 570 PHE A N 1
ATOM 4541 C CA . PHE A 1 570 ? -18.582 6.493 43.326 1.00 89.75 570 PHE A CA 1
ATOM 4542 C C . PHE A 1 570 ? -19.875 7.278 43.136 1.00 89.75 570 PHE A C 1
ATOM 4544 O O . PHE A 1 570 ? -20.902 6.680 42.834 1.00 89.75 570 PHE A O 1
ATOM 4551 N N . LYS A 1 571 ? -19.845 8.597 43.345 1.00 90.50 571 LYS A N 1
ATOM 4552 C CA . LYS A 1 571 ? -21.049 9.435 43.282 1.00 90.50 571 LYS A CA 1
ATOM 4553 C C . LYS A 1 571 ? -21.407 9.798 41.831 1.00 90.50 571 LYS A C 1
ATOM 4555 O O . LYS A 1 571 ? -20.496 10.005 41.026 1.00 90.50 571 LYS A O 1
ATOM 4560 N N . PRO A 1 572 ? -22.704 9.908 41.491 1.00 87.88 572 PRO A N 1
ATOM 4561 C CA . PRO A 1 572 ? -23.123 10.514 40.229 1.00 87.88 572 PRO A CA 1
ATOM 4562 C C . PRO A 1 572 ? -22.686 11.986 40.160 1.00 87.88 572 PRO A C 1
ATOM 4564 O O . PRO A 1 572 ? -22.488 12.638 41.187 1.00 87.88 572 PRO A O 1
ATOM 4567 N N . ALA A 1 573 ? -22.544 12.523 38.946 1.00 84.62 573 ALA A N 1
ATOM 4568 C CA . ALA A 1 573 ? -22.341 13.958 38.762 1.00 84.62 573 ALA A CA 1
ATOM 4569 C C . ALA A 1 573 ? -23.565 14.732 39.279 1.00 84.62 573 ALA A C 1
ATOM 4571 O O . ALA A 1 573 ? -24.695 14.289 39.092 1.00 84.62 573 ALA A O 1
ATOM 4572 N N . SER A 1 574 ? -23.350 15.900 39.891 1.00 78.00 574 SER A N 1
ATOM 4573 C CA . SER A 1 574 ? -24.398 16.661 40.592 1.00 78.00 574 SER A CA 1
ATOM 4574 C C . SER A 1 574 ? -25.583 17.095 39.722 1.00 78.00 574 SER A C 1
ATOM 4576 O O . SER A 1 574 ? -26.643 17.373 40.262 1.00 78.00 574 SER A O 1
ATOM 4578 N N . GLN A 1 575 ? -25.410 17.154 38.400 1.00 81.56 575 GLN A N 1
ATOM 4579 C CA . GLN A 1 575 ? -26.445 17.552 37.434 1.00 81.56 575 GLN A CA 1
ATOM 4580 C C . GLN A 1 575 ? -27.057 16.361 36.682 1.00 81.56 575 GLN A C 1
ATOM 4582 O O . GLN A 1 575 ? -27.899 16.549 35.808 1.00 81.56 575 GLN A O 1
ATOM 4587 N N . TYR A 1 576 ? -26.601 15.138 36.957 1.00 85.31 576 TYR A N 1
ATOM 4588 C CA . TYR A 1 576 ? -27.137 13.949 36.314 1.00 85.31 576 TYR A CA 1
ATOM 4589 C C . TYR A 1 576 ? -28.277 13.432 37.183 1.00 85.31 576 TYR A C 1
ATOM 4591 O O . TYR A 1 576 ? -28.023 12.824 38.214 1.00 85.31 576 TYR A O 1
ATOM 4599 N N . GLU A 1 577 ? -29.520 13.700 36.803 1.00 81.62 577 GLU A N 1
ATOM 4600 C CA . GLU A 1 577 ? -30.704 13.171 37.503 1.00 81.62 577 GLU A CA 1
ATOM 4601 C C . GLU A 1 577 ? -31.249 11.917 36.793 1.00 81.62 577 GLU A C 1
ATOM 4603 O O . GLU A 1 577 ? -31.748 10.991 37.429 1.00 81.62 577 GLU A O 1
ATOM 4608 N N . ASP A 1 578 ? -31.022 11.808 35.479 1.00 83.94 578 ASP A N 1
ATOM 4609 C CA . ASP A 1 578 ? -31.512 10.705 34.640 1.00 83.94 578 ASP A CA 1
ATOM 4610 C C . ASP A 1 578 ? -30.812 9.350 34.883 1.00 83.94 578 ASP A C 1
ATOM 4612 O O . ASP A 1 578 ? -31.217 8.329 34.322 1.00 83.94 578 ASP A O 1
ATOM 4616 N N . TRP A 1 579 ? -29.757 9.286 35.707 1.00 89.44 579 TRP A N 1
ATOM 4617 C CA . TRP A 1 579 ? -29.055 8.016 35.944 1.00 89.44 579 TRP A CA 1
ATOM 4618 C C . TRP A 1 579 ? -29.895 7.004 36.695 1.00 89.44 579 TRP A C 1
ATOM 4620 O O . TRP A 1 579 ? -29.739 5.815 36.443 1.00 89.44 579 TRP A O 1
ATOM 4630 N N . PHE A 1 580 ? -30.732 7.451 37.631 1.00 90.88 580 PHE A N 1
ATOM 4631 C CA . PHE A 1 580 ? -31.524 6.557 38.465 1.00 90.88 580 PHE A CA 1
ATOM 4632 C C . PHE A 1 580 ? -32.549 5.788 37.625 1.00 90.88 580 PHE A C 1
ATOM 4634 O O . PHE A 1 580 ? -32.477 4.557 37.607 1.00 90.88 580 PHE A O 1
ATOM 4641 N N . PRO A 1 581 ? -33.431 6.455 36.850 1.00 88.44 581 PRO A N 1
ATOM 4642 C CA . PRO A 1 581 ? -34.363 5.753 35.974 1.00 88.44 581 PRO A CA 1
ATOM 4643 C C . PRO A 1 581 ? -33.655 4.825 34.976 1.00 88.44 581 PRO A C 1
ATOM 4645 O O . PRO A 1 581 ? -34.115 3.709 34.753 1.00 88.44 581 PRO A O 1
ATOM 4648 N N . LEU A 1 582 ? -32.510 5.238 34.423 1.00 88.12 582 LEU A N 1
ATOM 4649 C CA . LEU A 1 582 ? -31.726 4.403 33.510 1.00 88.12 582 LEU A CA 1
ATOM 4650 C C . LEU A 1 582 ? -31.088 3.186 34.206 1.00 88.12 582 LEU A C 1
ATOM 4652 O O . LEU A 1 582 ? -31.003 2.107 33.621 1.00 88.12 582 LEU A O 1
ATOM 4656 N N . ALA A 1 583 ? -30.617 3.350 35.445 1.00 91.62 583 ALA A N 1
ATOM 4657 C CA . ALA A 1 583 ? -30.059 2.267 36.249 1.00 91.62 583 ALA A CA 1
ATOM 4658 C C . ALA A 1 583 ? -31.121 1.209 36.534 1.00 91.62 583 ALA A C 1
ATOM 4660 O O . ALA A 1 583 ? -30.849 0.021 36.399 1.00 91.62 583 ALA A O 1
ATOM 4661 N N . VAL A 1 584 ? -32.329 1.637 36.897 1.00 92.06 584 VAL A N 1
ATOM 4662 C CA . VAL A 1 584 ? -33.455 0.737 37.154 1.00 92.06 584 VAL A CA 1
ATOM 4663 C C . VAL A 1 584 ? -33.813 -0.050 35.891 1.00 92.06 584 VAL A C 1
ATOM 4665 O O . VAL A 1 584 ? -33.856 -1.281 35.949 1.00 92.06 584 VAL A O 1
ATOM 4668 N N . ASP A 1 585 ? -33.954 0.634 34.749 1.00 89.44 585 ASP A N 1
ATOM 4669 C CA . ASP A 1 585 ? -34.261 0.010 33.453 1.00 89.44 585 ASP A CA 1
ATOM 4670 C C . ASP A 1 585 ? -33.204 -1.032 33.037 1.00 89.44 585 ASP A C 1
ATOM 4672 O O . ASP A 1 585 ? -33.541 -2.067 32.465 1.00 89.44 585 ASP A O 1
ATOM 4676 N N . LEU A 1 586 ? -31.922 -0.781 33.330 1.00 91.12 586 LEU A N 1
ATOM 4677 C CA . LEU A 1 586 ? -30.826 -1.699 33.004 1.00 91.12 586 LEU A CA 1
ATOM 4678 C C . LEU A 1 586 ? -30.723 -2.876 33.983 1.00 91.12 586 LEU A C 1
ATOM 4680 O O . LEU A 1 586 ? -30.482 -4.012 33.575 1.00 91.12 586 LEU A O 1
ATOM 4684 N N . LEU A 1 587 ? -30.829 -2.607 35.285 1.00 94.62 587 LEU A N 1
ATOM 4685 C CA . LEU A 1 587 ? -30.429 -3.545 36.334 1.00 94.62 587 LEU A CA 1
ATOM 4686 C C . LEU A 1 587 ? -31.560 -4.492 36.753 1.00 94.62 587 LEU A C 1
ATOM 4688 O O . LEU A 1 587 ? -31.287 -5.655 37.057 1.00 94.62 587 LEU A O 1
ATOM 4692 N N . LEU A 1 588 ? -32.826 -4.057 36.715 1.00 93.25 588 LEU A N 1
ATOM 4693 C CA . LEU A 1 588 ? -33.961 -4.940 37.021 1.00 93.25 588 LEU A CA 1
ATOM 4694 C C . LEU A 1 588 ? -34.029 -6.172 36.096 1.00 93.25 588 LEU A C 1
ATOM 4696 O O . LEU A 1 588 ? -34.187 -7.281 36.617 1.00 93.25 588 LEU A O 1
ATOM 4700 N N . PRO A 1 589 ? -33.851 -6.052 34.764 1.00 93.69 589 PRO A N 1
ATOM 4701 C CA . PRO A 1 589 ? -33.771 -7.217 33.882 1.00 93.69 589 PRO A CA 1
ATOM 4702 C C . PRO A 1 589 ? -32.610 -8.160 34.217 1.00 93.69 589 PRO A C 1
ATOM 4704 O O . PRO A 1 589 ? -32.777 -9.377 34.165 1.00 93.69 589 PRO A O 1
ATOM 4707 N N . ILE A 1 590 ? -31.450 -7.628 34.619 1.00 93.69 590 ILE A N 1
ATOM 4708 C CA . ILE A 1 590 ? -30.290 -8.441 35.028 1.00 93.69 590 ILE A CA 1
ATOM 4709 C C . ILE A 1 590 ? -30.614 -9.229 36.304 1.00 93.69 590 ILE A C 1
ATOM 4711 O O . ILE A 1 590 ? -30.284 -10.412 36.409 1.00 93.69 590 ILE A O 1
ATOM 4715 N N . LEU A 1 591 ? -31.310 -8.612 37.263 1.00 93.88 591 LEU A N 1
ATOM 4716 C CA . LEU A 1 591 ? -31.795 -9.299 38.461 1.00 93.88 591 LEU A CA 1
ATOM 4717 C C . LEU A 1 591 ? -32.831 -10.385 38.123 1.00 93.88 591 LEU A C 1
ATOM 4719 O O . LEU A 1 591 ? -32.786 -11.480 38.691 1.00 93.88 591 LEU A O 1
ATOM 4723 N N . ALA A 1 592 ? -33.731 -10.113 37.175 1.00 93.00 592 ALA A N 1
ATOM 4724 C CA . ALA A 1 592 ? -34.690 -11.097 36.677 1.00 93.00 592 ALA A CA 1
ATOM 4725 C C . ALA A 1 592 ? -33.970 -12.306 36.058 1.00 93.00 592 ALA A C 1
ATOM 4727 O O . ALA A 1 592 ? -34.256 -13.449 36.417 1.00 93.00 592 ALA A O 1
ATOM 4728 N N . GLN A 1 593 ? -32.981 -12.050 35.196 1.00 93.50 593 GLN A N 1
ATOM 4729 C CA . GLN A 1 593 ? -32.142 -13.071 34.570 1.00 93.50 593 GLN A CA 1
ATOM 4730 C C . GLN A 1 593 ? -31.389 -13.896 35.624 1.00 93.50 593 GLN A C 1
ATOM 4732 O O . GLN A 1 593 ? -31.369 -15.125 35.550 1.00 93.50 593 GLN A O 1
ATOM 4737 N N . LEU A 1 594 ? -30.817 -13.248 36.648 1.00 92.62 594 LEU A N 1
ATOM 4738 C CA . LEU A 1 594 ? -30.173 -13.922 37.779 1.00 92.62 594 LEU A CA 1
ATOM 4739 C C . LEU A 1 594 ? -31.123 -14.924 38.446 1.00 92.62 594 LEU A C 1
ATOM 4741 O O . LEU A 1 594 ? -30.748 -16.085 38.617 1.00 92.62 594 LEU A O 1
ATOM 4745 N N . ARG A 1 595 ? -32.355 -14.520 38.769 1.00 91.25 595 ARG A N 1
ATOM 4746 C CA . ARG A 1 595 ? -33.348 -15.406 39.401 1.00 91.25 595 ARG A CA 1
ATOM 4747 C C . ARG A 1 595 ? -33.832 -16.518 38.486 1.00 91.25 595 ARG A C 1
ATOM 4749 O O . ARG A 1 595 ? -33.950 -17.658 38.932 1.00 91.25 595 ARG A O 1
ATOM 4756 N N . GLN A 1 596 ? -34.023 -16.221 37.204 1.00 90.50 596 GLN A N 1
ATOM 4757 C CA . GLN A 1 596 ? -34.377 -17.225 36.207 1.00 90.50 596 GLN A CA 1
ATOM 4758 C C . GLN A 1 596 ? -33.311 -18.325 36.131 1.00 90.50 596 GLN A C 1
ATOM 4760 O O . GLN A 1 596 ? -33.645 -19.505 36.105 1.00 90.50 596 GLN A O 1
ATOM 4765 N N . THR A 1 597 ? -32.025 -17.965 36.197 1.00 88.06 597 THR A N 1
ATOM 4766 C CA . THR A 1 597 ? -30.930 -18.956 36.190 1.00 88.06 597 THR A CA 1
ATOM 4767 C C . THR A 1 597 ? -30.825 -19.777 37.471 1.00 88.06 597 THR A C 1
ATOM 4769 O O . THR A 1 597 ? -30.164 -20.810 37.488 1.00 88.06 597 THR A O 1
ATOM 4772 N N . MET A 1 598 ? -31.496 -19.346 38.539 1.00 87.44 598 MET A N 1
ATOM 4773 C CA . MET A 1 598 ? -31.667 -20.121 39.767 1.00 87.44 598 MET A CA 1
ATOM 4774 C C . MET A 1 598 ? -32.929 -20.998 39.746 1.00 87.44 598 MET A C 1
ATOM 4776 O O . MET A 1 598 ? -33.150 -21.719 40.714 1.00 87.44 598 MET A O 1
ATOM 4780 N N . GLY A 1 599 ? -33.752 -20.931 38.691 1.00 87.25 599 GLY A N 1
ATOM 4781 C CA . GLY A 1 599 ? -35.030 -21.644 38.599 1.00 87.25 599 GLY A CA 1
ATOM 4782 C C . GLY A 1 599 ? -36.168 -21.010 39.407 1.00 87.25 599 GLY A C 1
ATOM 4783 O O . GLY A 1 599 ? -37.165 -21.671 39.676 1.00 87.25 599 GLY A O 1
ATOM 4784 N N . ILE A 1 600 ? -36.037 -19.743 39.816 1.00 88.44 600 ILE A N 1
ATOM 4785 C CA . ILE A 1 600 ? -37.025 -19.062 40.663 1.00 88.44 600 ILE A CA 1
ATOM 4786 C C . ILE A 1 600 ? -38.046 -18.343 39.776 1.00 88.44 600 ILE A C 1
ATOM 4788 O O . ILE A 1 600 ? -37.685 -17.486 38.968 1.00 88.44 600 ILE A O 1
ATOM 4792 N N . ALA A 1 601 ? -39.328 -18.683 39.933 1.00 88.06 601 ALA A N 1
ATOM 4793 C CA . ALA A 1 601 ? -40.423 -18.045 39.202 1.00 88.06 601 ALA A CA 1
ATOM 4794 C C . ALA A 1 601 ? -40.579 -16.562 39.583 1.00 88.06 601 ALA A C 1
ATOM 4796 O O . ALA A 1 601 ? -40.368 -16.184 40.732 1.00 88.06 601 ALA A O 1
ATOM 4797 N N . ALA A 1 602 ? -41.025 -15.718 38.646 1.00 87.50 602 ALA A N 1
ATOM 4798 C CA . ALA A 1 602 ? -41.110 -14.267 38.855 1.00 87.50 602 ALA A CA 1
ATOM 4799 C C . ALA A 1 602 ? -42.022 -13.847 40.028 1.00 87.50 602 ALA A C 1
ATOM 4801 O O . ALA A 1 602 ? -41.736 -12.856 40.701 1.00 87.50 602 ALA A O 1
ATOM 4802 N N . ALA A 1 603 ? -43.093 -14.605 40.284 1.00 90.31 603 ALA A N 1
ATOM 4803 C CA . ALA A 1 603 ? -44.028 -14.364 41.385 1.00 90.31 603 ALA A CA 1
ATOM 4804 C C . ALA A 1 603 ? -43.551 -14.935 42.734 1.00 90.31 603 ALA A C 1
ATOM 4806 O O . ALA A 1 603 ? -44.089 -14.569 43.776 1.00 90.31 603 ALA A O 1
ATOM 4807 N N . ALA A 1 604 ? -42.548 -15.818 42.736 1.00 89.38 604 ALA A N 1
ATOM 4808 C CA . ALA A 1 604 ? -42.023 -16.412 43.957 1.00 89.38 604 ALA A CA 1
ATOM 4809 C C . ALA A 1 604 ? -40.905 -15.528 44.541 1.00 89.38 604 ALA A C 1
ATOM 4811 O O . ALA A 1 604 ? -40.004 -15.114 43.803 1.00 89.38 604 ALA A O 1
ATOM 4812 N N . PRO A 1 605 ? -40.921 -15.229 45.852 1.00 89.94 605 PRO A N 1
ATOM 4813 C CA . PRO A 1 605 ? -39.751 -14.665 46.506 1.00 89.94 605 PRO A CA 1
ATOM 4814 C C . PRO A 1 605 ? -38.620 -15.700 46.496 1.00 89.94 605 PRO A C 1
ATOM 4816 O O . PRO A 1 605 ? -38.858 -16.906 46.614 1.00 89.94 605 PRO A O 1
ATOM 4819 N N . SER A 1 606 ? -37.379 -15.234 46.351 1.00 88.12 606 SER A N 1
ATOM 4820 C CA . SER A 1 606 ? -36.224 -16.083 46.636 1.00 88.12 606 SER A CA 1
ATOM 4821 C C . SER A 1 606 ? -36.091 -16.300 48.152 1.00 88.12 606 SER A C 1
ATOM 4823 O O . SER A 1 606 ? -36.909 -15.809 48.928 1.00 88.12 606 SER A O 1
ATOM 4825 N N . SER A 1 607 ? -35.119 -17.107 48.584 1.00 90.69 607 SER A N 1
ATOM 4826 C CA . SER A 1 607 ? -34.760 -17.205 50.001 1.00 90.69 607 SER A CA 1
ATOM 4827 C C . SER A 1 607 ? -33.461 -16.456 50.230 1.00 90.69 607 SER A C 1
ATOM 4829 O O . SER A 1 607 ? -32.451 -16.789 49.606 1.00 90.69 607 SER A O 1
ATOM 4831 N N . LYS A 1 608 ? -33.437 -15.520 51.182 1.00 90.00 608 LYS A N 1
ATOM 4832 C CA . LYS A 1 608 ? -32.237 -14.731 51.482 1.00 90.00 608 LYS A CA 1
ATOM 4833 C C . LYS A 1 608 ? -31.061 -15.601 51.904 1.00 90.00 608 LYS A C 1
ATOM 4835 O O . LYS A 1 608 ? -29.923 -15.358 51.512 1.00 90.00 608 LYS A O 1
ATOM 4840 N N . ILE A 1 609 ? -31.343 -16.657 52.664 1.00 92.00 609 ILE A N 1
ATOM 4841 C CA . ILE A 1 609 ? -30.348 -17.657 53.059 1.00 92.00 609 ILE A CA 1
ATOM 4842 C C . ILE A 1 609 ? -29.812 -18.373 51.812 1.00 92.00 609 ILE A C 1
ATOM 4844 O O . ILE A 1 609 ? -28.600 -18.502 51.650 1.00 92.00 609 ILE A O 1
ATOM 4848 N N . GLY A 1 610 ? -30.701 -18.790 50.908 1.00 91.69 610 GLY A N 1
ATOM 4849 C CA . GLY A 1 610 ? -30.332 -19.466 49.665 1.00 91.69 610 GLY A CA 1
ATOM 4850 C C . GLY A 1 610 ? -29.495 -18.590 48.743 1.00 91.69 610 GLY A C 1
ATOM 4851 O O . GLY A 1 610 ? -28.470 -19.040 48.239 1.00 91.69 610 GLY A O 1
ATOM 4852 N N . ASP A 1 611 ? -29.870 -17.325 48.574 1.00 91.12 611 ASP A N 1
ATOM 4853 C CA . ASP A 1 611 ? -29.164 -16.388 47.700 1.00 91.12 611 ASP A CA 1
ATOM 4854 C C . ASP A 1 611 ? -27.757 -16.067 48.212 1.00 91.12 611 ASP A C 1
ATOM 4856 O O . ASP A 1 611 ? -26.811 -16.034 47.423 1.00 91.12 611 ASP A O 1
ATOM 4860 N N . ILE A 1 612 ? -27.587 -15.920 49.532 1.00 92.31 612 ILE A N 1
ATOM 4861 C CA . ILE A 1 612 ? -26.262 -15.764 50.143 1.00 92.31 612 ILE A CA 1
ATOM 4862 C C . ILE A 1 612 ? -25.439 -17.048 49.968 1.00 92.31 612 ILE A C 1
ATOM 4864 O O . ILE A 1 612 ? -24.274 -16.972 49.584 1.00 92.31 612 ILE A O 1
ATOM 4868 N N . LEU A 1 613 ? -26.009 -18.239 50.194 1.00 92.75 613 LEU A N 1
ATOM 4869 C CA . LEU A 1 613 ? -25.279 -19.501 49.998 1.00 92.75 613 LEU A CA 1
ATOM 4870 C C . LEU A 1 613 ? -24.859 -19.703 48.529 1.00 92.75 613 LEU A C 1
ATOM 4872 O O . LEU A 1 613 ? -23.740 -20.148 48.269 1.00 92.75 613 LEU A O 1
ATOM 4876 N N . ARG A 1 614 ? -25.692 -19.296 47.561 1.00 91.38 614 ARG A N 1
ATOM 4877 C CA . ARG A 1 614 ? -25.389 -19.328 46.115 1.00 91.38 614 ARG A CA 1
ATOM 4878 C C . ARG A 1 614 ? -24.244 -18.400 45.688 1.00 91.38 614 ARG A C 1
ATOM 4880 O O . ARG A 1 614 ? -23.802 -18.486 44.542 1.00 91.38 614 ARG A O 1
ATOM 4887 N N . LEU A 1 615 ? -23.708 -17.555 46.573 1.00 90.00 615 LEU A N 1
ATOM 4888 C CA . LEU A 1 615 ? -22.442 -16.855 46.312 1.00 90.00 615 LEU A CA 1
ATOM 4889 C C . LEU A 1 615 ? -21.264 -17.832 46.157 1.00 90.00 615 LEU A C 1
ATOM 4891 O O . LEU A 1 615 ? -20.242 -17.475 45.570 1.00 90.00 615 LEU A O 1
ATOM 4895 N N . LEU A 1 616 ? -21.402 -19.068 46.648 1.00 89.94 616 LEU A N 1
ATOM 4896 C CA . LEU A 1 616 ? -20.429 -20.136 46.451 1.00 89.94 616 LEU A CA 1
ATOM 4897 C C . LEU A 1 616 ? -20.726 -20.937 45.172 1.00 89.94 616 LEU A C 1
ATOM 4899 O O . LEU A 1 616 ? -21.844 -21.432 45.013 1.00 89.94 616 LEU A O 1
ATOM 4903 N N . PRO A 1 617 ? -19.746 -21.113 44.261 1.00 87.31 617 PRO A N 1
ATOM 4904 C CA . PRO A 1 617 ? -19.895 -21.981 43.088 1.00 87.31 617 PRO A CA 1
ATOM 4905 C C . PRO A 1 617 ? -20.355 -23.398 43.444 1.00 87.31 617 PRO A C 1
ATOM 4907 O O . PRO A 1 617 ? -21.247 -23.932 42.788 1.00 87.31 617 PRO A O 1
ATOM 4910 N N . SER A 1 618 ? -19.811 -23.973 44.522 1.00 89.38 618 SER A N 1
ATOM 4911 C CA . SER A 1 618 ? -20.141 -25.333 44.961 1.00 89.38 618 SER A CA 1
ATOM 4912 C C . SER A 1 618 ? -21.618 -25.488 45.323 1.00 89.38 618 SER A C 1
ATOM 4914 O O . SER A 1 618 ? -22.211 -26.514 45.022 1.00 89.38 618 SER A O 1
ATOM 4916 N N . VAL A 1 619 ? -22.247 -24.453 45.896 1.00 91.19 619 VAL A N 1
ATOM 4917 C CA . VAL A 1 619 ? -23.687 -24.459 46.214 1.00 91.19 619 VAL A CA 1
ATOM 4918 C C . VAL A 1 619 ? -24.539 -24.304 44.953 1.00 91.19 619 VAL A C 1
ATOM 4920 O O . VAL A 1 619 ? -25.592 -24.924 44.835 1.00 91.19 619 VAL A O 1
ATOM 4923 N N . ARG A 1 620 ? -24.096 -23.491 43.987 1.00 89.00 620 ARG A N 1
ATOM 4924 C CA . ARG A 1 620 ? -24.830 -23.274 42.726 1.00 89.00 620 ARG A CA 1
ATOM 4925 C C . ARG A 1 620 ? -24.970 -24.568 41.928 1.00 89.00 620 ARG A C 1
ATOM 4927 O O . ARG A 1 620 ? -26.070 -24.902 41.481 1.00 89.00 620 ARG A O 1
ATOM 4934 N N . ASN A 1 621 ? -23.859 -25.286 41.814 1.00 88.00 621 ASN A N 1
ATOM 4935 C CA . ASN A 1 621 ? -23.734 -26.488 40.996 1.00 88.00 621 ASN A CA 1
ATOM 4936 C C . ASN A 1 621 ? -24.200 -27.760 41.714 1.00 88.00 621 ASN A C 1
ATOM 4938 O O . ASN A 1 621 ? -24.295 -28.805 41.082 1.00 88.00 621 ASN A O 1
ATOM 4942 N N . TRP A 1 622 ? -24.483 -27.678 43.015 1.00 93.62 622 TRP A N 1
ATOM 4943 C CA . TRP A 1 622 ? -24.928 -28.814 43.812 1.00 93.62 622 TRP A CA 1
ATOM 4944 C C . TRP A 1 622 ? -26.316 -29.299 43.395 1.00 93.62 622 TRP A C 1
ATOM 4946 O O . TRP A 1 622 ? -27.239 -28.485 43.270 1.00 93.62 622 TRP A O 1
ATOM 4956 N N . ASN A 1 623 ? -26.481 -30.614 43.252 1.00 89.62 623 ASN A N 1
ATOM 4957 C CA . ASN A 1 623 ? -27.776 -31.250 43.050 1.00 89.62 623 ASN A CA 1
ATOM 4958 C C . ASN A 1 623 ? -28.177 -32.089 44.270 1.00 89.62 623 ASN A C 1
ATOM 4960 O O . ASN A 1 623 ? -27.313 -32.710 44.888 1.00 89.62 623 ASN A O 1
ATOM 4964 N N . PRO A 1 624 ? -29.483 -32.200 44.586 1.00 89.81 624 PRO A N 1
ATOM 4965 C CA . PRO A 1 624 ? -29.946 -33.024 45.706 1.00 89.81 624 PRO A CA 1
ATOM 4966 C C . PRO A 1 624 ? -29.475 -34.486 45.643 1.00 89.81 624 PRO A C 1
ATOM 4968 O O . PRO A 1 624 ? -29.220 -35.098 46.678 1.00 89.81 624 PRO A O 1
ATOM 4971 N N . GLY A 1 625 ? -29.307 -35.026 44.429 1.00 88.50 625 GLY A N 1
ATOM 4972 C CA . GLY A 1 625 ? -28.791 -36.378 44.197 1.00 88.50 625 GLY A CA 1
ATOM 4973 C C . GLY A 1 625 ? -27.328 -36.591 44.607 1.00 88.50 625 GLY A C 1
ATOM 4974 O O . GLY A 1 625 ? -26.940 -37.731 44.848 1.00 88.50 625 GLY A O 1
ATOM 4975 N N . ASP A 1 626 ? -26.539 -35.521 44.757 1.00 87.94 626 ASP A N 1
ATOM 4976 C CA . ASP A 1 626 ? -25.121 -35.591 45.144 1.00 87.94 626 ASP A CA 1
ATOM 4977 C C . ASP A 1 626 ? -24.931 -35.799 46.662 1.00 87.94 626 ASP A C 1
ATOM 4979 O O . ASP A 1 626 ? -23.811 -35.975 47.145 1.00 87.94 626 ASP A O 1
ATOM 4983 N N . GLY A 1 627 ? -26.020 -35.780 47.441 1.00 90.81 627 GLY A N 1
ATOM 4984 C CA . GLY A 1 627 ? -25.985 -35.899 48.897 1.00 90.81 627 GLY A CA 1
ATOM 4985 C C . GLY A 1 627 ? -25.581 -34.597 49.596 1.00 90.81 627 GLY A C 1
ATOM 4986 O O . GLY A 1 627 ? -25.697 -33.508 49.041 1.00 90.81 627 GLY A O 1
ATOM 4987 N N . ALA A 1 628 ? -25.166 -34.682 50.864 1.00 89.38 628 ALA A N 1
ATOM 4988 C CA . ALA A 1 628 ? -24.869 -33.499 51.679 1.00 89.38 628 ALA A CA 1
ATOM 4989 C C . ALA A 1 628 ? -23.666 -32.714 51.126 1.00 89.38 628 ALA A C 1
ATOM 4991 O O . ALA A 1 628 ? -22.589 -33.277 50.916 1.00 89.38 628 ALA A O 1
ATOM 4992 N N . LEU A 1 629 ? -23.823 -31.399 50.942 1.00 93.31 629 LEU A N 1
ATOM 4993 C CA . LEU A 1 629 ? -22.759 -30.546 50.413 1.00 93.31 629 LEU A CA 1
ATOM 4994 C C . LEU A 1 629 ? -21.763 -30.177 51.515 1.00 93.31 629 LEU A C 1
ATOM 4996 O O . LEU A 1 629 ? -22.144 -29.652 52.561 1.00 93.31 629 LEU A O 1
ATOM 5000 N N . ARG A 1 630 ? -20.470 -30.404 51.270 1.00 92.62 630 ARG A N 1
ATOM 5001 C CA . ARG A 1 630 ? -19.390 -30.026 52.192 1.00 92.62 630 ARG A CA 1
ATOM 5002 C C . ARG A 1 630 ? -18.613 -28.836 51.651 1.00 92.62 630 ARG A C 1
ATOM 5004 O O . ARG A 1 630 ? -17.982 -28.942 50.605 1.00 92.62 630 ARG A O 1
ATOM 5011 N N . LEU A 1 631 ? -18.615 -27.731 52.389 1.00 92.00 631 LEU A N 1
ATOM 5012 C CA . LEU A 1 631 ? -17.887 -26.514 52.039 1.00 92.00 631 LEU A CA 1
ATOM 5013 C C . LEU A 1 631 ? -16.588 -26.421 52.839 1.00 92.00 631 LEU A C 1
ATOM 5015 O O . LEU A 1 631 ? -16.578 -26.497 54.075 1.00 92.00 631 LEU A O 1
ATOM 5019 N N . GLY A 1 632 ? -15.478 -26.227 52.132 1.00 88.06 632 GLY A N 1
ATOM 5020 C CA . GLY A 1 632 ? -14.171 -26.042 52.755 1.00 88.06 632 GLY A CA 1
ATOM 5021 C C . GLY A 1 632 ? -14.050 -24.681 53.445 1.00 88.06 632 GLY A C 1
ATOM 5022 O O . GLY A 1 632 ? -14.584 -23.674 52.979 1.00 88.06 632 GLY A O 1
ATOM 5023 N N . LEU A 1 633 ? -13.271 -24.601 54.531 1.00 86.44 633 LEU A N 1
ATOM 5024 C CA . LEU A 1 633 ? -13.035 -23.324 55.224 1.00 86.44 633 LEU A CA 1
ATOM 5025 C C . LEU A 1 633 ? -12.399 -22.256 54.328 1.00 86.44 633 LEU A C 1
ATOM 5027 O O . LEU A 1 633 ? -12.663 -21.075 54.527 1.00 86.44 633 LEU A O 1
ATOM 5031 N N . VAL A 1 634 ? -11.563 -22.650 53.362 1.00 83.50 634 VAL A N 1
ATOM 5032 C CA . VAL A 1 634 ? -10.913 -21.719 52.425 1.00 83.50 634 VAL A CA 1
ATOM 5033 C C . VAL A 1 634 ? -11.942 -21.068 51.503 1.00 83.50 634 VAL A C 1
ATOM 5035 O O . VAL A 1 634 ? -11.936 -19.850 51.341 1.00 83.50 634 VAL A O 1
ATOM 5038 N N . GLU A 1 635 ? -12.859 -21.868 50.960 1.00 84.81 635 GLU A N 1
ATOM 5039 C CA . GLU A 1 635 ? -13.949 -21.399 50.105 1.00 84.81 635 GLU A CA 1
ATOM 5040 C C . GLU A 1 635 ? -14.842 -20.398 50.855 1.00 84.81 635 GLU A C 1
ATOM 5042 O O . GLU A 1 635 ? -15.088 -19.292 50.372 1.00 84.81 635 GLU A O 1
ATOM 5047 N N . VAL A 1 636 ? -15.231 -20.731 52.089 1.00 87.50 636 VAL A N 1
ATOM 5048 C CA . VAL A 1 636 ? -16.059 -19.863 52.941 1.00 87.50 636 VAL A CA 1
ATOM 5049 C C . VAL A 1 636 ? -15.302 -18.610 53.402 1.00 87.50 636 VAL A C 1
ATOM 5051 O O . VAL A 1 636 ? -15.875 -17.523 53.466 1.00 87.50 636 VAL A O 1
ATOM 5054 N N . LYS A 1 637 ? -14.000 -18.714 53.705 1.00 83.81 637 LYS A N 1
ATOM 5055 C CA . LYS A 1 637 ? -13.172 -17.579 54.157 1.00 83.81 637 LYS A CA 1
ATOM 5056 C C . LYS A 1 637 ? -13.117 -16.459 53.117 1.00 83.81 637 LYS A C 1
ATOM 5058 O O . LYS A 1 637 ? -13.078 -15.294 53.504 1.00 83.81 637 LYS A O 1
ATOM 5063 N N . ASN A 1 638 ? -13.159 -16.802 51.833 1.00 77.75 638 ASN A N 1
ATOM 5064 C CA . ASN A 1 638 ? -13.112 -15.837 50.736 1.00 77.75 638 ASN A CA 1
ATOM 5065 C C . ASN A 1 638 ? -14.454 -15.115 50.496 1.00 77.75 638 ASN A C 1
ATOM 5067 O O . ASN A 1 638 ? -14.515 -14.209 49.665 1.00 77.75 638 ASN A O 1
ATOM 5071 N N . LYS A 1 639 ? -15.522 -15.472 51.228 1.00 85.19 639 LYS A N 1
ATOM 5072 C CA . LYS A 1 639 ? -16.853 -14.849 51.148 1.00 85.19 639 LYS A CA 1
ATOM 5073 C C . LYS A 1 639 ? -17.377 -14.509 52.559 1.00 85.19 639 LYS A C 1
ATOM 5075 O O . LYS A 1 639 ? -18.102 -15.307 53.155 1.00 85.19 639 LYS A O 1
ATOM 5080 N N . PRO A 1 640 ? -17.045 -13.321 53.108 1.00 87.56 640 PRO A N 1
ATOM 5081 C CA . PRO A 1 640 ? -17.379 -12.941 54.487 1.00 87.56 640 PRO A CA 1
ATOM 5082 C C . PRO A 1 640 ? -18.866 -13.084 54.836 1.00 87.56 640 PRO A C 1
ATOM 5084 O O . PRO A 1 640 ? -19.196 -13.667 55.863 1.00 87.56 640 PRO A O 1
ATOM 5087 N N . THR A 1 641 ? -19.756 -12.665 53.934 1.00 87.88 641 THR A N 1
ATOM 5088 C CA . THR A 1 641 ? -21.214 -12.736 54.120 1.00 87.88 641 THR A CA 1
ATOM 5089 C C . THR A 1 641 ? -21.712 -14.175 54.290 1.00 87.88 641 THR A C 1
ATOM 5091 O O . THR A 1 641 ? -22.580 -14.444 55.116 1.00 87.88 641 THR A O 1
ATOM 5094 N N . VAL A 1 642 ? -21.122 -15.130 53.561 1.00 91.31 642 VAL A N 1
ATOM 5095 C CA . VAL A 1 642 ? -21.454 -16.560 53.684 1.00 91.31 642 VAL A CA 1
ATOM 5096 C C . VAL A 1 642 ? -20.955 -17.110 55.015 1.00 91.31 642 VAL A C 1
ATOM 5098 O O . VAL A 1 642 ? -21.668 -17.839 55.697 1.00 91.31 642 VAL A O 1
ATOM 5101 N N . LYS A 1 643 ? -19.741 -16.732 55.421 1.00 91.31 643 LYS A N 1
ATOM 5102 C CA . LYS A 1 643 ? -19.165 -17.133 56.709 1.00 91.31 643 LYS A CA 1
ATOM 5103 C C . LYS A 1 643 ? -20.010 -16.650 57.888 1.00 91.31 643 LYS A C 1
ATOM 5105 O O . LYS A 1 643 ? -20.221 -17.408 58.831 1.00 91.31 643 LYS A O 1
ATOM 5110 N N . GLU A 1 644 ? -20.451 -15.398 57.852 1.00 92.06 644 GLU A N 1
ATOM 5111 C CA . GLU A 1 644 ? -21.319 -14.812 58.877 1.00 92.06 644 GLU A CA 1
ATOM 5112 C C . GLU A 1 644 ? -22.663 -15.534 58.941 1.00 92.06 644 GLU A C 1
ATOM 5114 O O . GLU A 1 644 ? -23.096 -15.909 60.030 1.00 92.06 644 GLU A O 1
ATOM 5119 N N . LEU A 1 645 ? -23.269 -15.818 57.783 1.00 93.06 645 LEU A N 1
ATOM 5120 C CA . LEU A 1 645 ? -24.505 -16.591 57.704 1.00 93.06 645 LEU A CA 1
ATOM 5121 C C . LEU A 1 645 ? -24.342 -17.996 58.298 1.00 93.06 645 LEU A C 1
ATOM 5123 O O . LEU A 1 645 ? -25.148 -18.398 59.129 1.00 93.06 645 LEU A O 1
ATOM 5127 N N . LEU A 1 646 ? -23.301 -18.737 57.912 1.00 93.00 646 LEU A N 1
ATOM 5128 C CA . LEU A 1 646 ? -23.069 -20.101 58.399 1.00 93.00 646 LEU A CA 1
ATOM 5129 C C . LEU A 1 646 ? -22.849 -20.137 59.917 1.00 93.00 646 LEU A C 1
ATOM 5131 O O . LEU A 1 646 ? -23.445 -20.963 60.604 1.00 93.00 646 LEU A O 1
ATOM 5135 N N . LYS A 1 647 ? -22.072 -19.191 60.459 1.00 92.75 647 LYS A N 1
ATOM 5136 C CA . LYS A 1 647 ? -21.896 -19.037 61.912 1.00 92.75 647 LYS A CA 1
ATOM 5137 C C . LYS A 1 647 ? -23.199 -18.707 62.631 1.00 92.75 647 LYS A C 1
ATOM 5139 O O . LYS A 1 647 ? -23.437 -19.216 63.722 1.00 92.75 647 LYS A O 1
ATOM 5144 N N . LYS A 1 648 ? -24.030 -17.847 62.037 1.00 93.38 648 LYS A N 1
ATOM 5145 C CA . LYS A 1 648 ? -25.344 -17.506 62.584 1.00 93.38 648 LYS A CA 1
ATOM 5146 C C . LYS A 1 648 ? -26.252 -18.737 62.623 1.00 93.38 648 LYS A C 1
ATOM 5148 O O . LYS A 1 648 ? -26.812 -19.034 63.670 1.00 93.38 648 LYS A O 1
ATOM 5153 N N . LEU A 1 649 ? -26.326 -19.486 61.523 1.00 92.62 649 LEU A N 1
ATOM 5154 C CA . LEU A 1 649 ? -27.111 -20.720 61.430 1.00 92.62 649 LEU A CA 1
ATOM 5155 C C . LEU A 1 649 ? -26.650 -21.777 62.442 1.00 92.62 649 LEU A C 1
ATOM 5157 O O . LEU A 1 649 ? -27.485 -22.452 63.038 1.00 92.62 649 LEU A O 1
ATOM 5161 N N . GLU A 1 650 ? -25.341 -21.895 62.670 1.00 92.00 650 GLU A N 1
ATOM 5162 C CA . GLU A 1 650 ? -24.779 -22.778 63.697 1.00 92.00 650 GLU A CA 1
ATOM 5163 C C . GLU A 1 650 ? -25.186 -22.349 65.111 1.00 92.00 650 GLU A C 1
ATOM 5165 O O . GLU A 1 650 ? -25.654 -23.176 65.895 1.00 92.00 650 GLU A O 1
ATOM 5170 N N . ALA A 1 651 ? -25.052 -21.058 65.431 1.00 91.25 651 ALA A N 1
ATOM 5171 C CA . ALA A 1 651 ? -25.438 -20.508 66.730 1.00 91.25 651 ALA A CA 1
ATOM 5172 C C . ALA A 1 651 ? -26.942 -20.684 67.008 1.00 91.25 651 ALA A C 1
ATOM 5174 O O . ALA A 1 651 ? -27.338 -20.983 68.133 1.00 91.25 651 ALA A O 1
ATOM 5175 N N . GLU A 1 652 ? -27.769 -20.566 65.968 1.00 92.88 652 GLU A N 1
ATOM 5176 C CA . GLU A 1 652 ? -29.218 -20.794 66.008 1.00 92.88 652 GLU A CA 1
ATOM 5177 C C . GLU A 1 652 ? -29.600 -22.286 66.010 1.00 92.88 652 GLU A C 1
ATOM 5179 O O . GLU A 1 652 ? -30.784 -22.616 66.058 1.00 92.88 652 GLU A O 1
ATOM 5184 N N . LYS A 1 653 ? -28.619 -23.203 65.977 1.00 89.94 653 LYS A N 1
ATOM 5185 C CA . LYS A 1 653 ? -28.817 -24.661 65.877 1.00 89.94 653 LYS A CA 1
ATOM 5186 C C . LYS A 1 653 ? -29.696 -25.064 64.685 1.00 89.94 653 LYS A C 1
ATOM 5188 O O . LYS A 1 653 ? -30.444 -26.041 64.757 1.00 89.94 653 LYS A O 1
ATOM 5193 N N . SER A 1 654 ? -29.601 -24.321 63.583 1.00 91.75 654 SER A N 1
ATOM 5194 C CA . SER A 1 654 ? -30.344 -24.604 62.358 1.00 91.75 654 SER A CA 1
ATOM 5195 C C . SER A 1 654 ? -29.964 -25.982 61.800 1.00 91.75 654 SER A C 1
ATOM 5197 O O . SER A 1 654 ? -28.779 -26.322 61.753 1.00 91.75 654 SER A O 1
ATOM 5199 N N . PRO A 1 655 ? -30.931 -26.785 61.318 1.00 88.38 655 PRO A N 1
ATOM 5200 C CA . PRO A 1 655 ? -30.625 -28.060 60.674 1.00 88.38 655 PRO A CA 1
ATOM 5201 C C . PRO A 1 655 ? -29.872 -27.884 59.346 1.00 88.38 655 PRO A C 1
ATOM 5203 O O . PRO A 1 655 ? -29.270 -28.841 58.876 1.00 88.38 655 PRO A O 1
ATOM 5206 N N . LEU A 1 656 ? -29.882 -26.678 58.762 1.00 92.00 656 LEU A N 1
ATOM 5207 C CA . LEU A 1 656 ? -29.312 -26.394 57.445 1.00 92.00 656 LEU A CA 1
ATOM 5208 C C . LEU A 1 656 ? -27.789 -26.521 57.388 1.00 92.00 656 LEU A C 1
ATOM 5210 O O . LEU A 1 656 ? -27.270 -26.966 56.371 1.00 92.00 656 LEU A O 1
ATOM 5214 N N . ALA A 1 657 ? -27.075 -26.104 58.433 1.00 92.50 657 ALA A N 1
ATOM 5215 C CA . ALA A 1 657 ? -25.619 -26.031 58.420 1.00 92.50 657 ALA A CA 1
ATOM 5216 C C . ALA A 1 657 ? -25.041 -26.509 59.750 1.00 92.50 657 ALA A C 1
ATOM 5218 O O . ALA A 1 657 ? -25.438 -26.035 60.813 1.00 92.50 657 ALA A O 1
ATOM 5219 N N . LYS A 1 658 ? -24.070 -27.423 59.689 1.00 92.25 658 LYS A N 1
ATOM 5220 C CA . LYS A 1 658 ? -23.334 -27.904 60.864 1.00 92.25 658 LYS A CA 1
ATOM 5221 C C . LYS A 1 658 ? -21.844 -27.911 60.576 1.00 92.25 658 LYS A C 1
ATOM 5223 O O . LYS A 1 658 ? -21.416 -28.363 59.511 1.00 92.25 658 LYS A O 1
ATOM 5228 N N . MET A 1 659 ? -21.040 -27.448 61.527 1.00 91.31 659 MET A N 1
ATOM 5229 C CA . MET A 1 659 ? -19.599 -27.614 61.426 1.00 91.31 659 MET A CA 1
ATOM 5230 C C . MET A 1 659 ? -19.228 -29.039 61.837 1.00 91.31 659 MET A C 1
ATOM 5232 O O . MET A 1 659 ? -19.594 -29.521 62.909 1.00 91.31 659 MET A O 1
ATOM 5236 N N . LYS A 1 660 ? -18.508 -29.735 60.960 1.00 91.12 660 LYS A N 1
ATOM 5237 C CA . LYS A 1 660 ? -18.093 -31.123 61.158 1.00 91.12 660 LYS A CA 1
ATOM 5238 C C . LYS A 1 660 ? -16.611 -31.254 60.872 1.00 91.12 660 LYS A C 1
ATOM 5240 O O . LYS A 1 660 ? -16.083 -30.638 59.948 1.00 91.12 660 LYS A O 1
ATOM 5245 N N . ARG A 1 661 ? -15.932 -32.090 61.649 1.00 87.25 661 ARG A N 1
ATOM 5246 C CA . ARG A 1 661 ? -14.544 -32.451 61.380 1.00 87.25 661 ARG A CA 1
ATOM 5247 C C . ARG A 1 661 ? -14.523 -33.672 60.467 1.00 87.25 661 ARG A C 1
ATOM 5249 O O . ARG A 1 661 ? -15.030 -34.725 60.842 1.00 87.25 661 ARG A O 1
ATOM 5256 N N . VAL A 1 662 ? -13.965 -33.523 59.269 1.00 85.19 662 VAL A N 1
ATOM 5257 C CA . VAL A 1 662 ? -13.754 -34.621 58.318 1.00 85.19 662 VAL A CA 1
ATOM 5258 C C . VAL A 1 662 ? -12.248 -34.826 58.197 1.00 85.19 662 VAL A C 1
ATOM 5260 O O . VAL A 1 662 ? -11.517 -33.919 57.796 1.00 85.19 662 VAL A O 1
ATOM 5263 N N . ASN A 1 663 ? -11.770 -36.006 58.595 1.00 85.38 663 ASN A N 1
ATOM 5264 C CA . ASN A 1 663 ? -10.348 -36.292 58.804 1.00 85.38 663 ASN A CA 1
ATOM 5265 C C . ASN A 1 663 ? -9.720 -35.286 59.792 1.00 85.38 663 ASN A C 1
ATOM 5267 O O . ASN A 1 663 ? -10.087 -35.245 60.965 1.00 85.38 663 ASN A O 1
ATOM 5271 N N . THR A 1 664 ? -8.792 -34.446 59.330 1.00 84.50 664 THR A N 1
ATOM 5272 C CA . THR A 1 664 ? -8.100 -33.436 60.144 1.00 84.50 664 THR A CA 1
ATOM 5273 C C . THR A 1 664 ? -8.662 -32.022 59.984 1.00 84.50 664 THR A C 1
ATOM 5275 O O . THR A 1 664 ? -8.259 -31.139 60.741 1.00 84.50 664 THR A O 1
ATOM 5278 N N . VAL A 1 665 ? -9.608 -31.797 59.063 1.00 86.38 665 VAL A N 1
ATOM 5279 C CA . VAL A 1 665 ? -10.058 -30.459 58.647 1.00 86.38 665 VAL A CA 1
ATOM 5280 C C . VAL A 1 665 ? -11.521 -30.231 59.032 1.00 86.38 665 VAL A C 1
ATOM 5282 O O . VAL A 1 665 ? -12.372 -31.104 58.863 1.00 86.38 665 VAL A O 1
ATOM 5285 N N . ASN A 1 666 ? -11.826 -29.041 59.550 1.00 90.12 666 ASN A N 1
ATOM 5286 C CA . ASN A 1 666 ? -13.207 -28.620 59.778 1.00 90.12 666 ASN A CA 1
ATOM 5287 C C . ASN A 1 666 ? -13.839 -28.200 58.448 1.00 90.12 666 ASN A C 1
ATOM 5289 O O . ASN A 1 666 ? -13.225 -27.472 57.670 1.00 90.12 666 ASN A O 1
ATOM 5293 N N . VAL A 1 667 ? -15.066 -28.639 58.200 1.00 92.75 667 VAL A N 1
ATOM 5294 C CA . VAL A 1 667 ? -15.871 -28.280 57.029 1.00 92.75 667 VAL A CA 1
ATOM 5295 C C . VAL A 1 667 ? -17.283 -27.924 57.474 1.00 92.75 667 VAL A C 1
ATOM 5297 O O . VAL A 1 667 ? -17.744 -28.364 58.529 1.00 92.75 667 VAL A O 1
ATOM 5300 N N . TRP A 1 668 ? -17.974 -27.137 56.659 1.00 93.94 668 TRP A N 1
ATOM 5301 C CA . TRP A 1 668 ? -19.407 -26.915 56.817 1.00 93.94 668 TRP A CA 1
ATOM 5302 C C . TRP A 1 668 ? -20.152 -27.992 56.035 1.00 93.94 668 TRP A C 1
ATOM 5304 O O . TRP A 1 668 ? -19.993 -28.071 54.822 1.00 93.94 668 TRP A O 1
ATOM 5314 N N . GLU A 1 669 ? -20.924 -28.837 56.713 1.00 93.69 669 GLU A N 1
ATOM 5315 C CA . GLU A 1 669 ? -21.808 -29.825 56.083 1.00 93.69 669 GLU A CA 1
ATOM 5316 C C . GLU A 1 669 ? -23.222 -29.228 56.025 1.00 93.69 669 GLU A C 1
ATOM 5318 O O . GLU A 1 669 ? -23.776 -28.840 57.059 1.00 93.69 669 GLU A O 1
ATOM 5323 N N . LEU A 1 670 ? -23.769 -29.099 54.813 1.00 94.69 670 LEU A N 1
ATOM 5324 C CA . LEU A 1 670 ? -25.124 -28.616 54.567 1.00 94.69 670 LEU A CA 1
ATOM 5325 C C . LEU A 1 670 ? -26.077 -29.799 54.380 1.00 94.69 670 LEU A C 1
ATOM 5327 O O . LEU A 1 670 ? -25.809 -30.692 53.572 1.00 94.69 670 LEU A O 1
ATOM 5331 N N . ASP A 1 671 ? -27.181 -29.798 55.126 1.00 94.12 671 ASP A N 1
ATOM 5332 C CA . ASP A 1 671 ? -28.193 -30.856 55.058 1.00 94.12 671 ASP A CA 1
ATOM 5333 C C . ASP A 1 671 ? -28.935 -30.842 53.716 1.00 94.12 671 ASP A C 1
ATOM 5335 O O . ASP A 1 671 ? -29.333 -29.783 53.236 1.00 94.12 671 ASP A O 1
ATOM 5339 N N . VAL A 1 672 ? -29.153 -32.022 53.127 1.00 92.81 672 VAL A N 1
ATOM 5340 C CA . VAL A 1 672 ? -29.751 -32.170 51.788 1.00 92.81 672 VAL A CA 1
ATOM 5341 C C . VAL A 1 672 ? -31.158 -31.584 51.732 1.00 92.81 672 VAL A C 1
ATOM 5343 O O . VAL A 1 672 ? -31.453 -30.790 50.842 1.00 92.81 672 VAL A O 1
ATOM 5346 N N . GLY A 1 673 ? -32.025 -31.954 52.678 1.00 90.88 673 GLY A N 1
ATOM 5347 C CA . GLY A 1 673 ? -33.432 -31.557 52.658 1.00 90.88 673 GLY A CA 1
ATOM 5348 C C . GLY A 1 673 ? -33.610 -30.075 52.974 1.00 90.88 673 GLY A C 1
ATOM 5349 O O . GLY A 1 673 ? -34.358 -29.370 52.294 1.00 90.88 673 GLY A O 1
ATOM 5350 N N . ALA A 1 674 ? -32.883 -29.576 53.974 1.00 91.12 674 ALA A N 1
ATOM 5351 C CA . ALA A 1 674 ? -32.906 -28.163 54.327 1.00 91.12 674 ALA A CA 1
ATOM 5352 C C . ALA A 1 674 ? -32.310 -27.285 53.213 1.00 91.12 674 ALA A C 1
ATOM 5354 O O . ALA A 1 674 ? -32.862 -26.222 52.919 1.00 91.12 674 ALA A O 1
ATOM 5355 N N . LEU A 1 675 ? -31.221 -27.726 52.572 1.00 92.06 675 LEU A N 1
ATOM 5356 C CA . LEU A 1 675 ? -30.590 -26.995 51.475 1.00 92.06 675 LEU A CA 1
ATOM 5357 C C . LEU A 1 675 ? -31.475 -26.994 50.228 1.00 92.06 675 LEU A C 1
ATOM 5359 O O . LEU A 1 675 ? -31.686 -25.927 49.657 1.00 92.06 675 LEU A O 1
ATOM 5363 N N . ALA A 1 676 ? -32.053 -28.137 49.848 1.00 90.00 676 ALA A N 1
ATOM 5364 C CA . ALA A 1 676 ? -33.004 -28.234 48.739 1.00 90.00 676 ALA A CA 1
ATOM 5365 C C . ALA A 1 676 ? -34.189 -27.276 48.934 1.00 90.00 676 ALA A C 1
ATOM 5367 O O . ALA A 1 676 ? -34.485 -26.465 48.057 1.00 90.00 676 ALA A O 1
ATOM 5368 N N . LYS A 1 677 ? -34.773 -27.251 50.142 1.00 89.81 677 LYS A N 1
ATOM 5369 C CA . LYS A 1 677 ? -35.870 -26.336 50.494 1.00 89.81 677 LYS A CA 1
ATOM 5370 C C . LYS A 1 677 ? -35.486 -24.862 50.353 1.00 89.81 677 LYS A C 1
ATOM 5372 O O . LYS A 1 677 ? -36.259 -24.073 49.820 1.00 89.81 677 LYS A O 1
ATOM 5377 N N . VAL A 1 678 ? -34.307 -24.478 50.837 1.00 90.12 678 VAL A N 1
ATOM 5378 C CA . VAL A 1 678 ? -33.825 -23.087 50.788 1.00 90.12 678 VAL A CA 1
ATOM 5379 C C . VAL A 1 678 ? -33.400 -22.678 49.370 1.00 90.12 678 VAL A C 1
ATOM 5381 O O . VAL A 1 678 ? -33.507 -21.507 49.003 1.00 90.12 678 VAL A O 1
ATOM 5384 N N . LEU A 1 679 ? -32.951 -23.631 48.550 1.00 88.56 679 LEU A N 1
ATOM 5385 C CA . LEU A 1 679 ? -32.596 -23.408 47.150 1.00 88.56 679 LEU A CA 1
ATOM 5386 C C . LEU A 1 679 ? -33.771 -23.601 46.175 1.00 88.56 679 LEU A C 1
ATOM 5388 O O . LEU A 1 679 ? -33.593 -23.325 44.991 1.00 88.56 679 LEU A O 1
ATOM 5392 N N . GLY A 1 680 ? -34.940 -24.053 46.631 1.00 83.31 680 GLY A N 1
ATOM 5393 C CA . GLY A 1 680 ? -36.067 -24.379 45.752 1.00 83.31 680 GLY A CA 1
ATOM 5394 C C . GLY A 1 680 ? -35.724 -25.441 44.699 1.00 83.31 680 GLY A C 1
ATOM 5395 O O . GLY A 1 680 ? -36.157 -25.306 43.558 1.00 83.31 680 GLY A O 1
ATOM 5396 N N . LYS A 1 681 ? -34.893 -26.428 45.066 1.00 83.12 681 LYS A N 1
ATOM 5397 C CA . LYS A 1 681 ? -34.469 -27.552 44.213 1.00 83.12 681 LYS A CA 1
ATOM 5398 C C . LYS A 1 681 ? -35.131 -28.861 44.622 1.00 83.12 681 LYS A C 1
ATOM 5400 O O . LYS A 1 681 ? -35.465 -28.991 45.822 1.00 83.12 681 LYS A O 1
#

Foldseek 3Di:
DVVVVVVLLLLLVLLLLQLQQQDQLWKWWDQQPDTDTPPDDQDDQAQLCQAACRPRHGQDDPRGSHNHHPVSPPDIDIDRDGGLLVLCVQAVPPLLDCDPVLVVLLVVLVVLLLLLVLLLSLLVVVLVQLVVLCVCVVVVNDALKGFDDLCSQVSRVLQQDKDWDDRPVPPDDPPDDPPDDPDDDPPTFIAGPLLVVQLVLQLVLQLVLLVQLLVLLCVQQVQDDDPDDDDDFPSNLSSLVSNQLSCQQSVVQDDDPDPCRHQALVVLLVLLVVQCVVLVVVLVVVLVLLLLLLVVVLCLLVPVVPDQSPCLPSNLVCLVQPALLLCVVPVPVSVVLVSVLVNVLSVCCVPPVVVSVVSSVVSSVVPRPPSNVSSVSSNVVSVVDDADSADQFKDFAPDQDPQFRDDRLFAPQPRSSRMHTDHSVSPSNDDNSGHSRSSSSRSSSNVSNVQSVDCSPSPHRITRSPRPCSSVSSVVSSVSSVVSSVVSVVVSVSNCSNVSSVSSLVSLLVVPPDPCVLSLLVSLLSQQFDFLVRVCVLQNDDPPDDPVVVVVNVVSLVVSLVSSQVSHPDHNDPPDSVVSNVSSVRSSVSSVVVCVLLVHDRRGGAHSLLSLCVSQPQLSPDDLVVFWGKAAPVSCVVRVSNVVSLVVCVVVVPQQWDWDDDPNGIIITGHSVNSCVNSVD

Sequence (681 aa):
MEVKRLETLDNLFSDYLAQMLCVRPSIWVQTRGARTLVKYDPPVRDVLNVVCRACNAPLRGAEHGRLLCSRCRSKPSVLQGPPLIHTMYWGSHPRFALNADMVRVVAHIKTMSQIASKDMKISEHLAYKLWQVFQRGSAGMGSMNIFFPEEEVKASGAYDAPITACNPRYTGDCRISPMRESLGRHDAVTVGGLGEKLQQLVKRSVKDWLDNLDTMIRRRFSIPLEQQHGDMSIATVIGRFAKLIADRVVHLEVRGENPTKYLCAIAFQHVIRLENVRCEHHAKEHASADIRSMQELVRLAQGDALLLPERRARLVEFLRSPCPELLKFLPQVAQQYEFEQLIAALDLFYTDLPAASERLDRWRSVYAGSLVEVLNKAIEKTREWRPVDFLPCVQCHDTPRHARLPAMGWDDNSFVASWSLVSSATYAHRRTGLDPTGMRIVLMASALWSLSADERFFRPGFVRCDLEDVMRTVGEHGMRATHAHRALKEQLMPYMIGEPWRVACEELTNWQGSHIEDDVRRAGSLLGDFSMAELFSRYGRDPGESVVQMAQQKELHTELMHSTSTKMVFKPASQYEDWFPLAVDLLLPILAQLRQTMGIAAAAPSSKIGDILRLLPSVRNWNPGDGALRLGLVEVKNKPTVKELLKKLEAEKSPLAKMKRVNTVNVWELDVGALAKVLGK